Protein 6N9B (pdb70)

Nearest PDB structures (foldseek):
  7o9h-assembly1_A  TM=9.788E-01  e=6.298E-49  Escherichia coli DH5[alpha]
  3zn8-assembly1_D  TM=9.869E-01  e=8.494E-44  Escherichia coli
  6fqd-assembly2_B  TM=9.457E-01  e=1.097E-40  Escherichia coli K-12
  6fqd-assembly1_A  TM=9.467E-01  e=6.314E-40  Escherichia coli K-12
  6cy1-assembly1_A  TM=9.176E-01  e=6.028E-32  Elizabethkingia anophelis NUHP1

Structure (mmCIF, N/CA/C/O backbone):
data_6N9B
#
_entry.id   6N9B
#
_cell.length_a   34.683
_cell.length_b   76.180
_cell.length_c   108.786
_cell.angle_alpha   90.00
_cell.angle_beta   93.87
_cell.angle_gamma   90.00
#
_symmetry.space_group_name_H-M   'P 1 21 1'
#
loop_
_entity.id
_entity.type
_entity.pdbx_description
1 polymer 'Signal recognition particle receptor FtsY'
2 non-polymer 'ACETATE ION'
3 water water
#
loop_
_atom_site.group_PDB
_atom_site.id
_atom_site.type_symbol
_atom_site.label_atom_id
_atom_site.label_alt_id
_atom_site.label_comp_id
_atom_site.label_asym_id
_atom_site.label_entity_id
_atom_site.label_seq_id
_atom_site.pdbx_PDB_ins_code
_atom_site.Cartn_x
_atom_site.Cartn_y
_atom_site.Cartn_z
_atom_site.occupancy
_atom_site.B_iso_or_equiv
_atom_site.auth_seq_id
_atom_site.auth_comp_id
_atom_site.auth_asym_id
_atom_site.auth_atom_id
_atom_site.pdbx_PDB_model_num
ATOM 1 N N . GLY A 1 1 ? 20.703 -22.259 26.043 1.00 16.44 195 GLY A N 1
ATOM 2 C CA . GLY A 1 1 ? 20.204 -20.911 25.924 1.00 13.63 195 GLY A CA 1
ATOM 3 C C . GLY A 1 1 ? 20.339 -20.080 27.196 1.00 13.84 195 GLY A C 1
ATOM 4 O O . GLY A 1 1 ? 20.356 -20.619 28.302 1.00 14.62 195 GLY A O 1
ATOM 7 N N . PHE A 1 2 ? 20.449 -18.767 27.015 1.00 12.77 196 PHE A N 1
ATOM 8 C CA . PHE A 1 2 ? 20.467 -17.805 28.112 1.00 13.28 196 PHE A CA 1
ATOM 9 C C . PHE A 1 2 ? 21.484 -18.139 29.201 1.00 14.15 196 PHE A C 1
ATOM 10 O O . PHE A 1 2 ? 21.268 -17.831 30.371 1.00 14.00 196 PHE A O 1
ATOM 27 N N . ALA A 1 3 ? 22.656 -18.662 28.827 1.00 13.14 197 ALA A N 1
ATOM 28 C CA . ALA A 1 3 ? 23.647 -19.043 29.831 1.00 13.51 197 ALA A CA 1
ATOM 29 C C . ALA A 1 3 ? 24.063 -17.869 30.713 1.00 12.51 197 ALA A C 1
ATOM 30 O O . ALA A 1 3 ? 24.290 -18.057 31.917 1.00 13.28 197 ALA A O 1
ATOM 37 N N . ARG A 1 4 ? 24.180 -16.667 30.153 1.00 13.14 198 ARG A N 1
ATOM 38 C CA . ARG A 1 4 ? 24.612 -15.534 30.970 1.00 13.65 198 ARG A CA 1
ATOM 39 C C . ARG A 1 4 ? 23.591 -15.219 32.060 1.00 12.73 198 ARG A C 1
ATOM 40 O O . ARG A 1 4 ? 23.943 -15.021 33.228 1.00 14.93 198 ARG A O 1
ATOM 61 N N . LEU A 1 5 ? 22.309 -15.184 31.696 1.00 13.61 199 LEU A N 1
ATOM 62 C CA . LEU A 1 5 ? 21.270 -14.899 32.684 1.00 13.19 199 LEU A CA 1
ATOM 63 C C . LEU A 1 5 ? 21.136 -16.052 33.681 1.00 12.72 199 LEU A C 1
ATOM 64 O O . LEU A 1 5 ? 20.876 -15.816 34.867 1.00 14.33 199 LEU A O 1
ATOM 80 N N . LYS A 1 6 ? 21.312 -17.301 33.222 1.00 12.72 200 LYS A N 1
ATOM 81 C CA . LYS A 1 6 ? 21.295 -18.434 34.128 1.00 13.85 200 LYS A CA 1
ATOM 82 C C . LYS A 1 6 ? 22.393 -18.304 35.170 1.00 14.26 200 LYS A C 1
ATOM 83 O O . LYS A 1 6 ? 22.181 -18.637 36.339 1.00 14.39 200 LYS A O 1
ATOM 102 N N . ARG A 1 7 ? 23.586 -17.843 34.754 1.00 14.04 201 ARG A N 1
ATOM 103 C CA . ARG A 1 7 ? 24.671 -17.606 35.704 1.00 14.98 201 ARG A CA 1
ATOM 104 C C . ARG A 1 7 ? 24.315 -16.491 36.674 1.00 15.37 201 ARG A C 1
ATOM 105 O O . ARG A 1 7 ? 24.473 -16.657 37.884 1.00 16.82 201 ARG A O 1
ATOM 126 N N . SER A 1 8 ? 23.756 -15.385 36.177 1.00 14.92 202 SER A N 1
ATOM 127 C CA . SER A 1 8 ? 23.358 -14.309 37.069 1.00 15.83 202 SER A CA 1
ATOM 128 C C . SER A 1 8 ? 22.320 -14.780 38.066 1.00 14.36 202 SER A C 1
ATOM 129 O O . SER A 1 8 ? 22.336 -14.344 39.226 1.00 16.78 202 SER A O 1
ATOM 137 N N . LEU A 1 9 ? 21.446 -15.725 37.666 1.00 14.42 203 LEU A N 1
ATOM 138 C CA . LEU A 1 9 ? 20.343 -16.202 38.492 1.00 13.52 203 LEU A CA 1
ATOM 139 C C . LEU A 1 9 ? 20.668 -17.485 39.255 1.00 15.76 203 LEU A C 1
ATOM 140 O O . LEU A 1 9 ? 19.761 -18.083 39.863 1.00 16.32 203 LEU A O 1
ATOM 156 N N . LEU A 1 10 ? 21.936 -17.911 39.261 1.00 15.90 204 LEU A N 1
ATOM 157 C CA . LEU A 1 10 ? 22.313 -19.211 39.810 1.00 17.48 204 LEU A CA 1
ATOM 158 C C . LEU A 1 10 ? 21.768 -19.428 41.223 1.00 18.01 204 LEU A C 1
ATOM 159 O O . LEU A 1 10 ? 21.158 -20.460 41.510 1.00 18.64 204 LEU A O 1
ATOM 175 N N . LYS A 1 11 ? 21.969 -18.473 42.133 1.00 18.46 205 LYS A N 1
ATOM 176 C CA . LYS A 1 11 ? 21.520 -18.675 43.511 1.00 21.08 205 LYS A CA 1
ATOM 177 C C . LYS A 1 11 ? 20.001 -18.689 43.607 1.00 20.13 205 LYS A C 1
ATOM 178 O O . LYS A 1 11 ? 19.433 -19.447 44.400 1.00 22.72 205 LYS A O 1
ATOM 197 N N . THR A 1 12 ? 19.320 -17.885 42.794 1.00 18.98 206 THR A N 1
ATOM 198 C CA . THR A 1 12 ? 17.858 -17.911 42.779 1.00 17.22 206 THR A CA 1
ATOM 199 C C . THR A 1 12 ? 17.286 -19.207 42.208 1.00 18.42 206 THR A C 1
ATOM 200 O O . THR A 1 12 ? 16.229 -19.665 42.665 1.00 18.62 206 THR A O 1
ATOM 211 N N . LYS A 1 13 ? 17.966 -19.810 41.244 1.00 17.34 207 LYS A N 1
ATOM 212 C CA . LYS A 1 13 ? 17.563 -21.060 40.617 1.00 17.05 207 LYS A CA 1
ATOM 213 C C . LYS A 1 13 ? 17.668 -22.252 41.560 1.00 18.85 207 LYS A C 1
ATOM 214 O O . LYS A 1 13 ? 17.139 -23.326 41.249 1.00 19.54 207 LYS A O 1
ATOM 233 N N . GLU A 1 14 ? 18.312 -22.097 42.714 1.00 20.16 208 GLU A N 1
ATOM 234 C CA . GLU A 1 14 ? 18.286 -23.162 43.693 1.00 24.33 208 GLU A CA 1
ATOM 235 C C . GLU A 1 14 ? 16.883 -23.407 44.213 1.00 24.46 208 GLU A C 1
ATOM 236 O O . GLU A 1 14 ? 16.543 -24.563 44.504 1.00 25.86 208 GLU A O 1
ATOM 248 N N . ASN A 1 15 ? 16.053 -22.352 44.319 1.00 24.93 209 ASN A N 1
ATOM 249 C CA . ASN A 1 15 ? 14.746 -22.457 44.956 1.00 27.66 209 ASN A CA 1
ATOM 250 C C . ASN A 1 15 ? 13.556 -22.236 44.029 1.00 24.23 209 ASN A C 1
ATOM 251 O O . ASN A 1 15 ? 12.444 -22.656 44.369 1.00 24.75 209 ASN A O 1
ATOM 262 N N . LEU A 1 16 ? 13.734 -21.531 42.929 1.00 19.45 210 LEU A N 1
ATOM 263 C CA . LEU A 1 16 ? 12.667 -21.271 41.976 1.00 17.68 210 LEU A CA 1
ATOM 264 C C . LEU A 1 16 ? 13.038 -21.822 40.601 1.00 16.94 210 LEU A C 1
ATOM 265 O O . LEU A 1 16 ? 14.220 -21.928 40.251 1.00 18.65 210 LEU A O 1
ATOM 281 N N . GLY A 1 17 ? 12.014 -22.058 39.773 1.00 17.53 211 GLY A N 1
ATOM 282 C CA . GLY A 1 17 ? 12.239 -22.496 38.407 1.00 16.98 211 GLY A CA 1
ATOM 283 C C . GLY A 1 17 ? 12.807 -23.887 38.329 1.00 16.56 211 GLY A C 1
ATOM 284 O O . GLY A 1 17 ? 12.140 -24.857 38.692 1.00 17.96 211 GLY A O 1
ATOM 288 N N . SER A 1 18 ? 14.029 -24.012 37.807 1.00 16.28 212 SER A N 1
ATOM 289 C CA . SER A 1 18 ? 14.676 -25.318 37.795 1.00 18.05 212 SER A CA 1
ATOM 290 C C . SER A 1 18 ? 14.811 -25.873 39.207 1.00 18.78 212 SER A C 1
ATOM 291 O O . SER A 1 18 ? 14.836 -27.095 39.390 1.00 20.53 212 SER A O 1
ATOM 299 N N . GLY A 1 19 ? 14.815 -25.008 40.221 1.00 18.55 213 GLY A N 1
ATOM 300 C CA . GLY A 1 19 ? 14.853 -25.455 41.599 1.00 20.36 213 GLY A CA 1
ATOM 301 C C . GLY A 1 19 ? 13.613 -26.223 42.024 1.00 20.25 213 GLY A C 1
ATOM 302 O O . GLY A 1 19 ? 13.647 -26.921 43.043 1.00 22.66 213 GLY A O 1
ATOM 306 N N . PHE A 1 20 ? 12.510 -26.113 41.276 1.00 18.28 214 PHE A N 1
ATOM 307 C CA . PHE A 1 20 ? 11.317 -26.881 41.603 1.00 18.22 214 PHE A CA 1
ATOM 308 C C . PHE A 1 20 ? 11.470 -28.354 41.234 1.00 18.67 214 PHE A C 1
ATOM 309 O O . PHE A 1 20 ? 10.753 -29.196 41.776 1.00 20.24 214 PHE A O 1
ATOM 326 N N . ILE A 1 21 ? 12.324 -28.655 40.305 1.00 18.67 215 ILE A N 1
ATOM 327 C CA . ILE A 1 21 ? 12.412 -30.053 39.798 1.00 19.29 215 ILE A CA 1
ATOM 328 C C . ILE A 1 21 ? 12.735 -31.049 40.967 1.00 21.33 215 ILE A C 1
ATOM 329 O O . ILE A 1 21 ? 12.063 -32.053 41.159 1.00 20.85 215 ILE A O 1
ATOM 345 N N . SER A 1 22 ? 13.748 -30.739 41.761 1.00 22.74 216 SER A N 1
ATOM 346 C CA . SER A 1 22 ? 14.111 -31.670 42.894 1.00 26.59 216 SER A CA 1
ATOM 347 C C . SER A 1 22 ? 12.973 -31.717 43.939 1.00 26.33 216 SER A C 1
ATOM 348 O O . SER A 1 22 ? 12.784 -32.701 44.611 1.00 28.19 216 SER A O 1
ATOM 356 N N . LEU A 1 23 ? 12.204 -30.622 44.095 1.00 24.53 217 LEU A N 1
ATOM 357 C CA . LEU A 1 23 ? 11.096 -30.589 45.044 1.00 24.23 217 LEU A CA 1
ATOM 358 C C . LEU A 1 23 ? 9.988 -31.537 44.629 1.00 24.06 217 LEU A C 1
ATOM 359 O O . LEU A 1 23 ? 9.417 -32.249 45.461 1.00 24.82 217 LEU A O 1
ATOM 375 N N . PHE A 1 24 ? 9.662 -31.561 43.344 1.00 22.51 218 PHE A N 1
ATOM 376 C CA . PHE A 1 24 ? 8.543 -32.373 42.895 1.00 22.91 218 PHE A CA 1
ATOM 377 C C . PHE A 1 24 ? 8.898 -33.823 42.614 1.00 25.51 218 PHE A C 1
ATOM 378 O O . PHE A 1 24 ? 7.997 -34.663 42.611 1.00 26.25 218 PHE A O 1
ATOM 395 N N . ARG A 1 25 ? 10.171 -34.138 42.399 1.00 26.62 219 ARG A N 1
ATOM 396 C CA . ARG A 1 25 ? 10.556 -35.453 41.894 1.00 30.57 219 ARG A CA 1
ATOM 397 C C . ARG A 1 25 ? 10.032 -36.569 42.790 1.00 31.74 219 ARG A C 1
ATOM 398 O O . ARG A 1 25 ? 10.303 -36.598 43.993 1.00 32.28 219 ARG A O 1
ATOM 419 N N . GLY A 1 26 ? 9.263 -37.472 42.192 1.00 32.64 220 GLY A N 1
ATOM 420 C CA . GLY A 1 26 ? 8.777 -38.661 42.877 1.00 33.33 220 GLY A CA 1
ATOM 421 C C . GLY A 1 26 ? 7.598 -38.454 43.806 1.00 33.69 220 GLY A C 1
ATOM 422 O O . GLY A 1 26 ? 7.152 -39.423 44.426 1.00 34.82 220 GLY A O 1
ATOM 426 N N . LYS A 1 27 ? 7.044 -37.245 43.892 1.00 32.40 221 LYS A N 1
ATOM 427 C CA . LYS A 1 27 ? 5.985 -36.957 44.847 1.00 31.23 221 LYS A CA 1
ATOM 428 C C . LYS A 1 27 ? 4.617 -36.968 44.171 1.00 30.27 221 LYS A C 1
ATOM 429 O O . LYS A 1 27 ? 4.490 -36.784 42.960 1.00 29.85 221 LYS A O 1
ATOM 448 N N . LYS A 1 28 ? 3.591 -37.217 44.983 1.00 30.87 222 LYS A N 1
ATOM 449 C CA . LYS A 1 28 ? 2.202 -37.110 44.566 1.00 32.86 222 LYS A CA 1
ATOM 450 C C . LYS A 1 28 ? 1.692 -35.700 44.849 1.00 30.11 222 LYS A C 1
ATOM 451 O O . LYS A 1 28 ? 2.258 -34.959 45.659 1.00 30.78 222 LYS A O 1
ATOM 470 N N . ILE A 1 29 ? 0.597 -35.337 44.188 1.00 28.59 223 ILE A N 1
ATOM 471 C CA . ILE A 1 29 ? -0.016 -34.026 44.354 1.00 26.44 223 ILE A CA 1
ATOM 472 C C . ILE A 1 29 ? -1.060 -34.148 45.451 1.00 25.97 223 ILE A C 1
ATOM 473 O O . ILE A 1 29 ? -2.058 -34.859 45.293 1.00 27.89 223 ILE A O 1
ATOM 489 N N . ASP A 1 30 ? -0.809 -33.487 46.577 1.00 25.12 224 ASP A N 1
ATOM 490 C CA . ASP A 1 30 ? -1.719 -33.539 47.714 1.00 26.00 224 ASP A CA 1
ATOM 491 C C . ASP A 1 30 ? -1.476 -32.289 48.548 1.00 25.67 224 ASP A C 1
ATOM 492 O O . ASP A 1 30 ? -0.647 -31.442 48.208 1.00 24.05 224 ASP A O 1
ATOM 501 N N . ASP A 1 31 ? -2.203 -32.186 49.659 1.00 27.35 225 ASP A N 1
ATOM 502 C CA . ASP A 1 31 ? -2.107 -30.991 50.488 1.00 28.95 225 ASP A CA 1
ATOM 503 C C . ASP A 1 31 ? -0.685 -30.776 50.983 1.00 24.91 225 ASP A C 1
ATOM 504 O O . ASP A 1 31 ? -0.203 -29.635 51.044 1.00 23.86 225 ASP A O 1
ATOM 513 N N . ASP A 1 32 ? -0.008 -31.854 51.384 1.00 24.64 226 ASP A N 1
ATOM 514 C CA . ASP A 1 32 ? 1.361 -31.728 51.865 1.00 25.54 226 ASP A CA 1
ATOM 515 C C . ASP A 1 32 ? 2.260 -31.114 50.801 1.00 23.63 226 ASP A C 1
ATOM 516 O O . ASP A 1 32 ? 3.127 -30.288 51.111 1.00 26.07 226 ASP A O 1
ATOM 525 N N . LEU A 1 33 ? 2.089 -31.525 49.543 1.00 23.02 227 LEU A N 1
ATOM 526 C CA . LEU A 1 33 ? 2.910 -30.979 48.475 1.00 20.23 227 LEU A CA 1
ATOM 527 C C . LEU A 1 33 ? 2.684 -29.487 48.334 1.00 19.79 227 LEU A C 1
ATOM 528 O O . LEU A 1 33 ? 3.643 -28.712 48.256 1.00 19.28 227 LEU A O 1
ATOM 544 N N . PHE A 1 34 ? 1.427 -29.067 48.297 1.00 18.63 228 PHE A N 1
ATOM 545 C CA . PHE A 1 34 ? 1.154 -27.647 48.121 1.00 19.17 228 PHE A CA 1
ATOM 546 C C . PHE A 1 34 ? 1.637 -26.829 49.310 1.00 18.95 228 PHE A C 1
ATOM 547 O O . PHE A 1 34 ? 2.048 -25.679 49.125 1.00 19.33 228 PHE A O 1
ATOM 564 N N . GLU A 1 35 ? 1.611 -27.389 50.515 1.00 20.89 229 GLU A N 1
ATOM 565 C CA A GLU A 1 35 ? 2.140 -26.676 51.672 0.49 22.60 229 GLU A CA 1
ATOM 566 C CA B GLU A 1 35 ? 2.141 -26.668 51.664 0.51 22.74 229 GLU A CA 1
ATOM 567 C C . GLU A 1 35 ? 3.650 -26.495 51.546 1.00 21.44 229 GLU A C 1
ATOM 568 O O . GLU A 1 35 ? 4.189 -25.415 51.845 1.00 21.87 229 GLU A O 1
ATOM 589 N N . GLU A 1 36 ? 4.349 -27.533 51.094 1.00 20.58 230 GLU A N 1
ATOM 590 C CA . GLU A 1 36 ? 5.787 -27.421 50.902 1.00 19.63 230 GLU A CA 1
ATOM 591 C C . GLU A 1 36 ? 6.128 -26.412 49.811 1.00 18.81 230 GLU A C 1
ATOM 592 O O . GLU A 1 36 ? 7.087 -25.648 49.950 1.00 18.51 230 GLU A O 1
ATOM 604 N N . LEU A 1 37 ? 5.377 -26.436 48.705 1.00 17.70 231 LEU A N 1
ATOM 605 C CA . LEU A 1 37 ? 5.593 -25.481 47.620 1.00 16.19 231 LEU A CA 1
ATOM 606 C C . LEU A 1 37 ? 5.335 -24.055 48.086 1.00 16.14 231 LEU A C 1
ATOM 607 O O . LEU A 1 37 ? 6.119 -23.140 47.793 1.00 16.08 231 LEU A O 1
ATOM 623 N N . GLU A 1 38 ? 4.255 -23.846 48.838 1.00 16.81 232 GLU A N 1
ATOM 624 C CA . GLU A 1 38 ? 4.000 -22.518 49.386 1.00 18.01 232 GLU A CA 1
ATOM 625 C C . GLU A 1 38 ? 5.179 -22.031 50.230 1.00 17.60 232 GLU A C 1
ATOM 626 O O . GLU A 1 38 ? 5.622 -20.877 50.093 1.00 18.24 232 GLU A O 1
ATOM 638 N N . GLU A 1 39 ? 5.676 -22.888 51.134 1.00 17.74 233 GLU A N 1
ATOM 639 C CA . GLU A 1 39 ? 6.817 -22.502 51.960 1.00 20.40 233 GLU A CA 1
ATOM 640 C C . GLU A 1 39 ? 8.005 -22.111 51.110 1.00 19.96 233 GLU A C 1
ATOM 641 O O . GLU A 1 39 ? 8.669 -21.124 51.396 1.00 19.84 233 GLU A O 1
ATOM 653 N N . GLN A 1 40 ? 8.284 -22.871 50.065 1.00 19.02 234 GLN A N 1
ATOM 654 C CA . GLN A 1 40 ? 9.447 -22.584 49.248 1.00 19.44 234 GLN A CA 1
ATOM 655 C C . GLN A 1 40 ? 9.281 -21.247 48.531 1.00 16.79 234 GLN A C 1
ATOM 656 O O . GLN A 1 40 ? 10.234 -20.477 48.446 1.00 17.22 234 GLN A O 1
ATOM 670 N N . LEU A 1 41 ? 8.080 -20.952 48.008 1.00 17.01 235 LEU A N 1
ATOM 671 C CA . LEU A 1 41 ? 7.842 -19.667 47.370 1.00 14.89 235 LEU A CA 1
ATOM 672 C C . LEU A 1 41 ? 8.041 -18.523 48.353 1.00 15.40 235 LEU A C 1
ATOM 673 O O . LEU A 1 41 ? 8.632 -17.500 48.012 1.00 17.34 235 LEU A O 1
ATOM 689 N N . LEU A 1 42 ? 7.559 -18.670 49.581 1.00 16.28 236 LEU A N 1
ATOM 690 C CA . LEU A 1 42 ? 7.693 -17.602 50.570 1.00 17.39 236 LEU A CA 1
ATOM 691 C C . LEU A 1 42 ? 9.158 -17.405 50.974 1.00 16.87 236 LEU A C 1
ATOM 692 O O . LEU A 1 42 ? 9.620 -16.267 51.121 1.00 17.28 236 LEU A O 1
ATOM 708 N N . ILE A 1 43 ? 9.897 -18.506 51.171 1.00 17.92 237 ILE A N 1
ATOM 709 C CA . ILE A 1 43 ? 11.311 -18.384 51.493 1.00 20.46 237 ILE A CA 1
ATOM 710 C C . ILE A 1 43 ? 12.054 -17.675 50.379 1.00 19.46 237 ILE A C 1
ATOM 711 O O . ILE A 1 43 ? 13.016 -16.941 50.638 1.00 21.20 237 ILE A O 1
ATOM 727 N N . ALA A 1 44 ? 11.605 -17.841 49.146 1.00 18.30 238 ALA A N 1
ATOM 728 C CA . ALA A 1 44 ? 12.196 -17.204 47.974 1.00 19.12 238 ALA A CA 1
ATOM 729 C C . ALA A 1 44 ? 11.763 -15.753 47.779 1.00 18.15 238 ALA A C 1
ATOM 730 O O . ALA A 1 44 ? 12.139 -15.156 46.764 1.00 18.60 238 ALA A O 1
ATOM 737 N N . ASP A 1 45 ? 11.013 -15.188 48.722 1.00 17.66 239 ASP A N 1
ATOM 738 C CA . ASP A 1 45 ? 10.569 -13.788 48.725 1.00 17.81 239 ASP A CA 1
ATOM 739 C C . ASP A 1 45 ? 9.493 -13.492 47.677 1.00 16.00 239 ASP A C 1
ATOM 740 O O . ASP A 1 45 ? 9.309 -12.339 47.283 1.00 16.55 239 ASP A O 1
ATOM 749 N N . VAL A 1 46 ? 8.710 -14.504 47.276 1.00 16.75 240 VAL A N 1
ATOM 750 C CA . VAL A 1 46 ? 7.576 -14.273 46.378 1.00 17.88 240 VAL A CA 1
ATOM 751 C C . VAL A 1 46 ? 6.436 -13.475 47.023 1.00 21.26 240 VAL A C 1
ATOM 752 O O . VAL A 1 46 ? 5.672 -12.787 46.307 1.00 23.28 240 VAL A O 1
ATOM 765 N N . GLY A 1 47 ? 6.315 -13.523 48.315 1.00 22.06 241 GLY A N 1
ATOM 766 C CA . GLY A 1 47 ? 5.351 -12.698 49.040 1.00 21.34 241 GLY A CA 1
ATOM 767 C C . GLY A 1 47 ? 4.045 -13.439 49.263 1.00 19.10 241 GLY A C 1
ATOM 768 O O . GLY A 1 47 ? 3.611 -14.259 48.457 1.00 18.20 241 GLY A O 1
ATOM 772 N N . VAL A 1 48 ? 3.389 -13.123 50.373 1.00 20.57 242 VAL A N 1
ATOM 773 C CA . VAL A 1 48 ? 2.200 -13.867 50.784 1.00 20.39 242 VAL A CA 1
ATOM 774 C C . VAL A 1 48 ? 1.102 -13.821 49.722 1.00 18.67 242 VAL A C 1
ATOM 775 O O . VAL A 1 48 ? 0.538 -14.853 49.366 1.00 17.24 242 VAL A O 1
ATOM 788 N N . GLU A 1 49 ? 0.760 -12.628 49.222 1.00 19.30 243 GLU A N 1
ATOM 789 C CA . GLU A 1 49 ? -0.398 -12.488 48.335 1.00 20.27 243 GLU A CA 1
ATOM 790 C C . GLU A 1 49 ? -0.143 -13.122 46.972 1.00 17.04 243 GLU A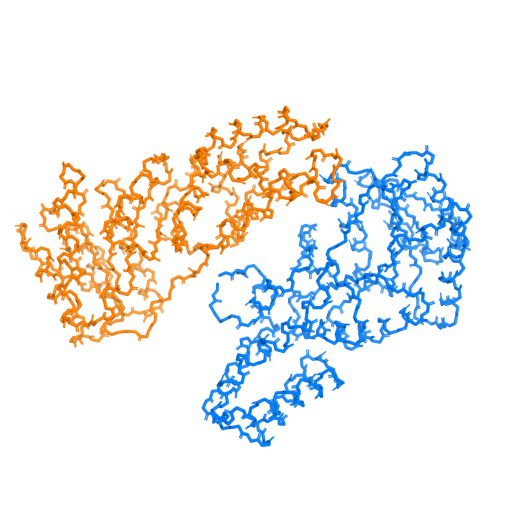 C 1
ATOM 791 O O . GLU A 1 49 ? -1.017 -13.795 46.419 1.00 17.97 243 GLU A O 1
ATOM 803 N N . THR A 1 50 ? 1.046 -12.923 46.412 1.00 15.23 244 THR A N 1
ATOM 804 C CA . THR A 1 50 ? 1.373 -13.515 45.113 1.00 14.59 244 THR A CA 1
ATOM 805 C C . THR A 1 50 ? 1.488 -15.032 45.229 1.00 14.73 244 THR A C 1
ATOM 806 O O . THR A 1 50 ? 1.008 -15.772 44.356 1.00 15.11 244 THR A O 1
ATOM 817 N N . THR A 1 51 ? 2.061 -15.511 46.331 1.00 14.35 245 THR A N 1
ATOM 818 C CA . THR A 1 51 ? 2.139 -16.950 46.552 1.00 14.75 245 THR A CA 1
ATOM 819 C C . THR A 1 51 ? 0.748 -17.541 46.641 1.00 14.87 245 THR A C 1
ATOM 820 O O . THR A 1 51 ? 0.476 -18.595 46.054 1.00 14.63 245 THR A O 1
ATOM 831 N N . ARG A 1 52 ? -0.156 -16.884 47.376 1.00 15.07 246 ARG A N 1
ATOM 832 C CA . ARG A 1 52 ? -1.506 -17.413 47.527 1.00 16.74 246 ARG A CA 1
ATOM 833 C C . ARG A 1 52 ? -2.216 -17.543 46.179 1.00 16.11 246 ARG A C 1
ATOM 834 O O . ARG A 1 52 ? -2.892 -18.555 45.912 1.00 16.67 246 ARG A O 1
ATOM 855 N N . LYS A 1 53 ? -2.048 -16.545 45.304 1.00 15.63 247 LYS A N 1
ATOM 856 C CA . LYS A 1 53 ? -2.649 -16.602 43.976 1.00 16.30 247 LYS A CA 1
ATOM 857 C C . LYS A 1 53 ? -2.075 -17.770 43.184 1.00 15.67 247 LYS A C 1
ATOM 858 O O . LYS A 1 53 ? -2.817 -18.521 42.539 1.00 17.09 247 LYS A O 1
ATOM 877 N N . ILE A 1 54 ? -0.753 -17.921 43.197 1.00 15.46 248 ILE A N 1
ATOM 878 C CA . ILE A 1 54 ? -0.107 -19.022 42.464 1.00 15.56 248 ILE A CA 1
ATOM 879 C C . ILE A 1 54 ? -0.628 -20.366 42.955 1.00 15.40 248 ILE A C 1
ATOM 880 O O . ILE A 1 54 ? -0.963 -21.246 42.163 1.00 17.26 248 ILE A O 1
ATOM 896 N N . ILE A 1 55 ? -0.682 -20.553 44.276 1.00 15.79 249 ILE A N 1
ATOM 897 C CA . ILE A 1 55 ? -1.131 -21.830 44.837 1.00 16.37 249 ILE A CA 1
ATOM 898 C C . ILE A 1 55 ? -2.595 -22.089 44.491 1.00 16.20 249 ILE A C 1
ATOM 899 O O . ILE A 1 55 ? -2.973 -23.220 44.148 1.00 17.33 249 ILE A O 1
ATOM 915 N N . THR A 1 56 ? -3.441 -21.059 44.599 1.00 16.48 250 THR A N 1
ATOM 916 C CA . THR A 1 56 ? -4.855 -21.212 44.279 1.00 17.95 250 THR A CA 1
ATOM 917 C C . THR A 1 56 ? -5.026 -21.701 42.847 1.00 17.89 250 THR A C 1
ATOM 918 O O . THR A 1 56 ? -5.793 -22.638 42.571 1.00 18.58 250 THR A O 1
ATOM 929 N N . ASN A 1 57 ? -4.331 -21.049 41.913 1.00 19.08 251 ASN A N 1
ATOM 930 C CA . ASN A 1 57 ? -4.488 -21.360 40.503 1.00 18.54 251 ASN A CA 1
ATOM 931 C C . ASN A 1 57 ? -3.876 -22.704 40.156 1.00 19.17 251 ASN A C 1
ATOM 932 O O . ASN A 1 57 ? -4.446 -23.455 39.360 1.00 20.51 251 ASN A O 1
ATOM 943 N N . LEU A 1 58 ? -2.737 -23.035 40.756 1.00 18.88 252 LEU A N 1
ATOM 944 C CA . LEU A 1 58 ? -2.106 -24.311 40.484 1.00 19.80 252 LEU A CA 1
ATOM 945 C C . LEU A 1 58 ? -2.941 -25.461 41.043 1.00 21.19 252 LEU A C 1
ATOM 946 O O . LEU A 1 58 ? -3.083 -26.503 40.390 1.00 22.86 252 LEU A O 1
ATOM 962 N N . THR A 1 59 ? -3.498 -25.293 42.247 1.00 21.49 253 THR A N 1
ATOM 963 C CA . THR A 1 59 ? -4.313 -26.347 42.852 1.00 21.91 253 THR A CA 1
ATOM 964 C C . THR A 1 59 ? -5.533 -26.642 41.994 1.00 22.56 253 THR A C 1
ATOM 965 O O . THR A 1 59 ? -5.856 -27.804 41.719 1.00 23.95 253 THR A O 1
ATOM 976 N N . GLU A 1 60 ? -6.217 -25.601 41.552 1.00 23.16 254 GLU A N 1
ATOM 977 C CA . GLU A 1 60 ? -7.412 -25.791 40.745 1.00 23.24 254 GLU A CA 1
ATOM 978 C C . GLU A 1 60 ? -7.058 -26.413 39.398 1.00 24.95 254 GLU A C 1
ATOM 979 O O . GLU A 1 60 ? -7.765 -27.307 38.912 1.00 26.59 254 GLU A O 1
ATOM 991 N N . GLY A 1 61 ? -5.943 -26.000 38.800 1.00 25.41 255 GLY A N 1
ATOM 992 C CA . GLY A 1 61 ? -5.565 -26.551 37.509 1.00 28.40 255 GLY A CA 1
ATOM 993 C C . GLY A 1 61 ? -5.184 -28.017 37.592 1.00 29.64 255 GLY A C 1
ATOM 994 O O . GLY A 1 61 ? -5.547 -28.829 36.727 1.00 31.51 255 GLY A O 1
ATOM 998 N N . ALA A 1 62 ? -4.444 -28.382 38.633 1.00 29.06 256 ALA A N 1
ATOM 999 C CA . ALA A 1 62 ? -4.047 -29.770 38.793 1.00 29.52 256 ALA A CA 1
ATOM 1000 C C . ALA A 1 62 ? -5.256 -30.643 39.064 1.00 31.20 256 ALA A C 1
ATOM 1001 O O . ALA A 1 62 ? -5.328 -31.783 38.587 1.00 32.46 256 ALA A O 1
ATOM 1008 N N . SER A 1 63 ? -6.210 -30.135 39.837 1.00 32.36 257 SER A N 1
ATOM 1009 C CA . SER A 1 63 ? -7.422 -30.882 40.139 1.00 33.99 257 SER A CA 1
ATOM 1010 C C . SER A 1 63 ? -8.283 -31.068 38.890 1.00 33.86 257 SER A C 1
ATOM 1011 O O . SER A 1 63 ? -8.685 -32.195 38.554 1.00 33.05 257 SER A O 1
ATOM 1019 N N . ARG A 1 64 ? -8.554 -29.976 38.166 1.00 33.54 258 ARG A N 1
ATOM 1020 C CA . ARG A 1 64 ? -9.447 -30.060 37.015 1.00 34.16 258 ARG A CA 1
ATOM 1021 C C . ARG A 1 64 ? -8.868 -30.957 35.928 1.00 32.78 258 ARG A C 1
ATOM 1022 O O . ARG A 1 64 ? -9.607 -31.720 35.276 1.00 33.35 258 ARG A O 1
ATOM 1043 N N . LYS A 1 65 ? -7.560 -30.865 35.703 1.00 36.97 259 LYS A N 1
ATOM 1044 C CA . LYS A 1 65 ? -6.868 -31.680 34.715 1.00 39.55 259 LYS A CA 1
ATOM 1045 C C . LYS A 1 65 ? -6.556 -33.080 35.231 1.00 40.12 259 LYS A C 1
ATOM 1046 O O . LYS A 1 65 ? -6.021 -33.897 34.476 1.00 41.13 259 LYS A O 1
ATOM 1065 N N . GLN A 1 66 ? -6.875 -33.368 36.497 1.00 39.48 260 GLN A N 1
ATOM 1066 C CA . GLN A 1 66 ? -6.704 -34.699 37.083 1.00 39.09 260 GLN A CA 1
ATOM 1067 C C . GLN A 1 66 ? -5.241 -35.133 37.047 1.00 37.33 260 GLN A C 1
ATOM 1068 O O . GLN A 1 66 ? -4.917 -36.297 36.776 1.00 37.74 260 GLN A O 1
ATOM 1082 N N . LEU A 1 67 ? -4.353 -34.206 37.384 1.00 37.08 261 LEU A N 1
ATOM 1083 C CA . LEU A 1 67 ? -2.937 -34.521 37.369 1.00 38.58 261 LEU A CA 1
ATOM 1084 C C . LEU A 1 67 ? -2.599 -35.435 38.531 1.00 42.32 261 LEU A C 1
ATOM 1085 O O . LEU A 1 67 ? -3.142 -35.310 39.633 1.00 43.34 261 LEU A O 1
ATOM 1101 N N . ARG A 1 68 ? -1.666 -36.338 38.279 1.00 44.70 262 ARG A N 1
ATOM 1102 C CA . ARG A 1 68 ? -1.316 -37.389 39.209 1.00 48.49 262 ARG A CA 1
ATOM 1103 C C . ARG A 1 68 ? 0.033 -37.131 39.861 1.00 45.06 262 ARG A C 1
ATOM 1104 O O . ARG A 1 68 ? 0.111 -37.015 41.092 1.00 43.18 262 ARG A O 1
ATOM 1125 N N . ASP A 1 69 ? 1.064 -36.873 39.061 1.00 41.93 263 ASP A N 1
ATOM 1126 C CA . ASP A 1 69 ? 2.424 -36.769 39.557 1.00 37.72 263 ASP A CA 1
ATOM 1127 C C . ASP A 1 69 ? 2.801 -35.300 39.725 1.00 29.28 263 ASP A C 1
ATOM 1128 O O . ASP A 1 69 ? 2.447 -34.441 38.902 1.00 27.73 263 ASP A O 1
ATOM 1137 N N . ALA A 1 70 ? 3.507 -35.012 40.810 1.00 26.95 264 ALA A N 1
ATOM 1138 C CA . ALA A 1 70 ? 3.915 -33.639 41.089 1.00 24.50 264 ALA A CA 1
ATOM 1139 C C . ALA A 1 70 ? 4.840 -33.073 40.022 1.00 22.91 264 ALA A C 1
ATOM 1140 O O . ALA A 1 70 ? 4.920 -31.851 39.869 1.00 21.02 264 ALA A O 1
ATOM 1147 N N . GLU A 1 71 ? 5.543 -33.928 39.285 1.00 24.33 265 GLU A N 1
ATOM 1148 C CA . GLU A 1 71 ? 6.427 -33.452 38.231 1.00 25.52 265 GLU A CA 1
ATOM 1149 C C . GLU A 1 71 ? 5.706 -32.539 37.257 1.00 23.52 265 GLU A C 1
ATOM 1150 O O . GLU A 1 71 ? 6.302 -31.578 36.755 1.00 23.83 265 GLU A O 1
ATOM 1162 N N . ALA A 1 72 ? 4.420 -32.812 36.995 1.00 23.74 266 ALA A N 1
ATOM 1163 C CA . ALA A 1 72 ? 3.655 -32.032 36.027 1.00 24.89 266 ALA A CA 1
ATOM 1164 C C . ALA A 1 72 ? 3.378 -30.624 36.518 1.00 23.39 266 ALA A C 1
ATOM 1165 O O . ALA A 1 72 ? 3.093 -29.743 35.705 1.00 23.55 266 ALA A O 1
ATOM 1172 N N . LEU A 1 73 ? 3.503 -30.374 37.817 1.00 20.48 267 LEU A N 1
ATOM 1173 C CA . LEU A 1 73 ? 3.322 -29.005 38.288 1.00 19.65 267 LEU A CA 1
ATOM 1174 C C . LEU A 1 73 ? 4.385 -28.042 37.753 1.00 18.97 267 LEU A C 1
ATOM 1175 O O . LEU A 1 73 ? 4.128 -26.851 37.680 1.00 19.97 267 LEU A O 1
ATOM 1191 N N . TYR A 1 74 ? 5.558 -28.542 37.351 1.00 19.26 268 TYR A N 1
ATOM 1192 C CA . TYR A 1 74 ? 6.607 -27.674 36.836 1.00 18.87 268 TYR A CA 1
ATOM 1193 C C . TYR A 1 74 ? 6.121 -26.854 35.640 1.00 17.58 268 TYR A C 1
ATOM 1194 O O . TYR A 1 74 ? 6.298 -25.630 35.602 1.00 16.37 268 TYR A O 1
ATOM 1212 N N . GLY A 1 75 ? 5.523 -27.508 34.647 1.00 17.62 269 GLY A N 1
ATOM 1213 C CA . GLY A 1 75 ? 5.105 -26.785 33.457 1.00 18.01 269 GLY A CA 1
ATOM 1214 C C . GLY A 1 75 ? 3.987 -25.804 33.733 1.00 16.50 269 GLY A C 1
ATOM 1215 O O . GLY A 1 75 ? 3.963 -24.699 33.167 1.00 16.73 269 GLY A O 1
ATOM 1219 N N . LEU A 1 76 ? 3.055 -26.175 34.624 1.00 17.76 270 LEU A N 1
ATOM 1220 C CA . LEU A 1 76 ? 1.996 -25.250 35.017 1.00 17.11 270 LEU A CA 1
ATOM 1221 C C . LEU A 1 76 ? 2.556 -24.036 35.739 1.00 16.12 270 LEU A C 1
ATOM 1222 O O . LEU A 1 76 ? 2.105 -22.917 35.507 1.00 15.24 270 LEU A O 1
ATOM 1238 N N . LEU A 1 77 ? 3.557 -24.233 36.587 1.00 15.68 271 LEU A N 1
ATOM 1239 C CA . LEU A 1 77 ? 4.174 -23.119 37.291 1.00 15.95 271 LEU A CA 1
ATOM 1240 C C . LEU A 1 77 ? 4.919 -22.220 36.319 1.00 14.94 271 LEU A C 1
ATOM 1241 O O . LEU A 1 77 ? 4.901 -20.990 36.462 1.00 14.51 271 LEU A O 1
ATOM 1257 N N . LYS A 1 78 ? 5.565 -22.801 35.314 1.00 14.22 272 LYS A N 1
ATOM 1258 C CA . LYS A 1 78 ? 6.245 -21.986 34.317 1.00 15.16 272 LYS A CA 1
ATOM 1259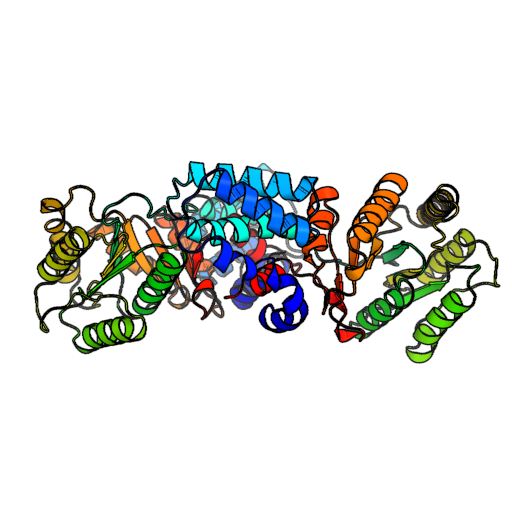 C C . LYS A 1 78 ? 5.253 -21.073 33.609 1.00 14.38 272 LYS A C 1
ATOM 1260 O O . LYS A 1 78 ? 5.536 -19.895 33.370 1.00 14.99 272 LYS A O 1
ATOM 1279 N N . GLU A 1 79 ? 4.069 -21.591 33.275 1.00 14.10 273 GLU A N 1
ATOM 1280 C CA . GLU A 1 79 ? 3.029 -20.765 32.660 1.00 16.07 273 GLU A CA 1
ATOM 1281 C C . GLU A 1 79 ? 2.540 -19.679 33.608 1.00 14.80 273 GLU A C 1
ATOM 1282 O O . GLU A 1 79 ? 2.431 -18.503 33.216 1.00 15.70 273 GLU A O 1
ATOM 1294 N N . GLU A 1 80 ? 2.234 -20.039 34.859 1.00 14.19 274 GLU A N 1
ATOM 1295 C CA . GLU A 1 80 ? 1.635 -19.062 35.760 1.00 14.40 274 GLU A CA 1
ATOM 1296 C C . GLU A 1 80 ? 2.644 -17.967 36.095 1.00 13.73 274 GLU A C 1
ATOM 1297 O O . GLU A 1 80 ? 2.333 -16.769 36.074 1.00 15.42 274 GLU A O 1
ATOM 1309 N N . MET A 1 81 ? 3.863 -18.360 36.425 1.00 12.71 275 MET A N 1
ATOM 1310 C CA . MET A 1 81 ? 4.883 -17.384 36.785 1.00 12.41 275 MET A CA 1
ATOM 1311 C C . MET A 1 81 ? 5.380 -16.615 35.568 1.00 11.75 275 MET A C 1
ATOM 1312 O O . MET A 1 81 ? 5.671 -15.412 35.645 1.00 13.06 275 MET A O 1
ATOM 1326 N N . GLY A 1 82 ? 5.399 -17.258 34.413 1.00 11.82 276 GLY A N 1
ATOM 1327 C CA . GLY A 1 82 ? 5.730 -16.568 33.177 1.00 12.54 276 GLY A CA 1
ATOM 1328 C C . GLY A 1 82 ? 4.738 -15.484 32.806 1.00 12.06 276 GLY A C 1
ATOM 1329 O O . GLY A 1 82 ? 5.134 -14.415 32.329 1.00 12.33 276 GLY A O 1
ATOM 1333 N N . GLU A 1 83 ? 3.447 -15.716 33.035 1.00 12.65 277 GLU A N 1
ATOM 1334 C CA . GLU A 1 83 ? 2.421 -14.711 32.762 1.00 12.26 277 GLU A CA 1
ATOM 1335 C C . GLU A 1 83 ? 2.559 -13.514 33.686 1.00 11.39 277 GLU A C 1
ATOM 1336 O O . GLU A 1 83 ? 2.389 -12.371 33.250 1.00 12.46 277 GLU A O 1
ATOM 1348 N N . ILE A 1 84 ? 2.887 -13.745 34.955 1.00 11.96 278 ILE A N 1
ATOM 1349 C CA . ILE A 1 84 ? 3.111 -12.644 35.899 1.00 12.76 278 ILE A CA 1
ATOM 1350 C C . ILE A 1 84 ? 4.147 -11.685 35.335 1.00 11.79 278 ILE A C 1
ATOM 1351 O O . ILE A 1 84 ? 3.966 -10.462 35.339 1.00 12.80 278 ILE A O 1
ATOM 1367 N N . LEU A 1 85 ? 5.258 -12.223 34.826 1.00 11.25 279 LEU A N 1
ATOM 1368 C CA . LEU A 1 85 ? 6.306 -11.353 34.311 1.00 10.73 279 LEU A CA 1
ATOM 1369 C C . LEU A 1 85 ? 5.964 -10.757 32.956 1.00 10.83 279 LEU A C 1
ATOM 1370 O O . LEU A 1 85 ? 6.327 -9.608 32.685 1.00 11.18 279 LEU A O 1
ATOM 1386 N N . ALA A 1 86 ? 5.329 -11.524 32.072 1.00 11.29 280 ALA A N 1
ATOM 1387 C CA . ALA A 1 86 ? 4.990 -11.004 30.753 1.00 11.30 280 ALA A CA 1
ATOM 1388 C C . ALA A 1 86 ? 4.085 -9.788 30.847 1.00 12.74 280 ALA A C 1
ATOM 1389 O O . ALA A 1 86 ? 4.154 -8.911 30.000 1.00 12.82 280 ALA A O 1
ATOM 1396 N N . LYS A 1 87 ? 3.234 -9.727 31.865 1.00 11.74 281 LYS A N 1
ATOM 1397 C CA A LYS A 1 87 ? 2.347 -8.587 32.051 0.48 12.74 281 LYS A CA 1
ATOM 1398 C CA B LYS A 1 87 ? 2.345 -8.587 32.052 0.52 13.00 281 LYS A CA 1
ATOM 1399 C C . LYS A 1 87 ? 3.086 -7.292 32.346 1.00 12.79 281 LYS A C 1
ATOM 1400 O O . LYS A 1 87 ? 2.482 -6.230 32.204 1.00 15.34 281 LYS A O 1
ATOM 1435 N N . VAL A 1 88 ? 4.354 -7.340 32.751 1.00 12.09 282 VAL A N 1
ATOM 1436 C CA . VAL A 1 88 ? 5.113 -6.135 33.073 1.00 12.54 282 VAL A CA 1
ATOM 1437 C C . VAL A 1 88 ? 6.341 -5.973 32.169 1.00 12.61 282 VAL A C 1
ATOM 1438 O O . VAL A 1 88 ? 7.227 -5.211 32.460 1.00 13.82 282 VAL A O 1
ATOM 1451 N N . ASP A 1 89 ? 6.347 -6.623 31.014 1.00 12.03 283 ASP A N 1
ATOM 1452 C CA . ASP A 1 89 ? 7.399 -6.502 30.016 1.00 13.56 283 ASP A CA 1
ATOM 1453 C C . ASP A 1 89 ? 6.975 -5.382 29.075 1.00 14.09 283 ASP A C 1
ATOM 1454 O O . ASP A 1 89 ? 6.009 -5.527 28.317 1.00 15.41 283 ASP A O 1
ATOM 1463 N N . GLU A 1 90 ? 7.654 -4.254 29.164 1.00 12.67 284 GLU A N 1
ATOM 1464 C CA . GLU A 1 90 ? 7.426 -3.117 28.282 1.00 13.88 284 GLU A CA 1
ATOM 1465 C C . GLU A 1 90 ? 8.646 -2.234 28.380 1.00 13.76 284 GLU A C 1
ATOM 1466 O O . GLU A 1 90 ? 8.790 -1.493 29.362 1.00 13.73 284 GLU A O 1
ATOM 1478 N N . PRO A 1 91 ? 9.524 -2.246 27.396 1.00 14.76 285 PRO A N 1
ATOM 1479 C CA . PRO A 1 91 ? 10.745 -1.442 27.505 1.00 15.81 285 PRO A CA 1
ATOM 1480 C C . PRO A 1 91 ? 10.425 0.042 27.482 1.00 14.30 285 PRO A C 1
ATOM 1481 O O . PRO A 1 91 ? 9.441 0.488 26.902 1.00 15.47 285 PRO A O 1
ATOM 1492 N N . LEU A 1 92 ? 11.293 0.814 28.130 1.00 13.49 286 LEU A N 1
ATOM 1493 C CA . LEU A 1 92 ? 11.215 2.270 28.137 1.00 13.45 286 LEU A CA 1
ATOM 1494 C C . LEU A 1 92 ? 11.631 2.852 26.781 1.00 13.51 286 LEU A C 1
ATOM 1495 O O . LEU A 1 92 ? 12.737 2.592 26.297 1.00 16.44 286 LEU A O 1
ATOM 1511 N N . ASN A 1 93 ? 10.788 3.705 26.224 1.00 13.85 287 ASN A N 1
ATOM 1512 C CA . ASN A 1 93 ? 11.058 4.445 24.998 1.00 14.36 287 ASN A CA 1
ATOM 1513 C C . ASN A 1 93 ? 11.230 5.928 25.336 1.00 13.42 287 ASN A C 1
ATOM 1514 O O . ASN A 1 93 ? 10.293 6.577 25.809 1.00 14.62 287 ASN A O 1
ATOM 1525 N N . VAL A 1 94 ? 12.450 6.443 25.159 1.00 12.36 288 VAL A N 1
ATOM 1526 C CA . VAL A 1 94 ? 12.774 7.833 25.501 1.00 12.65 288 VAL A CA 1
ATOM 1527 C C . VAL A 1 94 ? 12.850 8.724 24.268 1.00 14.18 288 VAL A C 1
ATOM 1528 O O . VAL A 1 94 ? 13.281 9.867 24.384 1.00 15.52 288 VAL A O 1
ATOM 1541 N N . GLU A 1 95 ? 12.407 8.254 23.108 1.00 13.93 289 GLU A N 1
ATOM 1542 C CA . GLU A 1 95 ? 12.599 9.007 21.881 1.00 15.01 289 GLU A CA 1
ATOM 1543 C C . GLU A 1 95 ? 11.650 10.206 21.784 1.00 15.66 289 GLU A C 1
ATOM 1544 O O . GLU A 1 95 ? 10.532 10.200 22.308 1.00 17.23 289 GLU A O 1
ATOM 1556 N N . GLY A 1 96 ? 12.095 11.235 21.066 1.00 16.37 290 GLY A N 1
ATOM 1557 C CA . GLY A 1 96 ? 11.178 12.213 20.510 1.00 16.87 290 GLY A CA 1
ATOM 1558 C C . GLY A 1 96 ? 10.699 13.301 21.434 1.00 17.87 290 GLY A C 1
ATOM 1559 O O . GLY A 1 96 ? 9.728 13.980 21.097 1.00 19.74 290 GLY A O 1
ATOM 1563 N N . LYS A 1 97 ? 11.390 13.554 22.556 1.00 16.78 291 LYS A N 1
ATOM 1564 C CA . LYS A 1 97 ? 10.997 14.634 23.464 1.00 16.20 291 LYS A CA 1
ATOM 1565 C C . LYS A 1 97 ? 12.171 15.572 23.725 1.00 16.47 291 LYS A C 1
ATOM 1566 O O . LYS A 1 97 ? 13.329 15.230 23.479 1.00 17.73 291 LYS A O 1
ATOM 1585 N N . ALA A 1 98 ? 11.881 16.772 24.235 1.00 15.58 292 ALA A N 1
ATOM 1586 C CA . ALA A 1 98 ? 12.847 17.880 24.206 1.00 14.79 292 ALA A CA 1
ATOM 1587 C C . ALA A 1 98 ? 12.817 18.649 25.523 1.00 14.16 292 ALA A C 1
ATOM 1588 O O . ALA A 1 98 ? 12.387 19.801 25.572 1.00 15.44 292 ALA A O 1
ATOM 1595 N N . PRO A 1 99 ? 13.306 18.058 26.605 1.00 13.38 293 PRO A N 1
ATOM 1596 C CA . PRO A 1 99 ? 13.817 16.692 26.761 1.00 13.45 293 PRO A CA 1
ATOM 1597 C C . PRO A 1 99 ? 12.736 15.730 27.199 1.00 12.07 293 PRO A C 1
ATOM 1598 O O . PRO A 1 99 ? 11.676 16.113 27.683 1.00 13.15 293 PRO A O 1
ATOM 1609 N N . PHE A 1 100 ? 13.053 14.446 27.064 1.00 11.99 294 PHE A N 1
ATOM 1610 C CA . PHE A 1 100 ? 12.358 13.389 27.789 1.00 11.67 294 PHE A CA 1
ATOM 1611 C C . PHE A 1 100 ? 12.859 13.444 29.236 1.00 12.07 294 PHE A C 1
ATOM 1612 O O . PHE A 1 100 ? 14.059 13.313 29.476 1.00 12.50 294 PHE A O 1
ATOM 1629 N N . VAL A 1 101 ? 11.945 13.620 30.204 1.00 11.24 295 VAL A N 1
ATOM 1630 C CA . VAL A 1 101 ? 12.272 13.771 31.617 1.00 11.58 295 VAL A CA 1
ATOM 1631 C C . VAL A 1 101 ? 12.004 12.453 32.327 1.00 10.80 295 VAL A C 1
ATOM 1632 O O . VAL A 1 101 ? 10.854 11.989 32.362 1.00 11.95 295 VAL A O 1
ATOM 1645 N N . ILE A 1 102 ? 13.049 11.893 32.954 1.00 10.35 296 ILE A N 1
ATOM 1646 C CA . ILE A 1 102 ? 12.934 10.737 33.848 1.00 10.64 296 ILE A CA 1
ATOM 1647 C C . ILE A 1 102 ? 13.107 11.240 35.275 1.00 10.78 296 ILE A C 1
ATOM 1648 O O . ILE A 1 102 ? 14.173 11.749 35.631 1.00 12.39 296 ILE A O 1
ATOM 1664 N N . LEU A 1 103 ? 12.072 11.084 36.085 1.00 10.97 297 LEU A N 1
ATOM 1665 C CA . LEU A 1 103 ? 12.166 11.378 37.512 1.00 11.13 297 LEU A CA 1
ATOM 1666 C C . LEU A 1 103 ? 12.537 10.069 38.218 1.00 11.24 297 LEU A C 1
ATOM 1667 O O . LEU A 1 103 ? 11.765 9.112 38.203 1.00 11.55 297 LEU A O 1
ATOM 1683 N N . MET A 1 104 ? 13.721 10.021 38.809 1.00 11.23 298 MET A N 1
ATOM 1684 C CA . MET A 1 104 ? 14.218 8.812 39.473 1.00 10.45 298 MET A CA 1
ATOM 1685 C C . MET A 1 104 ? 13.872 8.879 40.952 1.00 12.16 298 MET A C 1
ATOM 1686 O O . MET A 1 104 ? 14.379 9.764 41.665 1.00 13.31 298 MET A O 1
ATOM 1700 N N . VAL A 1 105 ? 13.032 7.955 41.423 1.00 11.28 299 VAL A N 1
ATOM 1701 C CA . VAL A 1 105 ? 12.611 7.895 42.814 1.00 12.80 299 VAL A CA 1
ATOM 1702 C C . VAL A 1 105 ? 13.065 6.575 43.429 1.00 13.86 299 VAL A C 1
ATOM 1703 O O . VAL A 1 105 ? 13.396 5.596 42.736 1.00 14.04 299 VAL A O 1
ATOM 1716 N N . GLY A 1 106 ? 13.075 6.567 44.752 1.00 15.04 300 GLY A N 1
ATOM 1717 C CA . GLY A 1 106 ? 13.431 5.397 45.528 1.00 17.14 300 GLY A CA 1
ATOM 1718 C C . GLY A 1 106 ? 14.264 5.800 46.712 1.00 17.83 300 GLY A C 1
ATOM 1719 O O . GLY A 1 106 ? 14.687 6.958 46.859 1.00 18.74 300 GLY A O 1
ATOM 1723 N N . VAL A 1 107 ? 14.539 4.835 47.564 1.00 19.32 301 VAL A N 1
ATOM 1724 C CA . VAL A 1 107 ? 15.334 5.137 48.734 1.00 21.68 301 VAL A CA 1
ATOM 1725 C C . VAL A 1 107 ? 16.794 5.268 48.324 1.00 22.28 301 VAL A C 1
ATOM 1726 O O . VAL A 1 107 ? 17.232 4.817 47.274 1.00 21.63 301 VAL A O 1
ATOM 1739 N N . ASN A 1 108 ? 17.550 5.912 49.182 1.00 25.43 302 ASN A N 1
ATOM 1740 C CA . ASN A 1 108 ? 18.977 6.056 48.972 1.00 28.44 302 ASN A CA 1
ATOM 1741 C C . ASN A 1 108 ? 19.653 4.694 48.991 1.00 29.47 302 ASN A C 1
ATOM 1742 O O . ASN A 1 108 ? 19.354 3.838 49.826 1.00 28.76 302 ASN A O 1
ATOM 1753 N N A GLY A 1 109 ? 20.562 4.443 48.052 0.48 30.74 303 GLY A N 1
ATOM 1754 N N B GLY A 1 109 ? 20.514 4.518 48.001 0.52 29.36 303 GLY A N 1
ATOM 1755 C CA A GLY A 1 109 ? 21.455 3.287 48.194 0.48 29.80 303 GLY A CA 1
ATOM 1756 C CA B GLY A 1 109 ? 21.187 3.272 47.808 0.52 26.83 303 GLY A CA 1
ATOM 1757 C C A GLY A 1 109 ? 20.892 1.897 47.884 0.48 28.05 303 GLY A C 1
ATOM 1758 C C B GLY A 1 109 ? 22.084 3.331 46.592 0.52 22.56 303 GLY A C 1
ATOM 1759 O O A GLY A 1 109 ? 21.362 0.885 48.437 0.48 28.19 303 GLY A O 1
ATOM 1760 O O B GLY A 1 109 ? 21.943 4.184 45.704 0.52 21.36 303 GLY A O 1
ATOM 1767 N N A VAL A 1 110 ? 19.941 1.809 47.006 0.48 25.28 304 VAL A N 1
ATOM 1768 N N B VAL A 1 110 ? 23.037 2.415 46.590 0.52 21.14 304 VAL A N 1
ATOM 1769 C CA A VAL A 1 110 ? 19.399 0.520 46.533 0.48 23.11 304 VAL A CA 1
ATOM 1770 C CA B VAL A 1 110 ? 23.956 2.290 45.487 0.52 20.62 304 VAL A CA 1
ATOM 1771 C C A VAL A 1 110 ? 19.788 0.399 45.022 0.48 21.83 304 VAL A C 1
ATOM 1772 C C B VAL A 1 110 ? 23.183 1.998 44.223 0.52 18.75 304 VAL A C 1
ATOM 1773 O O A VAL A 1 110 ? 19.149 -0.306 44.283 0.48 21.47 304 VAL A O 1
ATOM 1774 O O B VAL A 1 110 ? 23.605 2.382 43.137 0.52 19.51 304 VAL A O 1
ATOM 1799 N N A GLY A 1 111 ? 20.875 1.051 44.611 0.48 21.67 305 GLY A N 1
ATOM 1800 N N B GLY A 1 111 ? 22.024 1.350 44.345 0.52 20.82 305 GLY A N 1
ATOM 1801 C CA A GLY A 1 111 ? 21.288 1.033 43.221 0.48 21.40 305 GLY A CA 1
ATOM 1802 C CA B GLY A 1 111 ? 21.257 0.999 43.162 0.52 20.32 305 GLY A CA 1
ATOM 1803 C C A GLY A 1 111 ? 20.774 2.206 42.426 0.48 19.11 305 GLY A C 1
ATOM 1804 C C B GLY A 1 111 ? 20.771 2.214 42.393 0.52 18.23 305 GLY A C 1
ATOM 1805 O O A GLY A 1 111 ? 20.952 2.241 41.212 0.48 18.01 305 GLY A O 1
ATOM 1806 O O B GLY A 1 111 ? 20.946 2.299 41.184 0.52 16.74 305 GLY A O 1
ATOM 1813 N N . LYS A 1 112 ? 20.139 3.170 43.081 1.00 19.29 306 LYS A N 1
ATOM 1814 C CA . LYS A 1 112 ? 19.571 4.312 42.378 1.00 18.18 306 LYS A CA 1
ATOM 1815 C C . LYS A 1 112 ? 20.670 5.149 41.742 1.00 16.33 306 LYS A C 1
ATOM 1816 O O . LYS A 1 112 ? 20.565 5.544 40.579 1.00 15.83 306 LYS A O 1
ATOM 1835 N N . THR A 1 113 ? 21.718 5.454 42.519 1.00 18.60 307 THR A N 1
ATOM 1836 C CA . THR A 1 113 ? 22.799 6.299 42.030 1.00 19.53 307 THR A CA 1
ATOM 1837 C C . THR A 1 113 ? 23.489 5.649 40.841 1.00 17.21 307 THR A C 1
ATOM 1838 O O . THR A 1 113 ? 23.739 6.287 39.807 1.00 17.13 307 THR A O 1
ATOM 1849 N N . THR A 1 114 ? 23.752 4.353 40.954 1.00 17.09 308 THR A N 1
ATOM 1850 C CA . THR A 1 114 ? 24.418 3.619 39.893 1.00 15.37 308 THR A CA 1
ATOM 1851 C C . THR A 1 114 ? 23.541 3.550 38.654 1.00 14.26 308 THR A C 1
ATOM 1852 O O . THR A 1 114 ? 24.038 3.661 37.526 1.00 14.94 308 THR A O 1
ATOM 1863 N N . THR A 1 115 ? 22.238 3.342 38.842 1.00 13.93 309 THR A N 1
ATOM 1864 C CA . THR A 1 115 ? 21.314 3.253 37.720 1.00 13.06 309 THR A CA 1
ATOM 1865 C C . THR A 1 115 ? 21.258 4.548 36.923 1.00 13.05 309 THR A C 1
ATOM 1866 O O . THR A 1 115 ? 21.228 4.517 35.696 1.00 12.24 309 THR A O 1
ATOM 1877 N N . ILE A 1 116 ? 21.253 5.707 37.594 1.00 12.59 310 ILE A N 1
ATOM 1878 C CA . ILE A 1 116 ? 21.301 6.989 36.887 1.00 12.65 310 ILE A CA 1
ATOM 1879 C C . ILE A 1 116 ? 22.491 7.021 35.941 1.00 13.31 310 ILE A C 1
ATOM 1880 O O . ILE A 1 116 ? 22.361 7.391 34.769 1.00 12.92 310 ILE A O 1
ATOM 1896 N N . GLY A 1 117 ? 23.680 6.683 36.443 1.00 13.43 311 GLY A N 1
ATOM 1897 C CA . GLY A 1 117 ? 24.871 6.766 35.606 1.00 12.74 311 GLY A CA 1
ATOM 1898 C C . GLY A 1 117 ? 24.838 5.779 34.454 1.00 12.54 311 GLY A C 1
ATOM 1899 O O . GLY A 1 117 ? 25.278 6.105 33.355 1.00 13.68 311 GLY A O 1
ATOM 1903 N N . LYS A 1 118 ? 24.405 4.538 34.718 1.00 12.66 312 LYS A N 1
ATOM 1904 C CA . LYS A 1 118 ? 24.344 3.549 33.647 1.00 12.71 312 LYS A CA 1
ATOM 1905 C C . LYS A 1 118 ? 23.361 3.967 32.564 1.00 12.38 312 LYS A C 1
ATOM 1906 O O . LYS A 1 118 ? 23.646 3.846 31.372 1.00 12.95 312 LYS A O 1
ATOM 1925 N N . LEU A 1 119 ? 22.171 4.423 32.946 1.00 12.54 313 LEU A N 1
ATOM 1926 C CA . LEU A 1 119 ? 21.208 4.876 31.943 1.00 11.83 313 LEU A CA 1
ATOM 1927 C C . LEU A 1 119 ? 21.763 6.057 31.164 1.00 11.68 313 LEU A C 1
ATOM 1928 O O . LEU A 1 119 ? 21.622 6.114 29.941 1.00 12.62 313 LEU A O 1
ATOM 1944 N N . ALA A 1 120 ? 22.402 7.003 31.854 1.00 11.91 314 ALA A N 1
ATOM 1945 C CA . ALA A 1 120 ? 22.987 8.142 31.154 1.00 12.73 314 ALA A CA 1
ATOM 1946 C C . ALA A 1 120 ? 23.973 7.687 30.096 1.00 12.95 314 ALA A C 1
ATOM 1947 O O . ALA A 1 120 ? 23.967 8.187 28.965 1.00 13.42 314 ALA A O 1
ATOM 1954 N N . ARG A 1 121 ? 24.867 6.771 30.459 1.00 13.09 315 ARG A N 1
ATOM 1955 C CA . ARG A 1 121 ? 25.845 6.277 29.496 1.00 13.84 315 ARG A CA 1
ATOM 1956 C C . ARG A 1 121 ? 25.172 5.538 28.350 1.00 13.33 315 ARG A C 1
ATOM 1957 O O . ARG A 1 121 ? 25.604 5.658 27.193 1.00 15.06 315 ARG A O 1
ATOM 1978 N N . GLN A 1 122 ? 24.163 4.714 28.644 1.00 12.18 316 GLN A N 1
ATOM 1979 C CA . GLN A 1 122 ? 23.464 3.996 27.573 1.00 13.05 316 GLN A CA 1
ATOM 1980 C C . GLN A 1 122 ? 22.814 4.979 26.593 1.00 12.21 316 GLN A C 1
ATOM 1981 O O . GLN A 1 122 ? 22.948 4.847 25.366 1.00 13.44 316 GLN A O 1
ATOM 1995 N N . PHE A 1 123 ? 22.126 5.986 27.115 1.00 12.13 317 PHE A N 1
ATOM 1996 C CA . PHE A 1 123 ? 21.490 6.956 26.227 1.00 12.06 317 PHE A CA 1
ATOM 1997 C C . PHE A 1 123 ? 22.516 7.689 25.363 1.00 13.59 317 PHE A C 1
ATOM 1998 O O . PHE A 1 123 ? 22.274 7.939 24.176 1.00 13.98 317 PHE A O 1
ATOM 2015 N N . GLU A 1 124 ? 23.668 8.044 25.934 1.00 14.38 318 GLU A N 1
ATOM 2016 C CA . GLU A 1 124 ? 24.731 8.678 25.152 1.00 15.19 318 GLU A CA 1
ATOM 2017 C C . GLU A 1 124 ? 25.234 7.754 24.055 1.00 14.62 318 GLU A C 1
ATOM 2018 O O . GLU A 1 124 ? 25.466 8.188 22.926 1.00 16.91 318 GLU A O 1
ATOM 2030 N N . GLN A 1 125 ? 25.415 6.459 24.358 1.00 14.77 319 GLN A N 1
ATOM 2031 C CA . GLN A 1 125 ? 25.871 5.517 23.343 1.00 17.01 319 GLN A CA 1
ATOM 2032 C C . GLN A 1 125 ? 24.849 5.390 22.225 1.00 15.99 319 GLN A C 1
ATOM 2033 O O . GLN A 1 125 ? 25.203 5.027 21.094 1.00 18.23 319 GLN A O 1
ATOM 2047 N N . GLN A 1 126 ? 23.576 5.626 22.534 1.00 14.28 320 GLN A N 1
ATOM 2048 C CA . GLN A 1 126 ? 22.503 5.631 21.570 1.00 14.51 320 GLN A CA 1
ATOM 2049 C C . GLN A 1 126 ? 22.446 6.928 20.765 1.00 15.37 320 GLN A C 1
ATOM 2050 O O . GLN A 1 126 ? 21.575 7.038 19.902 1.00 17.13 320 GLN A O 1
ATOM 2064 N N . GLY A 1 127 ? 23.353 7.885 20.999 1.00 14.09 321 GLY A N 1
ATOM 2065 C CA . GLY A 1 127 ? 23.379 9.117 20.238 1.00 14.61 321 GLY A CA 1
ATOM 2066 C C . GLY A 1 127 ? 22.641 10.265 20.871 1.00 14.87 321 GLY A C 1
ATOM 2067 O O . GLY A 1 127 ? 22.540 11.320 20.248 1.00 18.34 321 GLY A O 1
ATOM 2071 N N . LYS A 1 128 ? 22.145 10.114 22.096 1.00 15.06 322 LYS A N 1
ATOM 2072 C CA . LYS A 1 128 ? 21.387 11.179 22.754 1.00 14.09 322 LYS A CA 1
ATOM 2073 C C . LYS A 1 128 ? 22.276 12.046 23.621 1.00 14.37 322 LYS A C 1
ATOM 2074 O O . LYS A 1 128 ? 23.274 11.587 24.168 1.00 17.21 322 LYS A O 1
ATOM 2093 N N . SER A 1 129 ? 21.900 13.306 23.749 1.00 13.66 323 SER A N 1
ATOM 2094 C CA . SER A 1 129 ? 22.521 14.174 24.741 1.00 14.86 323 SER A CA 1
ATOM 2095 C C . SER A 1 129 ? 21.749 14.071 26.056 1.00 14.23 323 SER A C 1
ATOM 2096 O O . SER A 1 129 ? 20.517 14.067 26.063 1.00 15.81 323 SER A O 1
ATOM 2104 N N . VAL A 1 130 ? 22.471 13.939 27.150 1.00 13.45 324 VAL A N 1
ATOM 2105 C CA . VAL A 1 130 ? 21.897 13.730 28.470 1.00 13.09 324 VAL A CA 1
ATOM 2106 C C . VAL A 1 130 ? 22.313 14.857 29.400 1.00 13.00 324 VAL A C 1
ATOM 2107 O O . VAL A 1 130 ? 23.399 15.411 29.292 1.00 14.19 324 VAL A O 1
ATOM 2120 N N . MET A 1 131 ? 21.434 15.149 30.354 1.00 12.97 325 MET A N 1
ATOM 2121 C CA . MET A 1 131 ? 21.708 16.051 31.454 1.00 12.30 325 MET A CA 1
ATOM 2122 C C . MET A 1 131 ? 21.150 15.442 32.727 1.00 11.80 325 MET A C 1
ATOM 2123 O O . MET A 1 131 ? 20.138 14.749 32.685 1.00 12.76 325 MET A O 1
ATOM 2137 N N . LEU A 1 132 ? 21.823 15.695 33.856 1.00 11.78 326 LEU A N 1
ATOM 2138 C CA . LEU A 1 132 ? 21.366 15.196 35.150 1.00 12.41 326 LEU A CA 1
ATOM 2139 C C . LEU A 1 132 ? 20.982 16.361 36.040 1.00 12.36 326 LEU A C 1
ATOM 2140 O O . LEU A 1 132 ? 21.569 17.443 35.938 1.00 14.07 326 LEU A O 1
ATOM 2156 N N . ALA A 1 133 ? 19.989 16.152 36.897 1.00 12.37 327 ALA A N 1
ATOM 2157 C CA . ALA A 1 133 ? 19.601 17.130 37.905 1.00 12.75 327 ALA A CA 1
ATOM 2158 C C . ALA A 1 133 ? 19.815 16.541 39.296 1.00 11.85 327 ALA A C 1
ATOM 2159 O O . ALA A 1 133 ? 19.287 15.455 39.629 1.00 12.94 327 ALA A O 1
ATOM 2166 N N . ALA A 1 134 ? 20.576 17.264 40.126 1.00 13.66 328 ALA A N 1
ATOM 2167 C CA . ALA A 1 134 ? 20.929 16.812 41.469 1.00 13.97 328 ALA A CA 1
ATOM 2168 C C . ALA A 1 134 ? 19.840 17.219 42.462 1.00 14.32 328 ALA A C 1
ATOM 2169 O O . ALA A 1 134 ? 20.000 18.082 43.317 1.00 15.61 328 ALA A O 1
ATOM 2176 N N . GLY A 1 135 ? 18.718 16.536 42.374 1.00 13.72 329 GLY A N 1
ATOM 2177 C CA . GLY A 1 135 ? 17.567 16.861 43.184 1.00 13.46 329 GLY A CA 1
ATOM 2178 C C . GLY A 1 135 ? 17.548 16.349 44.622 1.00 13.59 329 GLY A C 1
ATOM 2179 O O . GLY A 1 135 ? 16.611 16.684 45.362 1.00 15.10 329 GLY A O 1
ATOM 2183 N N . ASP A 1 136 ? 18.541 15.558 45.046 1.00 14.37 330 ASP A N 1
ATOM 2184 C CA . ASP A 1 136 ? 18.660 15.078 46.433 1.00 15.56 330 ASP A CA 1
ATOM 2185 C C . ASP A 1 136 ? 19.421 16.146 47.247 1.00 15.62 330 ASP A C 1
ATOM 2186 O O . ASP A 1 136 ? 20.573 16.012 47.645 1.00 18.00 330 ASP A O 1
ATOM 2195 N N . THR A 1 137 ? 18.741 17.277 47.470 1.00 16.02 331 THR A N 1
ATOM 2196 C CA . THR A 1 137 ? 19.432 18.544 47.731 1.00 16.62 331 THR A CA 1
ATOM 2197 C C . THR A 1 137 ? 20.001 18.711 49.129 1.00 18.39 331 THR A C 1
ATOM 2198 O O . THR A 1 137 ? 20.845 19.602 49.300 1.00 19.51 331 THR A O 1
ATOM 2209 N N . PHE A 1 138 ? 19.544 17.937 50.127 1.00 18.58 332 PHE A N 1
ATOM 2210 C CA . PHE A 1 138 ? 20.029 18.047 51.502 1.00 19.50 332 PHE A CA 1
ATOM 2211 C C . PHE A 1 138 ? 21.111 17.038 51.819 1.00 20.72 332 PHE A C 1
ATOM 2212 O O . PHE A 1 138 ? 21.602 17.026 52.941 1.00 21.92 332 PHE A O 1
ATOM 2229 N N . ARG A 1 139 ? 21.485 16.184 50.874 1.00 20.96 333 ARG A N 1
ATOM 2230 C CA . ARG A 1 139 ? 22.574 15.227 51.063 1.00 23.38 333 ARG A CA 1
ATOM 2231 C C . ARG A 1 139 ? 23.775 15.738 50.286 1.00 23.52 333 ARG A C 1
ATOM 2232 O O . ARG A 1 139 ? 23.978 15.400 49.123 1.00 23.22 333 ARG A O 1
ATOM 2253 N N . ALA A 1 140 ? 24.616 16.524 50.960 1.00 23.86 334 ALA A N 1
ATOM 2254 C CA . ALA A 1 140 ? 25.693 17.230 50.267 1.00 24.54 334 ALA A CA 1
ATOM 2255 C C . ALA A 1 140 ? 26.672 16.261 49.648 1.00 27.33 334 ALA A C 1
ATOM 2256 O O . ALA A 1 140 ? 27.188 16.501 48.544 1.00 27.79 334 ALA A O 1
ATOM 2263 N N . ALA A 1 141 ? 26.952 15.162 50.346 1.00 27.27 335 ALA A N 1
ATOM 2264 C CA . ALA A 1 141 ? 27.870 14.176 49.802 1.00 27.90 335 ALA A CA 1
ATOM 2265 C C . ALA A 1 141 ? 27.304 13.558 48.535 1.00 28.06 335 ALA A C 1
ATOM 2266 O O . ALA A 1 141 ? 28.034 13.349 47.561 1.00 27.84 335 ALA A O 1
ATOM 2273 N N . ALA A 1 142 ? 25.994 13.301 48.510 1.00 29.54 336 ALA A N 1
ATOM 2274 C CA . ALA A 1 142 ? 25.373 12.715 47.324 1.00 29.06 336 ALA A CA 1
ATOM 2275 C C . ALA A 1 142 ? 25.368 13.695 46.150 1.00 28.73 336 ALA A C 1
ATOM 2276 O O . ALA A 1 142 ? 25.617 13.303 45.004 1.00 30.15 336 ALA A O 1
ATOM 2283 N N . VAL A 1 143 ? 25.084 14.972 46.406 1.00 26.05 337 VAL A N 1
ATOM 2284 C CA . VAL A 1 143 ? 25.157 15.963 45.334 1.00 22.56 337 VAL A CA 1
ATOM 2285 C C . VAL A 1 143 ? 26.572 16.033 44.773 1.00 23.98 337 VAL A C 1
ATOM 2286 O O . VAL A 1 143 ? 26.763 16.019 43.554 1.00 23.60 337 VAL A O 1
ATOM 2299 N N . GLU A 1 144 ? 27.583 16.146 45.647 1.00 27.36 338 GLU A N 1
ATOM 2300 C CA . GLU A 1 144 ? 28.958 16.225 45.158 1.00 33.13 338 GLU A CA 1
ATOM 2301 C C . GLU A 1 144 ? 29.344 14.986 44.362 1.00 32.68 338 GLU A C 1
ATOM 2302 O O . GLU A 1 144 ? 30.038 15.093 43.345 1.00 30.71 338 GLU A O 1
ATOM 2314 N N . GLN A 1 145 ? 28.927 13.803 44.815 1.00 32.05 339 GLN A N 1
ATOM 2315 C CA . GLN A 1 145 ? 29.210 12.581 44.058 1.00 35.22 339 GLN A CA 1
ATOM 2316 C C . GLN A 1 145 ? 28.644 12.653 42.641 1.00 31.62 339 GLN A C 1
ATOM 2317 O O . GLN A 1 145 ? 29.318 12.270 41.675 1.00 30.77 339 GLN A O 1
ATOM 2331 N N . LEU A 1 146 ? 27.407 13.127 42.496 1.00 27.34 340 LEU A N 1
ATOM 2332 C CA . LEU A 1 146 ? 26.819 13.257 41.164 1.00 22.86 340 LEU A CA 1
ATOM 2333 C C . LEU A 1 146 ? 27.588 14.268 40.312 1.00 22.79 340 LEU A C 1
ATOM 2334 O O . LEU A 1 146 ? 27.820 14.055 39.113 1.00 21.20 340 LEU A O 1
ATOM 2350 N N . GLN A 1 147 ? 27.978 15.383 40.903 1.00 23.31 341 GLN A N 1
ATOM 2351 C CA . GLN A 1 147 ? 28.766 16.357 40.152 1.00 23.46 341 GLN A CA 1
ATOM 2352 C C . GLN A 1 147 ? 30.102 15.782 39.708 1.00 24.96 341 GLN A C 1
ATOM 2353 O O . GLN A 1 147 ? 30.548 16.013 38.571 1.00 23.07 341 GLN A O 1
ATOM 2367 N N . VAL A 1 148 ? 30.754 15.023 40.584 1.00 25.76 342 VAL A N 1
ATOM 2368 C CA . VAL A 1 148 ? 32.016 14.390 40.221 1.00 26.36 342 VAL A CA 1
ATOM 2369 C C . VAL A 1 148 ? 31.790 13.414 39.069 1.00 23.82 342 VAL A C 1
ATOM 2370 O O . VAL A 1 148 ? 32.565 13.365 38.102 1.00 23.86 342 VAL A O 1
ATOM 2383 N N . TRP A 1 149 ? 30.727 12.616 39.155 1.00 23.23 343 TRP A N 1
ATOM 2384 C CA . TRP A 1 149 ? 30.453 11.651 38.085 1.00 22.90 343 TRP A CA 1
ATOM 2385 C C . TRP A 1 149 ? 30.218 12.351 36.742 1.00 22.61 343 TRP A C 1
ATOM 2386 O O . TRP A 1 149 ? 30.789 11.960 35.710 1.00 21.82 343 TRP A O 1
ATOM 2407 N N . GLY A 1 150 ? 29.436 13.427 36.740 1.00 22.93 344 GLY A N 1
ATOM 2408 C CA . GLY A 1 150 ? 29.182 14.132 35.496 1.00 23.44 344 GLY A CA 1
ATOM 2409 C C . GLY A 1 150 ? 30.453 14.720 34.929 1.00 23.19 344 GLY A C 1
ATOM 2410 O O . GLY A 1 150 ? 30.676 14.699 33.715 1.00 22.79 344 GLY A O 1
ATOM 2414 N N . GLN A 1 151 ? 31.313 15.257 35.803 1.00 24.83 345 GLN A N 1
ATOM 2415 C CA . GLN A 1 151 ? 32.575 15.816 35.338 1.00 26.60 345 GLN A CA 1
ATOM 2416 C C . GLN A 1 151 ? 33.470 14.724 34.765 1.00 25.41 345 GLN A C 1
ATOM 2417 O O . GLN A 1 151 ? 34.212 14.958 33.800 1.00 26.89 345 GLN A O 1
ATOM 2431 N N . ARG A 1 152 ? 33.469 13.546 35.389 1.00 25.16 346 ARG A N 1
ATOM 2432 C CA . ARG A 1 152 ? 34.277 12.434 34.880 1.00 27.59 346 ARG A CA 1
ATOM 2433 C C . ARG A 1 152 ? 33.762 11.936 33.535 1.00 25.00 346 ARG A C 1
ATOM 2434 O O . ARG A 1 152 ? 34.535 11.420 32.726 1.00 27.13 346 ARG A O 1
ATOM 2455 N N . ASN A 1 153 ? 32.471 12.073 33.275 1.00 22.58 347 ASN A N 1
ATOM 2456 C CA . ASN A 1 153 ? 31.861 11.509 32.078 1.00 22.65 347 ASN A CA 1
ATOM 2457 C C . ASN A 1 153 ? 31.436 12.575 31.085 1.00 23.73 347 ASN A C 1
ATOM 2458 O O . ASN A 1 153 ? 30.798 12.254 30.075 1.00 22.68 347 ASN A O 1
ATOM 2469 N N . ASN A 1 154 ? 31.791 13.829 31.348 1.00 22.48 348 ASN A N 1
ATOM 2470 C CA . ASN A 1 154 ? 31.460 14.956 30.509 1.00 24.85 348 ASN A CA 1
ATOM 2471 C C . ASN A 1 154 ? 29.960 14.999 30.191 1.00 23.80 348 ASN A C 1
ATOM 2472 O O . ASN A 1 154 ? 29.539 15.116 29.039 1.00 24.18 348 ASN A O 1
ATOM 2483 N N . ILE A 1 155 ? 29.161 14.857 31.242 1.00 20.12 349 ILE A N 1
ATOM 2484 C CA . ILE A 1 155 ? 27.713 14.986 31.187 1.00 19.53 349 ILE A CA 1
ATOM 2485 C C . ILE A 1 155 ? 27.328 16.104 32.148 1.00 17.14 349 ILE A C 1
ATOM 2486 O O . ILE A 1 155 ? 27.727 16.061 33.317 1.00 19.30 349 ILE A O 1
ATOM 2502 N N . PRO A 1 156 ? 26.552 17.105 31.713 1.00 18.09 350 PRO A N 1
ATOM 2503 C CA . PRO A 1 156 ? 26.235 18.231 32.602 1.00 17.86 350 PRO A CA 1
ATOM 2504 C C . PRO A 1 156 ? 25.324 17.826 33.741 1.00 16.56 350 PRO A C 1
ATOM 2505 O O . PRO A 1 156 ? 24.409 16.999 33.591 1.00 16.34 350 PRO A O 1
ATOM 2516 N N . VAL A 1 157 ? 25.604 18.426 34.891 1.00 16.81 351 VAL A N 1
ATOM 2517 C CA . VAL A 1 157 ? 24.861 18.192 36.114 1.00 17.46 351 VAL A CA 1
ATOM 2518 C C . VAL A 1 157 ? 24.412 19.539 36.647 1.00 17.47 351 VAL A C 1
ATOM 2519 O O . VAL A 1 157 ? 25.237 20.439 36.849 1.00 19.27 351 VAL A O 1
ATOM 2532 N N . ILE A 1 158 ? 23.118 19.686 36.834 1.00 15.70 352 ILE A N 1
ATOM 2533 C CA . ILE A 1 158 ? 22.532 20.905 37.397 1.00 15.74 352 ILE A CA 1
ATOM 2534 C C . ILE A 1 158 ? 22.373 20.683 38.892 1.00 16.57 352 ILE A C 1
ATOM 2535 O O . ILE A 1 158 ? 21.742 19.707 39.322 1.00 16.25 352 ILE A O 1
ATOM 2551 N N . ALA A 1 159 ? 22.929 21.593 39.687 1.00 18.36 353 ALA A N 1
ATOM 2552 C CA . ALA A 1 159 ? 22.907 21.468 41.137 1.00 21.12 353 ALA A CA 1
ATOM 2553 C C . ALA A 1 159 ? 22.829 22.856 41.767 1.00 23.32 353 ALA A C 1
ATOM 2554 O O . ALA A 1 159 ? 23.237 23.850 41.167 1.00 25.82 353 ALA A O 1
ATOM 2561 N N . GLN A 1 160 ? 22.310 22.921 42.993 1.00 22.62 354 GLN A N 1
ATOM 2562 C CA . GLN A 1 160 ? 22.309 24.158 43.770 1.00 23.24 354 GLN A CA 1
ATOM 2563 C C . GLN A 1 160 ? 22.868 23.874 45.166 1.00 22.71 354 GLN A C 1
ATOM 2564 O O . GLN A 1 160 ? 23.251 22.748 45.487 1.00 23.08 354 GLN A O 1
ATOM 2578 N N . HIS A 1 161 ? 22.899 24.901 46.012 1.00 22.15 355 HIS A N 1
ATOM 2579 C CA . HIS A 1 161 ? 23.503 24.777 47.334 1.00 23.03 355 HIS A CA 1
ATOM 2580 C C . HIS A 1 161 ? 22.788 23.729 48.185 1.00 24.40 355 HIS A C 1
ATOM 2581 O O . HIS A 1 161 ? 21.618 23.416 47.990 1.00 22.68 355 HIS A O 1
ATOM 2595 N N . THR A 1 162 ? 23.511 23.215 49.167 1.00 24.71 356 THR A N 1
ATOM 2596 C CA . THR A 1 162 ? 22.926 22.268 50.111 1.00 25.09 356 THR A CA 1
ATOM 2597 C C . THR A 1 162 ? 21.691 22.867 50.765 1.00 26.38 356 THR A C 1
ATOM 2598 O O . THR A 1 162 ? 21.729 23.980 51.308 1.00 27.15 356 THR A O 1
ATOM 2609 N N . GLY A 1 163 ? 20.599 22.113 50.744 1.00 24.61 357 GLY A N 1
ATOM 2610 C CA . GLY A 1 163 ? 19.352 22.581 51.305 1.00 26.59 357 GLY A CA 1
ATOM 2611 C C . GLY A 1 163 ? 18.494 23.364 50.353 1.00 25.21 357 GLY A C 1
ATOM 2612 O O . GLY A 1 163 ? 17.448 23.885 50.784 1.00 27.30 357 GLY A O 1
ATOM 2616 N N . ALA A 1 164 ? 18.901 23.471 49.086 1.00 24.09 358 ALA A N 1
ATOM 2617 C CA . ALA A 1 164 ? 18.069 24.132 48.095 1.00 22.48 358 ALA A CA 1
ATOM 2618 C C . ALA A 1 164 ? 16.770 23.358 47.952 1.00 22.06 358 ALA A C 1
ATOM 2619 O O . ALA A 1 164 ? 16.667 22.184 48.313 1.00 22.94 358 ALA A O 1
ATOM 2626 N N . ASP A 1 165 ? 15.783 24.017 47.374 1.00 20.24 359 ASP A N 1
ATOM 2627 C CA . ASP A 1 165 ? 14.500 23.381 47.122 1.00 20.31 359 ASP A CA 1
ATOM 2628 C C . ASP A 1 165 ? 14.617 22.449 45.918 1.00 17.62 359 ASP A C 1
ATOM 2629 O O . ASP A 1 165 ? 14.935 22.878 44.806 1.00 18.73 359 ASP A O 1
ATOM 2638 N N . SER A 1 166 ? 14.300 21.166 46.131 1.00 16.96 360 SER A N 1
ATOM 2639 C CA . SER A 1 166 ? 14.463 20.161 45.084 1.00 15.58 360 SER A CA 1
ATOM 2640 C C . SER A 1 166 ? 13.596 20.456 43.853 1.00 15.51 360 SER A C 1
ATOM 2641 O O . SER A 1 166 ? 14.044 20.273 42.715 1.00 15.01 360 SER A O 1
ATOM 2649 N N . ALA A 1 167 ? 12.362 20.922 44.059 1.00 15.67 361 ALA A N 1
ATOM 2650 C CA . ALA A 1 167 ? 11.496 21.239 42.926 1.00 15.39 361 ALA A CA 1
ATOM 2651 C C . ALA A 1 167 ? 12.090 22.358 42.073 1.00 16.03 361 ALA A C 1
ATOM 2652 O O . ALA A 1 167 ? 11.972 22.340 40.833 1.00 16.13 361 ALA A O 1
ATOM 2659 N N . SER A 1 168 ? 12.743 23.340 42.715 1.00 16.77 362 SER A N 1
ATOM 2660 C CA . SER A 1 168 ? 13.385 24.435 42.003 1.00 18.75 362 SER A CA 1
ATOM 2661 C C . SER A 1 168 ? 14.620 23.975 41.241 1.00 15.76 362 SER A C 1
ATOM 2662 O O . SER A 1 168 ? 14.860 24.434 40.121 1.00 16.47 362 SER A O 1
ATOM 2670 N N . VAL A 1 169 ? 15.444 23.118 41.848 1.00 15.38 363 VAL A N 1
ATOM 2671 C CA . VAL A 1 169 ? 16.603 22.578 41.141 1.00 14.92 363 VAL A CA 1
ATOM 2672 C C . VAL A 1 169 ? 16.163 21.846 39.875 1.00 13.73 363 VAL A C 1
ATOM 2673 O O . VAL A 1 169 ? 16.728 22.026 38.792 1.00 14.13 363 VAL A O 1
ATOM 2686 N N . ILE A 1 170 ? 15.128 21.018 39.995 1.00 13.69 364 ILE A N 1
ATOM 2687 C CA . ILE A 1 170 ? 14.671 20.221 38.863 1.00 12.98 364 ILE A CA 1
ATOM 2688 C C . ILE A 1 170 ? 13.998 21.099 37.800 1.00 14.06 364 ILE A C 1
ATOM 2689 O O . ILE A 1 170 ? 14.214 20.905 36.603 1.00 13.81 364 ILE A O 1
ATOM 2705 N N . PHE A 1 171 ? 13.236 22.107 38.224 1.00 14.12 365 PHE A N 1
ATOM 2706 C CA . PHE A 1 171 ? 12.676 23.095 37.301 1.00 13.84 365 PHE A CA 1
ATOM 2707 C C . PHE A 1 171 ? 13.791 23.784 36.512 1.00 14.21 365 PHE A C 1
ATOM 2708 O O . PHE A 1 171 ? 13.754 23.878 35.272 1.00 15.38 365 PHE A O 1
ATOM 2725 N N . ASP A 1 172 ? 14.809 24.278 37.220 1.00 14.88 366 ASP A N 1
ATOM 2726 C CA . ASP A 1 172 ? 15.921 24.944 36.554 1.00 15.35 366 ASP A CA 1
ATOM 2727 C C . ASP A 1 172 ? 16.625 23.988 35.599 1.00 14.45 366 ASP A C 1
ATOM 2728 O O . ASP A 1 172 ? 17.043 24.388 34.509 1.00 14.92 366 ASP A O 1
ATOM 2737 N N . ALA A 1 173 ? 16.724 22.709 35.979 1.00 13.56 367 ALA A N 1
ATOM 2738 C CA . ALA A 1 173 ? 17.379 21.740 35.110 1.00 13.26 367 ALA A CA 1
ATOM 2739 C C . ALA A 1 173 ? 16.577 21.505 33.823 1.00 12.66 367 ALA A C 1
ATOM 2740 O O . ALA A 1 173 ? 17.158 21.384 32.732 1.00 13.86 367 ALA A O 1
ATOM 2747 N N . ILE A 1 174 ? 15.241 21.420 33.923 1.00 12.94 368 ILE A N 1
ATOM 2748 C CA . ILE A 1 174 ? 14.426 21.267 32.726 1.00 12.71 368 ILE A CA 1
ATOM 2749 C C . ILE A 1 174 ? 14.569 22.489 31.828 1.00 13.67 368 ILE A C 1
ATOM 2750 O O . ILE A 1 174 ? 14.665 22.364 30.601 1.00 13.85 368 ILE A O 1
ATOM 2766 N N . GLN A 1 175 ? 14.578 23.683 32.412 1.00 14.17 369 GLN A N 1
ATOM 2767 C CA . GLN A 1 175 ? 14.794 24.886 31.616 1.00 16.73 369 GLN A CA 1
ATOM 2768 C C . GLN A 1 175 ? 16.134 24.853 30.895 1.00 16.29 369 GLN A C 1
ATOM 2769 O O . GLN A 1 175 ? 16.219 25.202 29.707 1.00 17.98 369 GLN A O 1
ATOM 2783 N N . ALA A 1 176 ? 17.196 24.466 31.601 1.00 15.43 370 ALA A N 1
ATOM 2784 C CA . ALA A 1 176 ? 18.516 24.377 30.997 1.00 15.85 370 ALA A CA 1
ATOM 2785 C C . ALA A 1 176 ? 18.554 23.307 29.905 1.00 14.37 370 ALA A C 1
ATOM 2786 O O . ALA A 1 176 ? 19.128 23.510 28.828 1.00 16.23 370 ALA A O 1
ATOM 2793 N N . ALA A 1 177 ? 17.910 22.165 30.149 1.00 13.51 371 ALA A N 1
ATOM 2794 C CA . ALA A 1 177 ? 17.845 21.105 29.147 1.00 12.91 371 ALA A CA 1
ATOM 2795 C C . ALA A 1 177 ? 17.136 21.575 27.883 1.00 13.05 371 ALA A C 1
ATOM 2796 O O . ALA A 1 177 ? 17.583 21.301 26.758 1.00 13.41 371 ALA A O 1
ATOM 2803 N N . LYS A 1 178 ? 16.024 22.294 28.042 1.00 13.10 372 LYS A N 1
ATOM 2804 C CA . LYS A 1 178 ? 15.326 22.805 26.871 1.00 14.74 372 LYS A CA 1
ATOM 2805 C C . LYS A 1 178 ? 16.200 23.804 26.130 1.00 15.49 372 LYS A C 1
ATOM 2806 O O . LYS A 1 178 ? 16.303 23.770 24.892 1.00 18.08 372 LYS A O 1
ATOM 2825 N N . ALA A 1 179 ? 16.837 24.655 26.865 1.00 15.30 373 ALA A N 1
ATOM 2826 C CA . ALA A 1 179 ? 17.662 25.727 26.234 1.00 16.93 373 ALA A CA 1
ATOM 2827 C C . ALA A 1 179 ? 18.874 25.145 25.470 1.00 15.98 373 ALA A C 1
ATOM 2828 O O . ALA A 1 179 ? 19.329 25.718 24.496 1.00 17.23 373 ALA A O 1
ATOM 2835 N N . ARG A 1 180 ? 19.413 24.049 25.989 1.00 30.00 374 ARG A N 1
ATOM 2836 C CA . ARG A 1 180 ? 20.577 23.437 25.436 1.00 30.00 374 ARG A CA 1
ATOM 2837 C C . ARG A 1 180 ? 20.350 22.178 24.534 1.00 30.00 374 ARG A C 1
ATOM 2838 O O . ARG A 1 180 ? 21.276 21.467 24.331 1.00 30.00 374 ARG A O 1
ATOM 2846 N N . ASN A 1 181 ? 19.149 21.988 24.020 1.00 14.18 375 ASN A N 1
ATOM 2847 C CA . ASN A 1 181 ? 18.809 20.900 23.135 1.00 14.78 375 ASN A CA 1
ATOM 2848 C C . ASN A 1 181 ? 19.129 19.489 23.705 1.00 13.28 375 ASN A C 1
ATOM 2849 O O . ASN A 1 181 ? 19.534 18.643 23.002 1.00 14.99 375 ASN A O 1
ATOM 2860 N N . ILE A 1 182 ? 18.910 19.316 24.977 1.00 12.70 376 ILE A N 1
ATOM 2861 C CA . ILE A 1 182 ? 19.133 18.021 25.615 1.00 13.76 376 ILE A CA 1
ATOM 2862 C C . ILE A 1 182 ? 17.993 17.074 25.255 1.00 12.80 376 ILE A C 1
ATOM 2863 O O . ILE A 1 182 ? 16.812 17.437 25.317 1.00 13.42 376 ILE A O 1
ATOM 2879 N N . ASP A 1 183 ? 18.340 15.818 24.941 1.00 12.92 377 ASP A N 1
ATOM 2880 C CA . ASP A 1 183 ? 17.346 14.800 24.610 1.00 13.31 377 ASP A CA 1
ATOM 2881 C C . ASP A 1 183 ? 16.722 14.140 25.834 1.00 12.06 377 ASP A C 1
ATOM 2882 O O . ASP A 1 183 ? 15.541 13.749 25.783 1.00 12.87 377 ASP A O 1
ATOM 2891 N N . VAL A 1 184 ? 17.512 13.880 26.878 1.00 11.82 378 VAL A N 1
ATOM 2892 C CA . VAL A 1 184 ? 17.046 13.159 28.076 1.00 10.85 378 VAL A CA 1
ATOM 2893 C C . VAL A 1 184 ? 17.581 13.868 29.312 1.00 10.63 378 VAL A C 1
ATOM 2894 O O . VAL A 1 184 ? 18.791 14.069 29.432 1.00 11.69 378 VAL A O 1
ATOM 2907 N N . LEU A 1 185 ? 16.686 14.226 30.222 1.00 11.03 379 LEU A N 1
ATOM 2908 C CA . LEU A 1 185 ? 17.036 14.796 31.521 1.00 11.30 379 LEU A CA 1
ATOM 2909 C C . LEU A 1 185 ? 16.674 13.755 32.569 1.00 11.19 379 LEU A C 1
ATOM 2910 O O . LEU A 1 185 ? 15.512 13.338 32.673 1.00 12.26 379 LEU A O 1
ATOM 2926 N N . ILE A 1 186 ? 17.669 13.346 33.355 1.00 11.27 380 ILE A N 1
ATOM 2927 C CA . ILE A 1 186 ? 17.467 12.379 34.436 1.00 11.35 380 ILE A CA 1
ATOM 2928 C C . ILE A 1 186 ? 17.573 13.143 35.749 1.00 11.69 380 ILE A C 1
ATOM 2929 O O . ILE A 1 186 ? 18.638 13.692 36.060 1.00 12.40 380 ILE A O 1
ATOM 2945 N N . ALA A 1 187 ? 16.484 13.167 36.488 1.00 11.28 381 ALA A N 1
ATOM 2946 C CA . ALA A 1 187 ? 16.407 13.950 37.731 1.00 11.21 381 ALA A CA 1
ATOM 2947 C C . ALA A 1 187 ? 16.453 13.011 38.941 1.00 10.86 381 ALA A C 1
ATOM 2948 O O . ALA A 1 187 ? 15.552 12.211 39.159 1.00 12.34 381 ALA A O 1
ATOM 2955 N N . ASP A 1 188 ? 17.513 13.140 39.736 1.00 12.55 382 ASP A N 1
ATOM 2956 C CA . ASP A 1 188 ? 17.612 12.464 41.023 1.00 12.42 382 ASP A CA 1
ATOM 2957 C C . ASP A 1 188 ? 16.706 13.163 42.031 1.00 12.29 382 ASP A C 1
ATOM 2958 O O . ASP A 1 188 ? 16.388 14.352 41.902 1.00 13.13 382 ASP A O 1
ATOM 2967 N N . THR A 1 189 ? 16.339 12.425 43.078 1.00 12.27 383 THR A N 1
ATOM 2968 C CA . THR A 1 189 ? 15.463 12.932 44.138 1.00 12.60 383 THR A CA 1
ATOM 2969 C C . THR A 1 189 ? 15.934 12.388 45.476 1.00 14.40 383 THR A C 1
ATOM 2970 O O . THR A 1 189 ? 16.681 11.414 45.543 1.00 15.49 383 THR A O 1
ATOM 2981 N N . ALA A 1 190 ? 15.480 13.011 46.554 1.00 14.24 384 ALA A N 1
ATOM 2982 C CA . ALA A 1 190 ? 15.743 12.529 47.898 1.00 15.33 384 ALA A CA 1
ATOM 2983 C C . ALA A 1 190 ? 15.040 11.206 48.114 1.00 18.42 384 ALA A C 1
ATOM 2984 O O . ALA A 1 190 ? 13.967 10.948 47.560 1.00 22.81 384 ALA A O 1
ATOM 2991 N N . GLY A 1 191 ? 15.606 10.402 48.996 1.00 21.98 385 GLY A N 1
ATOM 2992 C CA . GLY A 1 191 ? 15.102 9.066 49.253 1.00 24.07 385 GLY A CA 1
ATOM 2993 C C . GLY A 1 191 ? 15.245 8.668 50.700 1.00 26.83 385 GLY A C 1
ATOM 2994 O O . GLY A 1 191 ? 15.445 7.497 51.029 1.00 28.01 385 GLY A O 1
ATOM 2998 N N . ARG A 1 192 ? 15.072 9.637 51.587 1.00 29.50 386 ARG A N 1
ATOM 2999 C CA . ARG A 1 192 ? 15.355 9.417 52.992 1.00 35.78 386 ARG A CA 1
ATOM 3000 C C . ARG A 1 192 ? 14.262 8.609 53.676 1.00 39.79 386 ARG A C 1
ATOM 3001 O O . ARG A 1 192 ? 13.076 8.743 53.366 1.00 37.40 386 ARG A O 1
ATOM 3022 N N . LEU A 1 193 ? 14.701 7.779 54.633 1.00 45.41 387 LEU A N 1
ATOM 3023 C CA . LEU A 1 193 ? 13.841 6.904 55.431 1.00 50.58 387 LEU A CA 1
ATOM 3024 C C . LEU A 1 193 ? 12.855 7.694 56.287 1.00 49.98 387 LEU A C 1
ATOM 3025 O O . LEU A 1 193 ? 11.635 7.500 56.224 1.00 49.31 387 LEU A O 1
ATOM 3040 N N . GLN A 1 194 ? 13.376 8.575 57.114 1.00 49.83 388 GLN A N 1
ATOM 3041 C CA . GLN A 1 194 ? 12.566 9.187 58.148 1.00 48.96 388 GLN A CA 1
ATOM 3042 C C . GLN A 1 194 ? 11.506 10.121 57.557 1.00 47.31 388 GLN A C 1
ATOM 3043 O O . GLN A 1 194 ? 11.734 10.811 56.561 1.00 46.53 388 GLN A O 1
ATOM 3057 N N . ASN A 1 195 ? 10.329 10.122 58.175 1.00 47.10 389 ASN A N 1
ATOM 3058 C CA . ASN A 1 195 ? 9.279 11.088 57.859 1.00 47.26 389 ASN A CA 1
ATOM 3059 C C . ASN A 1 195 ? 8.707 10.936 56.451 1.00 44.61 389 ASN A C 1
ATOM 3060 O O . ASN A 1 195 ? 9.062 11.685 55.533 1.00 40.42 389 ASN A O 1
ATOM 3071 N N . LYS A 1 196 ? 7.747 10.024 56.307 1.00 46.38 390 LYS A N 1
ATOM 3072 C CA . LYS A 1 196 ? 7.169 9.726 54.999 1.00 49.30 390 LYS A CA 1
ATOM 3073 C C . LYS A 1 196 ? 6.411 10.908 54.412 1.00 47.51 390 LYS A C 1
ATOM 3074 O O . LYS A 1 196 ? 6.492 11.154 53.202 1.00 46.30 390 LYS A O 1
ATOM 3093 N N . SER A 1 197 ? 5.627 11.615 55.229 1.00 47.10 391 SER A N 1
ATOM 3094 C CA . SER A 1 197 ? 4.810 12.706 54.704 1.00 46.36 391 SER A CA 1
ATOM 3095 C C . SER A 1 197 ? 5.672 13.748 54.010 1.00 42.55 391 SER A C 1
ATOM 3096 O O . SER A 1 197 ? 5.290 14.273 52.957 1.00 41.68 391 SER A O 1
ATOM 3104 N N . HIS A 1 198 ? 6.839 14.056 54.582 1.00 40.32 392 HIS A N 1
ATOM 3105 C CA . HIS A 1 198 ? 7.728 15.037 53.977 1.00 38.99 392 HIS A CA 1
ATOM 3106 C C . HIS A 1 198 ? 8.174 14.572 52.602 1.00 32.84 392 HIS A C 1
ATOM 3107 O O . HIS A 1 198 ? 8.066 15.311 51.617 1.00 31.55 392 HIS A O 1
ATOM 3121 N N . LEU A 1 199 ? 8.634 13.325 52.501 1.00 29.76 393 LEU A N 1
ATOM 3122 C CA . LEU A 1 199 ? 9.129 12.836 51.216 1.00 30.15 393 LEU A CA 1
ATOM 3123 C C . LEU A 1 199 ? 8.026 12.868 50.173 1.00 26.53 393 LEU A C 1
ATOM 3124 O O . LEU A 1 199 ? 8.218 13.330 49.042 1.00 23.84 393 LEU A O 1
ATOM 3140 N N . MET A 1 200 ? 6.853 12.394 50.528 1.00 26.38 394 MET A N 1
ATOM 3141 C CA . MET A 1 200 ? 5.814 12.320 49.517 1.00 29.59 394 MET A CA 1
ATOM 3142 C C . MET A 1 200 ? 5.312 13.712 49.137 1.00 27.02 394 MET A C 1
ATOM 3143 O O . MET A 1 200 ? 5.067 13.974 47.954 1.00 26.84 394 MET A O 1
ATOM 3157 N N . GLU A 1 201 ? 5.249 14.649 50.091 1.00 24.00 395 GLU A N 1
ATOM 3158 C CA . GLU A 1 201 ? 4.898 16.025 49.733 1.00 25.38 395 GLU A CA 1
ATOM 3159 C C . GLU A 1 201 ? 5.964 16.664 48.838 1.00 21.57 395 GLU A C 1
ATOM 3160 O O . GLU A 1 201 ? 5.633 17.406 47.907 1.00 20.78 395 GLU A O 1
ATOM 3172 N N . GLU A 1 202 ? 7.238 16.350 49.066 1.00 18.23 396 GLU A N 1
ATOM 3173 C CA . GLU A 1 202 ? 8.307 16.850 48.211 1.00 17.97 396 GLU A CA 1
ATOM 3174 C C . GLU A 1 202 ? 8.177 16.329 46.786 1.00 16.56 396 GLU A C 1
ATOM 3175 O O . GLU A 1 202 ? 8.315 17.075 45.820 1.00 17.48 396 GLU A O 1
ATOM 3187 N N . LEU A 1 203 ? 7.912 15.034 46.627 1.00 16.82 397 LEU A N 1
ATOM 3188 C CA . LEU A 1 203 ? 7.770 14.468 45.287 1.00 17.61 397 LEU A CA 1
ATOM 3189 C C . LEU A 1 203 ? 6.584 15.074 44.565 1.00 16.66 397 LEU A C 1
ATOM 3190 O O . LEU A 1 203 ? 6.675 15.381 43.379 1.00 16.09 397 LEU A O 1
ATOM 3206 N N . LYS A 1 204 ? 5.475 15.277 45.264 1.00 17.20 398 LYS A N 1
ATOM 3207 C CA . LYS A 1 204 ? 4.311 15.874 44.611 1.00 17.45 398 LYS A CA 1
ATOM 3208 C C . LYS A 1 204 ? 4.606 17.306 44.157 1.00 17.12 398 LYS A C 1
ATOM 3209 O O . LYS A 1 204 ? 4.176 17.728 43.076 1.00 17.78 398 LYS A O 1
ATOM 3228 N N . LYS A 1 205 ? 5.370 18.059 44.950 1.00 15.88 399 LYS A N 1
ATOM 3229 C CA . LYS A 1 205 ? 5.745 19.412 44.569 1.00 17.12 399 LYS A CA 1
ATOM 3230 C C . LYS A 1 205 ? 6.635 19.408 43.336 1.00 16.10 399 LYS A C 1
ATOM 3231 O O . LYS A 1 205 ? 6.416 20.192 42.408 1.00 17.87 399 LYS A O 1
ATOM 3250 N N . ILE A 1 206 ? 7.635 18.519 43.295 1.00 15.14 400 ILE A N 1
ATOM 3251 C CA . ILE A 1 206 ? 8.501 18.403 42.120 1.00 14.79 400 ILE A CA 1
ATOM 3252 C C . ILE A 1 206 ? 7.666 18.229 40.854 1.00 15.28 400 ILE A C 1
ATOM 3253 O O . ILE A 1 206 ? 7.910 18.878 39.827 1.00 16.30 400 ILE A O 1
ATOM 3269 N N . VAL A 1 207 ? 6.726 17.294 40.885 1.00 15.16 401 VAL A N 1
ATOM 3270 C CA . VAL A 1 207 ? 5.927 16.985 39.703 1.00 14.64 401 VAL A CA 1
ATOM 3271 C C . VAL A 1 207 ? 5.052 18.165 39.305 1.00 17.35 401 VAL A C 1
ATOM 3272 O O . VAL A 1 207 ? 4.943 18.503 38.114 1.00 18.82 401 VAL A O 1
ATOM 3285 N N . ARG A 1 208 ? 4.396 18.806 40.281 1.00 17.81 402 ARG A N 1
ATOM 3286 C CA A ARG A 1 208 ? 3.528 19.946 39.971 0.60 19.30 402 ARG A CA 1
ATOM 3287 C CA B ARG A 1 208 ? 3.530 19.941 39.966 0.40 19.40 402 ARG A CA 1
ATOM 3288 C C . ARG A 1 208 ? 4.318 21.070 39.308 1.00 20.09 402 ARG A C 1
ATOM 3289 O O . ARG A 1 208 ? 3.860 21.671 38.328 1.00 21.56 402 ARG A O 1
ATOM 3328 N N . VAL A 1 209 ? 5.502 21.375 39.835 1.00 19.50 403 VAL A N 1
ATOM 3329 C CA . VAL A 1 209 ? 6.293 22.511 39.371 1.00 20.27 403 VAL A CA 1
ATOM 3330 C C . VAL A 1 209 ? 6.728 22.333 37.914 1.00 19.76 403 VAL A C 1
ATOM 3331 O O . VAL A 1 209 ? 6.758 23.295 37.141 1.00 22.23 403 VAL A O 1
ATOM 3344 N N . MET A 1 210 ? 7.063 21.101 37.512 1.00 19.81 404 MET A N 1
ATOM 3345 C CA . MET A 1 210 ? 7.487 20.800 36.137 1.00 21.64 404 MET A CA 1
ATOM 3346 C C . MET A 1 210 ? 6.459 21.212 35.105 1.00 18.74 404 MET A C 1
ATOM 3347 O O . MET A 1 210 ? 6.818 21.438 33.941 1.00 18.47 404 MET A O 1
ATOM 3361 N N . LYS A 1 211 ? 5.174 21.139 35.469 1.00 20.57 405 LYS A N 1
ATOM 3362 C CA . LYS A 1 211 ? 4.093 21.244 34.500 1.00 21.18 405 LYS A CA 1
ATOM 3363 C C . LYS A 1 211 ? 4.060 22.602 33.815 1.00 21.71 405 LYS A C 1
ATOM 3364 O O . LYS A 1 211 ? 3.578 22.697 32.688 1.00 23.66 405 LYS A O 1
ATOM 3383 N N . LYS A 1 212 ? 4.585 23.647 34.466 1.00 22.24 406 LYS A N 1
ATOM 3384 C CA . LYS A 1 212 ? 4.663 24.970 33.842 1.00 23.56 406 LYS A CA 1
ATOM 3385 C C . LYS A 1 212 ? 5.554 24.942 32.608 1.00 21.07 406 LYS A C 1
ATOM 3386 O O . LYS A 1 212 ? 5.393 25.774 31.694 1.00 22.04 406 LYS A O 1
ATOM 3405 N N . LEU A 1 213 ? 6.533 24.036 32.588 1.00 17.88 407 LEU A N 1
ATOM 3406 C CA . LEU A 1 213 ? 7.439 23.927 31.449 1.00 17.32 407 LEU A CA 1
ATOM 3407 C C . LEU A 1 213 ? 6.971 22.920 30.441 1.00 17.05 407 LEU A C 1
ATOM 3408 O O . LEU A 1 213 ? 7.206 23.110 29.243 1.00 18.42 407 LEU A O 1
ATOM 3424 N N . ASP A 1 214 ? 6.342 21.843 30.895 1.00 15.79 408 ASP A N 1
ATOM 3425 C CA . ASP A 1 214 ? 5.906 20.811 29.969 1.00 17.13 408 ASP A CA 1
ATOM 3426 C C . ASP A 1 214 ? 4.853 19.979 30.680 1.00 16.82 408 ASP A C 1
ATOM 3427 O O . ASP A 1 214 ? 5.162 19.291 31.656 1.00 17.97 408 ASP A O 1
ATOM 3436 N N . VAL A 1 215 ? 3.614 20.050 30.197 1.00 19.44 409 VAL A N 1
ATOM 3437 C CA . VAL A 1 215 ? 2.544 19.306 30.833 1.00 20.40 409 VAL A CA 1
ATOM 3438 C C . VAL A 1 215 ? 2.756 17.797 30.740 1.00 19.13 409 VAL A C 1
ATOM 3439 O O . VAL A 1 215 ? 2.094 17.053 31.460 1.00 22.94 409 VAL A O 1
ATOM 3452 N N . GLU A 1 216 ? 3.619 17.331 29.820 1.00 19.03 410 GLU A N 1
ATOM 3453 C CA . GLU A 1 216 ? 3.934 15.909 29.686 1.00 20.90 410 GLU A CA 1
ATOM 3454 C C . GLU A 1 216 ? 5.021 15.459 30.658 1.00 18.64 410 GLU A C 1
ATOM 3455 O O . GLU A 1 216 ? 5.223 14.256 30.824 1.00 18.58 410 GLU A O 1
ATOM 3467 N N . ALA A 1 217 ? 5.720 16.397 31.289 1.00 16.32 411 ALA A N 1
ATOM 3468 C CA . ALA A 1 217 ? 6.784 15.986 32.190 1.00 15.50 411 ALA A CA 1
ATOM 3469 C C . ALA A 1 217 ? 6.236 15.722 33.590 1.00 13.85 411 ALA A C 1
ATOM 3470 O O . ALA A 1 217 ? 5.368 16.457 34.056 1.00 16.27 411 ALA A O 1
ATOM 3477 N N . PRO A 1 218 ? 6.766 14.743 34.348 1.00 13.27 412 PRO A N 1
ATOM 3478 C CA . PRO A 1 218 ? 7.831 13.823 33.941 1.00 12.32 412 PRO A CA 1
ATOM 3479 C C . PRO A 1 218 ? 7.276 12.766 32.991 1.00 12.17 412 PRO A C 1
ATOM 3480 O O . PRO A 1 218 ? 6.190 12.245 33.210 1.00 14.49 412 PRO A O 1
ATOM 3491 N N . HIS A 1 219 ? 8.030 12.454 31.950 1.00 11.90 413 HIS A N 1
ATOM 3492 C CA . HIS A 1 219 ? 7.576 11.468 30.969 1.00 11.96 413 HIS A CA 1
ATOM 3493 C C . HIS A 1 219 ? 7.680 10.051 31.513 1.00 12.35 413 HIS A C 1
ATOM 3494 O O . HIS A 1 219 ? 6.987 9.156 31.022 1.00 14.89 413 HIS A O 1
ATOM 3508 N N . GLU A 1 220 ? 8.591 9.813 32.456 1.00 11.94 414 GLU A N 1
ATOM 3509 C CA . GLU A 1 220 ? 8.719 8.545 33.160 1.00 11.33 414 GLU A CA 1
ATOM 3510 C C . GLU A 1 220 ? 9.007 8.872 34.623 1.00 12.37 414 GLU A C 1
ATOM 3511 O O . GLU A 1 220 ? 9.871 9.704 34.902 1.00 11.91 414 GLU A O 1
ATOM 3523 N N . VAL A 1 221 ? 8.296 8.204 35.535 1.00 11.91 415 VAL A N 1
ATOM 3524 C CA . VAL A 1 221 ? 8.636 8.165 36.950 1.00 12.47 415 VAL A CA 1
ATOM 3525 C C . VAL A 1 221 ? 9.136 6.763 37.243 1.00 11.49 415 VAL A C 1
ATOM 3526 O O . VAL A 1 221 ? 8.352 5.802 37.263 1.00 12.44 415 VAL A O 1
ATOM 3539 N N . MET A 1 222 ? 10.429 6.633 37.435 1.00 10.73 416 MET A N 1
ATOM 3540 C CA . MET A 1 222 ? 11.106 5.347 37.549 1.00 10.74 416 MET A CA 1
ATOM 3541 C C . MET A 1 222 ? 11.540 5.104 38.990 1.00 11.62 416 MET A C 1
ATOM 3542 O O . MET A 1 222 ? 12.322 5.881 39.544 1.00 11.67 416 MET A O 1
ATOM 3556 N N . LEU A 1 223 ? 11.063 4.022 39.572 1.00 11.46 417 LEU A N 1
ATOM 3557 C CA . LEU A 1 223 ? 11.511 3.556 40.871 1.00 11.62 417 LEU A CA 1
ATOM 3558 C C . LEU A 1 223 ? 12.719 2.649 40.693 1.00 13.36 417 LEU A C 1
ATOM 3559 O O . LEU A 1 223 ? 12.720 1.811 39.781 1.00 14.03 417 LEU A O 1
ATOM 3575 N N . THR A 1 224 ? 13.729 2.801 41.544 1.00 12.23 418 THR A N 1
ATOM 3576 C CA . THR A 1 224 ? 14.796 1.806 41.647 1.00 12.34 418 THR A CA 1
ATOM 3577 C C . THR A 1 224 ? 14.696 1.092 42.983 1.00 12.98 418 THR A C 1
ATOM 3578 O O . THR A 1 224 ? 14.565 1.749 44.026 1.00 13.78 418 THR A O 1
ATOM 3589 N N . ILE A 1 225 ? 14.696 -0.242 42.930 1.00 13.47 419 ILE A N 1
ATOM 3590 C CA . ILE A 1 225 ? 14.680 -1.106 44.105 1.00 13.76 419 ILE A CA 1
ATOM 3591 C C . ILE A 1 225 ? 15.726 -2.191 43.898 1.00 14.33 419 ILE A C 1
ATOM 3592 O O . ILE A 1 225 ? 16.152 -2.456 42.785 1.00 15.46 419 ILE A O 1
ATOM 3608 N N . ASP A 1 226 ? 16.142 -2.813 44.998 1.00 16.67 420 ASP A N 1
ATOM 3609 C CA . ASP A 1 226 ? 17.286 -3.723 45.049 1.00 17.73 420 ASP A CA 1
ATOM 3610 C C . ASP A 1 226 ? 16.743 -5.108 45.400 1.00 17.96 420 ASP A C 1
ATOM 3611 O O . ASP A 1 226 ? 16.180 -5.294 46.482 1.00 20.47 420 ASP A O 1
ATOM 3620 N N . ALA A 1 227 ? 16.899 -6.078 44.493 1.00 17.41 421 ALA A N 1
ATOM 3621 C CA . ALA A 1 227 ? 16.323 -7.409 44.685 1.00 18.87 421 ALA A CA 1
ATOM 3622 C C . ALA A 1 227 ? 16.841 -8.099 45.932 1.00 21.78 421 ALA A C 1
ATOM 3623 O O . ALA A 1 227 ? 16.172 -8.991 46.447 1.00 24.60 421 ALA A O 1
ATOM 3630 N N . SER A 1 228 ? 18.051 -7.759 46.384 1.00 24.49 422 SER A N 1
ATOM 3631 C CA . SER A 1 228 ? 18.656 -8.391 47.545 1.00 27.40 422 SER A CA 1
ATOM 3632 C C . SER A 1 228 ? 18.055 -7.897 48.854 1.00 27.47 422 SER A C 1
ATOM 3633 O O . SER A 1 228 ? 18.443 -8.403 49.917 1.00 28.77 422 SER A O 1
ATOM 3641 N N . THR A 1 229 ? 17.157 -6.909 48.815 1.00 26.58 423 THR A N 1
ATOM 3642 C CA . THR A 1 229 ? 16.487 -6.423 50.021 1.00 26.24 423 THR A CA 1
ATOM 3643 C C . THR A 1 229 ? 15.134 -7.085 50.262 1.00 28.06 423 THR A C 1
ATOM 3644 O O . THR A 1 229 ? 14.420 -6.687 51.198 1.00 29.45 423 THR A O 1
ATOM 3655 N N . GLY A 1 230 ? 14.771 -8.090 49.455 1.00 27.54 424 GLY A N 1
ATOM 3656 C CA . GLY A 1 230 ? 13.591 -8.864 49.773 1.00 27.46 424 GLY A CA 1
ATOM 3657 C C . GLY A 1 230 ? 12.333 -8.034 49.852 1.00 29.08 424 GLY A C 1
ATOM 3658 O O . GLY A 1 230 ? 12.075 -7.180 49.001 1.00 29.70 424 GLY A O 1
ATOM 3662 N N . GLN A 1 231 ? 11.528 -8.256 50.894 1.00 32.08 425 GLN A N 1
ATOM 3663 C CA . GLN A 1 231 ? 10.229 -7.590 50.954 1.00 35.49 425 GLN A CA 1
ATOM 3664 C C . GLN A 1 231 ? 10.344 -6.084 51.161 1.00 33.81 425 GLN A C 1
ATOM 3665 O O . GLN A 1 231 ? 9.348 -5.375 50.987 1.00 33.38 425 GLN A O 1
ATOM 3679 N N . ASN A 1 232 ? 11.523 -5.581 51.519 1.00 32.85 426 ASN A N 1
ATOM 3680 C CA . ASN A 1 232 ? 11.704 -4.133 51.579 1.00 31.62 426 ASN A CA 1
ATOM 3681 C C . ASN A 1 232 ? 11.526 -3.503 50.215 1.00 29.21 426 ASN A C 1
ATOM 3682 O O . ASN A 1 232 ? 11.030 -2.377 50.127 1.00 28.68 426 ASN A O 1
ATOM 3693 N N . ALA A 1 233 ? 11.934 -4.207 49.149 1.00 27.34 427 ALA A N 1
ATOM 3694 C CA . ALA A 1 233 ? 11.688 -3.716 47.799 1.00 24.59 427 ALA A CA 1
ATOM 3695 C C . ALA A 1 233 ? 10.202 -3.545 47.554 1.00 23.16 427 ALA A C 1
ATOM 3696 O O . ALA A 1 233 ? 9.765 -2.598 46.894 1.00 22.67 427 ALA A O 1
ATOM 3703 N N . VAL A 1 234 ? 9.399 -4.485 48.055 1.00 24.91 428 VAL A N 1
ATOM 3704 C CA . VAL A 1 234 ? 7.966 -4.422 47.815 1.00 26.86 428 VAL A CA 1
ATOM 3705 C C . VAL A 1 234 ? 7.336 -3.293 48.624 1.00 27.32 428 VAL A C 1
ATOM 3706 O O . VAL A 1 234 ? 6.493 -2.546 48.121 1.00 26.59 428 VAL A O 1
ATOM 3719 N N . SER A 1 235 ? 7.724 -3.150 49.886 1.00 28.85 429 SER A N 1
ATOM 3720 C CA . SER A 1 235 ? 7.152 -2.060 50.677 1.00 29.84 429 SER A CA 1
ATOM 3721 C C . SER A 1 235 ? 7.595 -0.698 50.150 1.00 28.01 429 SER A C 1
ATOM 3722 O O . SER A 1 235 ? 6.814 0.261 50.183 1.00 29.75 429 SER A O 1
ATOM 3730 N N . GLN A 1 236 ? 8.818 -0.599 49.632 1.00 25.94 430 GLN A N 1
ATOM 3731 C CA . GLN A 1 236 ? 9.256 0.648 49.007 1.00 24.98 430 GLN A CA 1
ATOM 3732 C C . GLN A 1 236 ? 8.420 0.952 47.770 1.00 24.28 430 GLN A C 1
ATOM 3733 O O . GLN A 1 236 ? 7.962 2.085 47.572 1.00 24.96 430 GLN A O 1
ATOM 3747 N N . ALA A 1 237 ? 8.209 -0.057 46.924 1.00 23.44 431 ALA A N 1
ATOM 3748 C CA . ALA A 1 237 ? 7.388 0.136 45.732 1.00 22.39 431 ALA A CA 1
ATOM 3749 C C . ALA A 1 237 ? 5.995 0.623 46.105 1.00 23.88 431 ALA A C 1
ATOM 3750 O O . ALA A 1 237 ? 5.458 1.530 45.470 1.00 24.20 431 ALA A O 1
ATOM 3757 N N . LYS A 1 238 ? 5.389 0.024 47.134 1.00 26.81 432 LYS A N 1
ATOM 3758 C CA . LYS A 1 238 ? 4.049 0.431 47.539 1.00 28.38 432 LYS A CA 1
ATOM 3759 C C . LYS A 1 238 ? 4.037 1.881 48.011 1.00 28.15 432 LYS A C 1
ATOM 3760 O O . LYS A 1 238 ? 3.162 2.668 47.627 1.00 28.00 432 LYS A O 1
ATOM 3779 N N . LEU A 1 239 ? 5.028 2.265 48.807 1.00 27.60 433 LEU A N 1
ATOM 3780 C CA . LEU A 1 239 ? 5.085 3.636 49.302 1.00 28.60 433 LEU A CA 1
ATOM 3781 C C . LEU A 1 239 ? 5.197 4.637 48.161 1.00 27.28 433 LEU A C 1
ATOM 3782 O O . LEU A 1 239 ? 4.417 5.590 48.076 1.00 28.37 433 LEU A O 1
ATOM 3798 N N . PHE A 1 240 ? 6.161 4.426 47.265 1.00 25.84 434 PHE A N 1
ATOM 3799 C CA . PHE A 1 240 ? 6.389 5.390 46.187 1.00 24.60 434 PHE A CA 1
ATOM 3800 C C . PHE A 1 240 ? 5.237 5.407 45.194 1.00 25.65 434 PHE A C 1
ATOM 3801 O O . PHE A 1 240 ? 4.884 6.473 44.673 1.00 26.45 434 PHE A O 1
ATOM 3818 N N . HIS A 1 241 ? 4.639 4.248 44.905 1.00 27.40 435 HIS A N 1
ATOM 3819 C CA . HIS A 1 241 ? 3.539 4.240 43.949 1.00 30.12 435 HIS A CA 1
ATOM 3820 C C . HIS A 1 241 ? 2.311 4.955 44.496 1.00 33.81 435 HIS A C 1
ATOM 3821 O O . HIS A 1 241 ? 1.638 5.692 43.765 1.00 33.44 435 HIS A O 1
ATOM 3835 N N . GLU A 1 242 ? 2.030 4.779 45.784 1.00 36.31 436 GLU A N 1
ATOM 3836 C CA . GLU A 1 242 ? 0.867 5.420 46.387 1.00 41.62 436 GLU A CA 1
ATOM 3837 C C . GLU A 1 242 ? 1.032 6.927 46.409 1.00 42.75 436 GLU A C 1
ATOM 3838 O O . GLU A 1 242 ? 0.038 7.661 46.392 1.00 45.51 436 GLU A O 1
ATOM 3850 N N . ALA A 1 243 ? 2.271 7.407 46.418 1.00 42.57 437 ALA A N 1
ATOM 3851 C CA . ALA A 1 243 ? 2.545 8.826 46.592 1.00 42.53 437 ALA A CA 1
ATOM 3852 C C . ALA A 1 243 ? 2.708 9.602 45.295 1.00 39.93 437 ALA A C 1
ATOM 3853 O O . ALA A 1 243 ? 2.263 10.749 45.222 1.00 42.10 437 ALA A O 1
ATOM 3860 N N . VAL A 1 244 ? 3.371 9.044 44.286 1.00 35.33 438 VAL A N 1
ATOM 3861 C CA . VAL A 1 244 ? 3.699 9.829 43.098 1.00 33.20 438 VAL A CA 1
ATOM 3862 C C . VAL A 1 244 ? 3.093 9.204 41.853 1.00 31.76 438 VAL A C 1
ATOM 3863 O O . VAL A 1 244 ? 2.726 9.904 40.904 1.00 35.77 438 VAL A O 1
ATOM 3876 N N . GLY A 1 245 ? 3.017 7.888 41.823 1.00 25.39 439 GLY A N 1
ATOM 3877 C CA . GLY A 1 245 ? 2.549 7.248 40.607 1.00 24.74 439 GLY A CA 1
ATOM 3878 C C . GLY A 1 245 ? 3.704 6.865 39.706 1.00 22.47 439 GLY A C 1
ATOM 3879 O O . GLY A 1 245 ? 4.208 7.623 38.867 1.00 24.86 439 GLY A O 1
ATOM 3883 N N . LEU A 1 246 ? 4.104 5.634 39.834 1.00 18.13 440 LEU A N 1
ATOM 3884 C CA . LEU A 1 246 ? 5.218 5.130 39.065 1.00 16.50 440 LEU A CA 1
ATOM 3885 C C . LEU A 1 246 ? 4.755 4.763 37.668 1.00 14.73 440 LEU A C 1
ATOM 3886 O O . LEU A 1 246 ? 3.623 4.332 37.465 1.00 16.38 440 LEU A O 1
ATOM 3902 N N . THR A 1 247 ? 5.663 4.907 36.704 1.00 13.59 441 THR A N 1
ATOM 3903 C CA . THR A 1 247 ? 5.443 4.376 35.370 1.00 14.02 441 THR A CA 1
ATOM 3904 C C . THR A 1 247 ? 6.473 3.332 34.953 1.00 12.91 441 THR A C 1
ATOM 3905 O O . THR A 1 247 ? 6.237 2.640 33.961 1.00 14.30 441 THR A O 1
ATOM 3916 N N . GLY A 1 248 ? 7.549 3.133 35.704 1.00 12.69 442 GLY A N 1
ATOM 3917 C CA . GLY A 1 248 ? 8.531 2.107 35.394 1.00 12.42 442 GLY A CA 1
ATOM 3918 C C . GLY A 1 248 ? 9.319 1.767 36.640 1.00 12.49 442 GLY A C 1
ATOM 3919 O O . GLY A 1 248 ? 9.414 2.578 37.578 1.00 12.32 442 GLY A O 1
ATOM 3923 N N . ILE A 1 249 ? 9.857 0.555 36.645 1.00 12.81 443 ILE A N 1
ATOM 3924 C CA . ILE A 1 249 ? 10.682 0.063 37.736 1.00 13.29 443 ILE A CA 1
ATOM 3925 C C . ILE A 1 249 ? 11.993 -0.467 37.168 1.00 12.84 443 ILE A C 1
ATOM 3926 O O . ILE A 1 249 ? 12.004 -1.189 36.158 1.00 13.43 443 ILE A O 1
ATOM 3942 N N . THR A 1 250 ? 13.080 -0.184 37.867 1.00 12.15 444 THR A N 1
ATOM 3943 C CA . THR A 1 250 ? 14.367 -0.841 37.696 1.00 12.83 444 THR A CA 1
ATOM 3944 C C . THR A 1 250 ? 14.655 -1.663 38.949 1.00 12.53 444 THR A C 1
ATOM 3945 O O . THR A 1 250 ? 14.584 -1.144 40.069 1.00 12.86 444 THR A O 1
ATOM 3956 N N . LEU A 1 251 ? 14.948 -2.944 38.752 1.00 12.03 445 LEU A N 1
ATOM 3957 C CA . LEU A 1 251 ? 15.268 -3.854 39.846 1.00 12.20 445 LEU A CA 1
ATOM 3958 C C . LEU A 1 251 ? 16.743 -4.208 39.731 1.00 13.18 445 LEU A C 1
ATOM 3959 O O . LEU A 1 251 ? 17.145 -4.869 38.770 1.00 14.19 445 LEU A O 1
ATOM 3975 N N . THR A 1 252 ? 17.543 -3.833 40.730 1.00 13.66 446 THR A N 1
ATOM 3976 C CA . THR A 1 252 ? 18.986 -4.039 40.697 1.00 13.97 446 THR A CA 1
ATOM 3977 C C . THR A 1 252 ? 19.375 -5.272 41.501 1.00 14.08 446 THR A C 1
ATOM 3978 O O . THR A 1 252 ? 18.603 -5.818 42.276 1.00 14.86 446 THR A O 1
ATOM 3989 N N . LYS A 1 253 ? 20.612 -5.677 41.302 1.00 15.60 447 LYS A N 1
ATOM 3990 C CA . LYS A 1 253 ? 21.250 -6.708 42.102 1.00 18.07 447 LYS A CA 1
ATOM 3991 C C . LYS A 1 253 ? 20.531 -8.047 42.053 1.00 16.79 447 LYS A C 1
ATOM 3992 O O . LYS A 1 253 ? 20.472 -8.779 43.045 1.00 20.42 447 LYS A O 1
ATOM 4011 N N . LEU A 1 254 ? 20.025 -8.413 40.876 1.00 17.77 448 LEU A N 1
ATOM 4012 C CA . LEU A 1 254 ? 19.443 -9.745 40.745 1.00 20.05 448 LEU A CA 1
ATOM 4013 C C . LEU A 1 254 ? 20.509 -10.823 40.775 1.00 22.13 448 LEU A C 1
ATOM 4014 O O . LEU A 1 254 ? 20.190 -11.991 41.070 1.00 22.99 448 LEU A O 1
ATOM 4030 N N . ASP A 1 255 ? 21.757 -10.481 40.444 1.00 24.00 449 ASP A N 1
ATOM 4031 C CA . ASP A 1 255 ? 22.837 -11.453 40.426 1.00 27.41 449 ASP A CA 1
ATOM 4032 C C . ASP A 1 255 ? 23.387 -11.695 41.819 1.00 31.70 449 ASP A C 1
ATOM 4033 O O . ASP A 1 255 ? 23.416 -10.802 42.662 1.00 34.52 449 ASP A O 1
ATOM 4042 N N . GLY A 1 256 ? 23.776 -12.939 42.058 1.00 34.74 450 GLY A N 1
ATOM 4043 C CA . GLY A 1 256 ? 24.376 -13.337 43.308 1.00 36.47 450 GLY A CA 1
ATOM 4044 C C . GLY A 1 256 ? 23.464 -13.328 44.515 1.00 37.25 450 GLY A C 1
ATOM 4045 O O . GLY A 1 256 ? 23.947 -13.558 45.625 1.00 40.20 450 GLY A O 1
ATOM 4049 N N . THR A 1 257 ? 22.166 -13.079 44.352 1.00 33.59 451 THR A N 1
ATOM 4050 C CA . THR A 1 257 ? 21.228 -13.140 45.471 1.00 29.98 451 THR A CA 1
ATOM 4051 C C . THR A 1 257 ? 20.272 -14.333 45.352 1.00 24.74 451 THR A C 1
ATOM 4052 O O . THR A 1 257 ? 19.815 -14.663 44.260 1.00 23.03 451 THR A O 1
ATOM 4063 N N . ALA A 1 258 ? 19.978 -14.987 46.482 1.00 25.99 452 ALA A N 1
ATOM 4064 C CA . ALA A 1 258 ? 18.956 -16.019 46.545 1.00 28.77 452 ALA A CA 1
ATOM 4065 C C . ALA A 1 258 ? 17.542 -15.426 46.638 1.00 30.03 452 ALA A C 1
ATOM 4066 O O . ALA A 1 258 ? 16.577 -16.179 46.644 1.00 34.18 452 ALA A O 1
ATOM 4073 N N . LYS A 1 259 ? 17.396 -14.094 46.601 1.00 33.46 453 LYS A N 1
ATOM 4074 C CA . LYS A 1 259 ? 16.113 -13.418 46.779 1.00 34.91 453 LYS A CA 1
ATOM 4075 C C . LYS A 1 259 ? 15.492 -12.933 45.474 1.00 32.67 453 LYS A C 1
ATOM 4076 O O . LYS A 1 259 ? 14.566 -12.107 45.509 1.00 33.03 453 LYS A O 1
ATOM 4095 N N . GLY A 1 260 ? 15.961 -13.434 44.322 1.00 31.18 454 GLY A N 1
ATOM 4096 C CA . GLY A 1 260 ? 15.450 -12.986 43.035 1.00 28.53 454 GLY A CA 1
ATOM 4097 C C . GLY A 1 260 ? 13.949 -13.143 42.861 1.00 25.51 454 GLY A C 1
ATOM 4098 O O . GLY A 1 260 ? 13.360 -12.451 42.012 1.00 23.35 454 GLY A O 1
ATOM 4102 N N . GLY A 1 261 ? 13.319 -14.015 43.665 1.00 22.33 455 GLY A N 1
ATOM 4103 C CA . GLY A 1 261 ? 11.873 -14.200 43.624 1.00 25.79 455 GLY A CA 1
ATOM 4104 C C . GLY A 1 261 ? 11.052 -12.944 43.878 1.00 23.44 455 GLY A C 1
ATOM 4105 O O . GLY A 1 261 ? 9.878 -12.897 43.498 1.00 24.21 455 GLY A O 1
ATOM 4109 N N . VAL A 1 262 ? 11.647 -11.907 44.476 1.00 22.24 456 VAL A N 1
ATOM 4110 C CA . VAL A 1 262 ? 10.896 -10.687 44.672 1.00 20.71 456 VAL A CA 1
ATOM 4111 C C . VAL A 1 262 ? 10.397 -10.019 43.358 1.00 19.11 456 VAL A C 1
ATOM 4112 O O . VAL A 1 262 ? 9.422 -9.262 43.369 1.00 19.74 456 VAL A O 1
ATOM 4125 N N . ILE A 1 263 ? 11.021 -10.291 42.215 1.00 16.59 457 ILE A N 1
ATOM 4126 C CA . ILE A 1 263 ? 10.526 -9.742 40.952 1.00 13.31 457 ILE A CA 1
ATOM 4127 C C . ILE A 1 263 ? 9.063 -10.140 40.722 1.00 13.31 457 ILE A C 1
ATOM 4128 O O . ILE A 1 263 ? 8.282 -9.388 40.147 1.00 14.21 457 ILE A O 1
ATOM 4144 N N . PHE A 1 264 ? 8.683 -11.342 41.133 1.00 13.68 458 PHE A N 1
ATOM 4145 C CA . PHE A 1 264 ? 7.318 -11.788 40.939 1.00 13.00 458 PHE A CA 1
ATOM 4146 C C . PHE A 1 264 ? 6.342 -11.012 41.800 1.00 12.66 458 PHE A C 1
ATOM 4147 O O . PHE A 1 264 ? 5.231 -10.703 41.355 1.00 13.97 458 PHE A O 1
ATOM 4164 N N . SER A 1 265 ? 6.740 -10.708 43.036 1.00 13.82 459 SER A N 1
ATOM 4165 C CA . SER A 1 265 ? 5.906 -9.926 43.938 1.00 14.89 459 SER A CA 1
ATOM 4166 C C . SER A 1 265 ? 5.711 -8.517 43.403 1.00 14.73 459 SER A C 1
ATOM 4167 O O . SER A 1 265 ? 4.587 -7.994 43.389 1.00 16.11 459 SER A O 1
ATOM 4175 N N . VAL A 1 266 ? 6.796 -7.888 42.955 1.00 15.27 460 VAL A N 1
ATOM 4176 C CA . VAL A 1 266 ? 6.724 -6.531 42.403 1.00 17.05 460 VAL A CA 1
ATOM 4177 C C . VAL A 1 266 ? 5.831 -6.503 41.167 1.00 16.69 460 VAL A C 1
ATOM 4178 O O . VAL A 1 266 ? 4.968 -5.624 41.008 1.00 18.27 460 VAL A O 1
ATOM 4191 N N . ALA A 1 267 ? 6.025 -7.466 40.270 1.00 14.92 461 ALA A N 1
ATOM 4192 C CA . ALA A 1 267 ? 5.218 -7.521 39.061 1.00 14.92 461 ALA A CA 1
ATOM 4193 C C . ALA A 1 267 ? 3.745 -7.689 39.399 1.00 15.25 461 ALA A C 1
ATOM 4194 O O . ALA A 1 267 ? 2.886 -6.940 38.918 1.00 16.30 461 ALA A O 1
ATOM 4201 N N . ASP A 1 268 ? 3.428 -8.684 40.243 1.00 14.06 462 ASP A N 1
ATOM 4202 C CA . ASP A 1 268 ? 2.039 -9.052 40.475 1.00 14.11 462 ASP A CA 1
ATOM 4203 C C . ASP A 1 268 ? 1.328 -7.994 41.303 1.00 16.34 462 ASP A C 1
ATOM 4204 O O . ASP A 1 268 ? 0.167 -7.670 41.063 1.00 18.49 462 ASP A O 1
ATOM 4213 N N . GLN A 1 269 ? 2.001 -7.447 42.317 1.00 15.83 463 GLN A N 1
ATOM 4214 C CA . GLN A 1 269 ? 1.302 -6.542 43.220 1.00 17.82 463 GLN A CA 1
ATOM 4215 C C . GLN A 1 269 ? 0.978 -5.201 42.571 1.00 19.56 463 GLN A C 1
ATOM 4216 O O . GLN A 1 269 ? -0.050 -4.592 42.895 1.00 20.91 463 GLN A O 1
ATOM 4230 N N . PHE A 1 270 ? 1.824 -4.716 41.663 1.00 19.37 464 PHE A N 1
ATOM 4231 C CA . PHE A 1 270 ? 1.669 -3.356 41.178 1.00 19.75 464 PHE A CA 1
ATOM 4232 C C . PHE A 1 270 ? 1.361 -3.224 39.702 1.00 18.76 464 PHE A C 1
ATOM 4233 O O . PHE A 1 270 ? 0.803 -2.195 39.333 1.00 20.91 464 PHE A O 1
ATOM 4250 N N . GLY A 1 271 ? 1.735 -4.179 38.855 1.00 18.57 465 GLY A N 1
ATOM 4251 C CA . GLY A 1 271 ? 1.386 -4.101 37.457 1.00 18.89 465 GLY A CA 1
ATOM 4252 C C . GLY A 1 271 ? 2.100 -2.999 36.707 1.00 17.13 465 GLY A C 1
ATOM 4253 O O . GLY A 1 271 ? 1.670 -2.645 35.608 1.00 19.54 465 GLY A O 1
ATOM 4257 N N . ILE A 1 272 ? 3.189 -2.466 37.255 1.00 16.14 466 ILE A N 1
ATOM 4258 C CA . ILE A 1 272 ? 3.975 -1.400 36.635 1.00 14.93 466 ILE A CA 1
ATOM 4259 C C . ILE A 1 272 ? 5.072 -2.043 35.789 1.00 12.92 466 ILE A C 1
ATOM 4260 O O . ILE A 1 272 ? 5.739 -2.976 36.269 1.00 14.01 466 ILE A O 1
ATOM 4276 N N . PRO A 1 273 ? 5.322 -1.561 34.572 1.00 13.76 467 PRO A N 1
ATOM 4277 C CA . PRO A 1 273 ? 6.404 -2.132 33.752 1.00 13.19 467 PRO A CA 1
ATOM 4278 C C . PRO A 1 273 ? 7.726 -2.185 34.496 1.00 12.57 467 PRO A C 1
ATOM 4279 O O . PRO A 1 273 ? 8.142 -1.201 35.125 1.00 12.62 467 PRO A O 1
ATOM 4290 N N . ILE A 1 274 ? 8.387 -3.332 34.419 1.00 11.88 468 ILE A N 1
ATOM 4291 C CA . ILE A 1 274 ? 9.778 -3.460 34.818 1.00 11.99 468 ILE A CA 1
ATOM 4292 C C . ILE A 1 274 ? 10.623 -3.131 33.581 1.00 11.79 468 ILE A C 1
ATOM 4293 O O . ILE A 1 274 ? 10.638 -3.891 32.611 1.00 11.88 468 ILE A O 1
ATOM 4309 N N . ARG A 1 275 ? 11.271 -1.977 33.612 1.00 11.28 469 ARG A N 1
ATOM 4310 C CA . ARG A 1 275 ? 11.985 -1.487 32.447 1.00 10.98 469 ARG A CA 1
ATOM 4311 C C . ARG A 1 275 ? 13.341 -2.132 32.304 1.00 10.97 469 ARG A C 1
ATOM 4312 O O . ARG A 1 275 ? 13.751 -2.476 31.195 1.00 12.05 469 ARG A O 1
ATOM 4333 N N . TYR A 1 276 ? 14.052 -2.296 33.422 1.00 10.87 470 TYR A N 1
ATOM 4334 C CA . TYR A 1 276 ? 15.429 -2.768 33.420 1.00 11.49 470 TYR A CA 1
ATOM 4335 C C . TYR A 1 276 ? 15.656 -3.669 34.613 1.00 11.21 470 TYR A C 1
ATOM 4336 O O . TYR A 1 276 ? 15.082 -3.436 35.687 1.00 11.91 470 TYR A O 1
ATOM 4354 N N . ILE A 1 277 ? 16.540 -4.649 34.425 1.00 11.86 471 ILE A N 1
ATOM 4355 C CA . ILE A 1 277 ? 17.079 -5.459 35.521 1.00 12.66 471 ILE A CA 1
ATOM 4356 C C . ILE A 1 277 ? 18.596 -5.360 35.562 1.00 12.22 471 ILE A C 1
ATOM 4357 O O . ILE A 1 277 ? 19.268 -5.426 34.526 1.00 13.55 471 ILE A O 1
ATOM 4373 N N . GLY A 1 278 ? 19.147 -5.234 36.773 1.00 11.98 472 GLY A N 1
ATOM 4374 C CA . GLY A 1 278 ? 20.565 -5.193 36.951 1.00 13.16 472 GLY A CA 1
ATOM 4375 C C . GLY A 1 278 ? 21.110 -6.561 37.275 1.00 14.36 472 GLY A C 1
ATOM 4376 O O . GLY A 1 278 ? 20.739 -7.175 38.282 1.00 15.98 472 GLY A O 1
ATOM 4380 N N . VAL A 1 279 ? 21.960 -7.062 36.380 1.00 16.00 473 VAL A N 1
ATOM 4381 C CA . VAL A 1 279 ? 22.474 -8.427 36.500 1.00 18.89 473 VAL A CA 1
ATOM 4382 C C . VAL A 1 279 ? 23.990 -8.494 36.480 1.00 20.81 473 VAL A C 1
ATOM 4383 O O . VAL A 1 279 ? 24.546 -9.580 36.293 1.00 24.36 473 VAL A O 1
ATOM 4396 N N . GLY A 1 280 ? 24.662 -7.377 36.712 1.00 19.94 474 GLY A N 1
ATOM 4397 C CA . GLY A 1 280 ? 26.110 -7.350 36.747 1.00 20.12 474 GLY A CA 1
ATOM 4398 C C . GLY A 1 280 ? 26.623 -5.923 36.846 1.00 19.96 474 GLY A C 1
ATOM 4399 O O . GLY A 1 280 ? 25.861 -4.941 36.865 1.00 20.51 474 GLY A O 1
ATOM 4403 N N . GLU A 1 281 ? 27.944 -5.818 36.836 1.00 23.10 475 GLU A N 1
ATOM 4404 C CA . GLU A 1 281 ? 28.606 -4.557 37.127 1.00 22.95 475 GLU A CA 1
ATOM 4405 C C . GLU A 1 281 ? 28.773 -3.637 35.923 1.00 20.92 475 GLU A C 1
ATOM 4406 O O . GLU A 1 281 ? 28.883 -2.420 36.109 1.00 20.93 475 GLU A O 1
ATOM 4418 N N . ARG A 1 282 ? 28.757 -4.166 34.704 1.00 19.67 476 ARG A N 1
ATOM 4419 C CA . ARG A 1 282 ? 29.031 -3.312 33.567 1.00 18.50 476 ARG A CA 1
ATOM 4420 C C . ARG A 1 282 ? 27.820 -2.440 33.266 1.00 16.59 476 ARG A C 1
ATOM 4421 O O . ARG A 1 282 ? 26.677 -2.739 33.639 1.00 16.44 476 ARG A O 1
ATOM 4442 N N . ILE A 1 283 ? 28.075 -1.371 32.524 1.00 18.14 477 ILE A N 1
ATOM 4443 C CA . ILE A 1 283 ? 26.987 -0.538 32.025 1.00 19.02 477 ILE A CA 1
ATOM 4444 C C . ILE A 1 283 ? 25.937 -1.386 31.317 1.00 16.88 477 ILE A C 1
ATOM 4445 O O . ILE A 1 283 ? 24.733 -1.223 31.533 1.00 17.08 477 ILE A O 1
ATOM 4461 N N . GLU A 1 284 ? 26.382 -2.293 30.452 1.00 18.14 478 GLU A N 1
ATOM 4462 C CA . GLU A 1 284 ? 25.482 -3.109 29.645 1.00 22.71 478 GLU A CA 1
ATOM 4463 C C . GLU A 1 284 ? 24.743 -4.172 30.458 1.00 18.15 478 GLU A C 1
ATOM 4464 O O . GLU A 1 284 ? 23.831 -4.847 29.942 1.00 18.55 478 GLU A O 1
ATOM 4476 N N . ASP A 1 285 ? 25.167 -4.415 31.683 1.00 16.49 479 ASP A N 1
ATOM 4477 C CA . ASP A 1 285 ? 24.494 -5.378 32.555 1.00 16.20 479 ASP A CA 1
ATOM 4478 C C . ASP A 1 285 ? 23.267 -4.815 33.231 1.00 14.63 479 ASP A C 1
ATOM 4479 O O . ASP A 1 285 ? 22.596 -5.539 33.969 1.00 15.73 479 ASP A O 1
ATOM 4488 N N . LEU A 1 286 ? 22.967 -3.524 33.026 1.00 14.07 480 LEU A N 1
ATOM 4489 C CA . LEU A 1 286 ? 21.643 -2.999 33.300 1.00 13.81 480 LEU A CA 1
ATOM 4490 C C . LEU A 1 286 ? 20.896 -3.286 31.999 1.00 13.52 480 LEU A C 1
ATOM 4491 O O . LEU A 1 286 ? 21.008 -2.537 31.017 1.00 15.66 480 LEU A O 1
ATOM 4507 N N . ARG A 1 287 ? 20.133 -4.395 31.988 1.00 13.11 481 ARG A N 1
ATOM 4508 C CA . ARG A 1 287 ? 19.546 -4.904 30.759 1.00 14.39 481 ARG A CA 1
ATOM 4509 C C . ARG A 1 287 ? 18.097 -4.470 30.643 1.00 13.45 481 ARG A C 1
ATOM 4510 O O . ARG A 1 287 ? 17.367 -4.506 31.641 1.00 13.38 481 ARG A O 1
ATOM 4531 N N . PRO A 1 288 ? 17.579 -4.158 29.440 1.00 13.63 482 PRO A N 1
ATOM 4532 C CA . PRO A 1 288 ? 16.128 -4.069 29.294 1.00 13.48 482 PRO A CA 1
ATOM 4533 C C . PRO A 1 288 ? 15.504 -5.389 29.725 1.00 14.31 482 PRO A C 1
ATOM 4534 O O . PRO A 1 288 ? 16.011 -6.474 29.413 1.00 15.56 482 PRO A O 1
ATOM 4545 N N . PHE A 1 289 ? 14.420 -5.307 30.483 1.00 13.51 483 PHE A N 1
ATOM 4546 C CA . PHE A 1 289 ? 13.806 -6.515 31.000 1.00 12.07 483 PHE A CA 1
ATOM 4547 C C . PHE A 1 289 ? 13.010 -7.222 29.916 1.00 13.02 483 PHE A C 1
ATOM 4548 O O . PHE A 1 289 ? 12.121 -6.625 29.316 1.00 13.47 483 PHE A O 1
ATOM 4565 N N . LYS A 1 290 ? 13.310 -8.509 29.707 1.00 12.18 484 LYS A N 1
ATOM 4566 C CA . LYS A 1 290 ? 12.622 -9.384 28.752 1.00 12.25 484 LYS A CA 1
ATOM 4567 C C . LYS A 1 290 ? 12.070 -10.570 29.530 1.00 12.48 484 LYS A C 1
ATOM 4568 O O . LYS A 1 290 ? 12.830 -11.419 30.017 1.00 11.89 484 LYS A O 1
ATOM 4587 N N . ALA A 1 291 ? 10.750 -10.603 29.690 1.00 11.92 485 ALA A N 1
ATOM 4588 C CA . ALA A 1 291 ? 10.141 -11.618 30.549 1.00 12.28 485 ALA A CA 1
ATOM 4589 C C . ALA A 1 291 ? 10.357 -13.024 30.035 1.00 12.68 485 ALA A C 1
ATOM 4590 O O . ALA A 1 291 ? 10.462 -13.961 30.829 1.00 13.92 485 ALA A O 1
ATOM 4597 N N . ASP A 1 292 ? 10.341 -13.210 28.722 1.00 14.52 486 ASP A N 1
ATOM 4598 C CA . ASP A 1 292 ? 10.511 -14.556 28.202 1.00 17.75 486 ASP A CA 1
ATOM 4599 C C . ASP A 1 292 ? 11.912 -15.084 28.464 1.00 16.34 486 ASP A C 1
ATOM 4600 O O . ASP A 1 292 ? 12.074 -16.218 28.938 1.00 16.17 486 ASP A O 1
ATOM 4609 N N . ASP A 1 293 ? 12.934 -14.278 28.201 1.00 16.54 487 ASP A N 1
ATOM 4610 C CA . ASP A 1 293 ? 14.297 -14.697 28.519 1.00 17.00 487 ASP A CA 1
ATOM 4611 C C . ASP A 1 293 ? 14.403 -15.030 29.997 1.00 14.64 487 ASP A C 1
ATOM 4612 O O . ASP A 1 293 ? 15.099 -15.978 30.393 1.00 15.03 487 ASP A O 1
ATOM 4621 N N . PHE A 1 294 ? 13.816 -14.178 30.846 1.00 14.13 488 PHE A N 1
ATOM 4622 C CA . PHE A 1 294 ? 13.960 -14.373 32.279 1.00 12.91 488 PHE A CA 1
ATOM 4623 C C . PHE A 1 294 ? 13.335 -15.697 32.722 1.00 12.04 488 PHE A C 1
ATOM 4624 O O . PHE A 1 294 ? 13.952 -16.460 33.476 1.00 12.18 488 PHE A O 1
ATOM 4641 N N . ILE A 1 295 ? 12.104 -15.981 32.273 1.00 11.48 489 ILE A N 1
ATOM 4642 C CA . ILE A 1 295 ? 11.440 -17.219 32.685 1.00 12.03 489 ILE A CA 1
ATOM 4643 C C . ILE A 1 295 ? 12.183 -18.431 32.141 1.00 12.08 489 ILE A C 1
ATOM 4644 O O . ILE A 1 295 ? 12.277 -19.453 32.823 1.00 12.57 489 ILE A O 1
ATOM 4660 N N . GLU A 1 296 ? 12.684 -18.357 30.903 1.00 11.91 490 GLU A N 1
ATOM 4661 C CA . GLU A 1 296 ? 13.445 -19.474 30.338 1.00 12.32 490 GLU A CA 1
ATOM 4662 C C . GLU A 1 296 ? 14.730 -19.699 31.112 1.00 12.29 490 GLU A C 1
ATOM 4663 O O . GLU A 1 296 ? 15.081 -20.842 31.423 1.00 13.93 490 GLU A O 1
ATOM 4675 N N . ALA A 1 297 ? 15.446 -18.626 31.447 1.00 12.72 491 ALA A N 1
ATOM 4676 C CA . ALA A 1 297 ? 16.666 -18.769 32.234 1.00 13.11 491 ALA A CA 1
ATOM 4677 C C . ALA A 1 297 ? 16.361 -19.368 33.600 1.00 13.74 491 ALA A C 1
ATOM 4678 O O . ALA A 1 297 ? 17.080 -20.237 34.090 1.00 15.35 491 ALA A O 1
ATOM 4685 N N . LEU A 1 298 ? 15.301 -18.881 34.239 1.00 13.17 492 LEU A N 1
ATOM 4686 C CA . LEU A 1 298 ? 14.964 -19.350 35.567 1.00 13.40 492 LEU A CA 1
ATOM 4687 C C . LEU A 1 298 ? 14.544 -20.814 35.578 1.00 13.64 492 LEU A C 1
ATOM 4688 O O . LEU A 1 298 ? 14.974 -21.578 36.457 1.00 14.53 492 LEU A O 1
ATOM 4704 N N . PHE A 1 299 ? 13.716 -21.227 34.618 1.00 12.75 493 PHE A N 1
ATOM 4705 C CA . PHE A 1 299 ? 13.115 -22.558 34.642 1.00 12.77 493 PHE A CA 1
ATOM 4706 C C . PHE A 1 299 ? 13.913 -23.626 33.908 1.00 14.08 493 PHE A C 1
ATOM 4707 O O . PHE A 1 299 ? 13.845 -24.788 34.318 1.00 17.39 493 PHE A O 1
ATOM 4724 N N . ALA A 1 300 ? 14.743 -23.301 32.925 1.00 15.22 494 ALA A N 1
ATOM 4725 C CA . ALA A 1 300 ? 15.425 -24.339 32.150 1.00 16.27 494 ALA A CA 1
ATOM 4726 C C . ALA A 1 300 ? 16.531 -24.965 32.972 1.00 18.31 494 ALA A C 1
ATOM 4727 O O . ALA A 1 300 ? 17.289 -24.254 33.644 1.00 23.06 494 ALA A O 1
ATOM 4734 N N . ARG A 1 301 ? 16.667 -26.297 32.885 1.00 17.03 495 ARG A N 1
ATOM 4735 C CA . ARG A 1 301 ? 17.748 -26.971 33.605 1.00 21.48 495 ARG A CA 1
ATOM 4736 C C . ARG A 1 301 ? 19.030 -27.102 32.781 1.00 19.82 495 ARG A C 1
ATOM 4737 O O . ARG A 1 301 ? 20.115 -27.209 33.369 1.00 20.22 495 ARG A O 1
ATOM 4758 N N . GLU A 1 302 ? 18.941 -27.072 31.451 1.00 18.16 496 GLU A N 1
ATOM 4759 C CA . GLU A 1 302 ? 20.124 -27.046 30.604 1.00 17.74 496 GLU A CA 1
ATOM 4760 C C . GLU A 1 302 ? 20.810 -25.688 30.750 1.00 16.56 496 GLU A C 1
ATOM 4761 O O . GLU A 1 302 ? 20.232 -24.731 31.288 1.00 16.87 496 GLU A O 1
ATOM 4773 N N . ASP A 1 303 ? 22.040 -25.607 30.233 1.00 15.35 497 ASP A N 1
ATOM 4774 C CA . ASP A 1 303 ? 22.795 -24.345 30.227 1.00 16.45 497 ASP A CA 1
ATOM 4775 C C . ASP A 1 303 ? 22.690 -23.624 28.881 1.00 21.72 497 ASP A C 1
ATOM 4776 O O . ASP A 1 303 ? 21.579 -23.493 28.353 1.00 18.50 497 ASP A O 1
ATOM 4781 N N . GLY B 1 1 ? 32.921 -17.535 29.568 1.00 40.40 195 GLY B N 1
ATOM 4782 C CA . GLY B 1 1 ? 32.494 -16.158 29.603 1.00 34.12 195 GLY B CA 1
ATOM 4783 C C . GLY B 1 1 ? 32.730 -15.342 28.338 1.00 27.58 195 GLY B C 1
ATOM 4784 O O . GLY B 1 1 ? 33.597 -15.615 27.485 1.00 27.32 195 GLY B O 1
ATOM 4787 N N . PHE B 1 2 ? 31.966 -14.260 28.230 1.00 20.56 196 PHE B N 1
ATOM 4788 C CA . PHE B 1 2 ? 32.068 -13.420 27.041 1.00 18.06 196 PHE B CA 1
ATOM 4789 C C . PHE B 1 2 ? 33.444 -12.766 26.924 1.00 17.25 196 PHE B C 1
ATOM 4790 O O . PHE B 1 2 ? 33.936 -12.541 25.813 1.00 16.96 196 PHE B O 1
ATOM 4807 N N . ALA B 1 3 ? 34.040 -12.368 28.042 1.00 15.51 197 ALA B N 1
ATOM 4808 C CA . ALA B 1 3 ? 35.281 -11.600 27.951 1.00 15.29 197 ALA B CA 1
ATOM 4809 C C . ALA B 1 3 ? 36.423 -12.420 27.371 1.00 15.48 197 ALA B C 1
ATOM 4810 O O . ALA B 1 3 ? 37.273 -11.902 26.627 1.00 15.90 197 ALA B O 1
ATOM 4817 N N . ARG B 1 4 ? 36.500 -13.694 27.727 1.00 16.64 198 ARG B N 1
ATOM 4818 C CA . ARG B 1 4 ? 37.519 -14.540 27.111 1.00 19.36 198 ARG B CA 1
ATOM 4819 C C . ARG B 1 4 ? 37.307 -14.599 25.596 1.00 19.48 198 ARG B C 1
ATOM 4820 O O . ARG B 1 4 ? 38.271 -14.601 24.811 1.00 24.00 198 ARG B O 1
ATOM 4841 N N . LEU B 1 5 ? 36.051 -14.634 25.152 1.00 16.11 199 LEU B N 1
ATOM 4842 C CA . LEU B 1 5 ? 35.766 -14.760 23.719 1.00 16.99 199 LEU B CA 1
ATOM 4843 C C . LEU B 1 5 ? 36.177 -13.535 22.917 1.00 18.62 199 LEU B C 1
ATOM 4844 O O . LEU B 1 5 ? 36.382 -13.643 21.701 1.00 19.84 199 LEU B O 1
ATOM 4860 N N . LYS B 1 6 ? 36.277 -12.366 23.548 1.00 20.00 200 LYS B N 1
ATOM 4861 C CA . LYS B 1 6 ? 36.631 -11.149 22.816 1.00 21.72 200 LYS B CA 1
ATOM 4862 C C . LYS B 1 6 ? 37.905 -11.317 22.006 1.00 21.65 200 LYS B C 1
ATOM 4863 O O . LYS B 1 6 ? 37.972 -10.896 20.842 1.00 20.91 200 LYS B O 1
ATOM 4882 N N . ARG B 1 7 ? 38.929 -11.938 22.588 1.00 22.44 201 ARG B N 1
ATOM 4883 C CA . ARG B 1 7 ? 40.190 -12.057 21.871 1.00 23.99 201 ARG B CA 1
ATOM 4884 C C . ARG B 1 7 ? 40.039 -12.910 20.624 1.00 22.71 201 ARG B C 1
ATOM 4885 O O . ARG B 1 7 ? 40.611 -12.605 19.578 1.00 25.91 201 ARG B O 1
ATOM 4906 N N . SER B 1 8 ? 39.283 -13.997 20.718 1.00 22.28 202 SER B N 1
ATOM 4907 C CA . SER B 1 8 ? 39.114 -14.888 19.578 1.00 24.67 202 SER B CA 1
ATOM 4908 C C . SER B 1 8 ? 38.377 -14.217 18.440 1.00 22.03 202 SER B C 1
ATOM 4909 O O . SER B 1 8 ? 38.520 -14.626 17.274 1.00 25.71 202 SER B O 1
ATOM 4917 N N . LEU B 1 9 ? 37.543 -13.219 18.753 1.00 19.01 203 LEU B N 1
ATOM 4918 C CA . LEU B 1 9 ? 36.677 -12.620 17.757 1.00 19.61 203 LEU B CA 1
ATOM 4919 C C . LEU B 1 9 ? 37.195 -11.293 17.244 1.00 19.10 203 LEU B C 1
ATOM 4920 O O . LEU B 1 9 ? 36.482 -10.609 16.516 1.00 20.17 203 LEU B O 1
ATOM 4936 N N . LEU B 1 10 ? 38.414 -10.910 17.620 1.00 20.43 204 LEU B N 1
ATOM 4937 C CA . LEU B 1 10 ? 38.960 -9.603 17.269 1.00 22.78 204 LEU B CA 1
ATOM 4938 C C . LEU B 1 10 ? 38.851 -9.337 15.771 1.00 23.35 204 LEU B C 1
ATOM 4939 O O . LEU B 1 10 ? 38.360 -8.280 15.350 1.00 24.29 204 LEU B O 1
ATOM 4955 N N . LYS B 1 11 ? 39.277 -10.298 14.940 1.00 23.87 205 LYS B N 1
ATOM 4956 C CA . LYS B 1 11 ? 39.246 -10.070 13.502 1.00 25.60 205 LYS B CA 1
ATOM 4957 C C . LYS B 1 11 ? 37.824 -9.915 12.974 1.00 25.25 205 LYS B C 1
ATOM 4958 O O . LYS B 1 11 ? 37.574 -9.092 12.088 1.00 27.29 205 LYS B O 1
ATOM 4977 N N . THR B 1 12 ? 36.871 -10.670 13.519 1.00 22.52 206 THR B N 1
ATOM 4978 C CA . THR B 1 12 ? 35.481 -10.527 13.102 1.00 22.40 206 THR B CA 1
ATOM 4979 C C . THR B 1 12 ? 34.906 -9.181 13.558 1.00 21.09 206 THR B C 1
ATOM 4980 O O . THR B 1 12 ? 34.007 -8.617 12.915 1.00 22.28 206 THR B O 1
ATOM 4991 N N . LYS B 1 13 ? 35.367 -8.681 14.696 1.00 20.74 207 LYS B N 1
ATOM 4992 C CA . LYS B 1 13 ? 34.901 -7.395 15.215 1.00 21.05 207 LYS B CA 1
ATOM 4993 C C . LYS B 1 13 ? 35.351 -6.209 14.368 1.00 20.59 207 LYS B C 1
ATOM 4994 O O . LYS B 1 13 ? 34.836 -5.097 14.555 1.00 23.72 207 LYS B O 1
ATOM 5013 N N . GLU B 1 14 ? 36.234 -6.413 13.389 1.00 21.16 208 GLU B N 1
ATOM 5014 C CA . GLU B 1 14 ? 36.556 -5.312 12.484 1.00 25.33 208 GLU B CA 1
ATOM 5015 C C . GLU B 1 14 ? 35.319 -4.844 11.717 1.00 25.20 208 GLU B C 1
ATOM 5016 O O . GLU B 1 14 ? 35.143 -3.641 11.484 1.00 26.14 208 GLU B O 1
ATOM 5028 N N . ASN B 1 15 ? 34.441 -5.771 11.334 1.00 24.82 209 ASN B N 1
ATOM 5029 C CA . ASN B 1 15 ? 33.262 -5.447 10.535 1.00 23.65 209 ASN B CA 1
ATOM 5030 C C . ASN B 1 15 ? 31.947 -5.632 11.274 1.00 22.06 209 ASN B C 1
ATOM 5031 O O . ASN B 1 15 ? 30.975 -4.933 10.955 1.00 23.36 209 ASN B O 1
ATOM 5042 N N . LEU B 1 16 ? 31.885 -6.517 12.264 1.00 20.39 210 LEU B N 1
ATOM 5043 C CA . LEU B 1 16 ? 30.626 -6.809 12.928 1.00 18.42 210 LEU B CA 1
ATOM 5044 C C . LEU B 1 16 ? 30.730 -6.399 14.384 1.00 17.95 210 LEU B C 1
ATOM 5045 O O . LEU B 1 16 ? 31.827 -6.227 14.929 1.00 19.16 210 LEU B O 1
ATOM 5061 N N . GLY B 1 17 ? 29.578 -6.231 15.018 1.00 17.41 211 GLY B N 1
ATOM 5062 C CA . GLY B 1 17 ? 29.542 -5.877 16.423 1.00 17.70 211 GLY B CA 1
ATOM 5063 C C . GLY B 1 17 ? 30.101 -4.482 16.642 1.00 15.98 211 GLY B C 1
ATOM 5064 O O . GLY B 1 17 ? 29.624 -3.513 16.054 1.00 16.43 211 GLY B O 1
ATOM 5068 N N . SER B 1 18 ? 31.146 -4.372 17.455 1.00 16.23 212 SER B N 1
ATOM 5069 C CA . SER B 1 18 ? 31.779 -3.091 17.689 1.00 18.16 212 SER B CA 1
ATOM 5070 C C . SER B 1 18 ? 32.268 -2.466 16.398 1.00 16.35 212 SER B C 1
ATOM 5071 O O . SER B 1 18 ? 32.387 -1.243 16.338 1.00 17.10 212 SER B O 1
ATOM 5079 N N . GLY B 1 19 ? 32.481 -3.248 15.344 1.00 16.27 213 GLY B N 1
ATOM 5080 C CA . GLY B 1 19 ? 32.848 -2.678 14.058 1.00 16.57 213 GLY B CA 1
ATOM 5081 C C . GLY B 1 19 ? 31.799 -1.789 13.412 1.00 16.93 213 GLY B C 1
ATOM 5082 O O . GLY B 1 19 ? 32.123 -1.021 12.487 1.00 18.63 213 GLY B O 1
ATOM 5086 N N . PHE B 1 20 ? 30.540 -1.871 13.867 1.00 16.51 214 PHE B N 1
ATOM 5087 C CA . PHE B 1 20 ? 29.467 -1.020 13.356 1.00 17.37 214 PHE B CA 1
ATOM 5088 C C . PHE B 1 20 ? 29.523 0.395 13.915 1.00 17.09 214 PHE B C 1
ATOM 5089 O O . PHE B 1 20 ? 28.896 1.295 13.344 1.00 16.44 214 PHE B O 1
ATOM 5106 N N . ILE B 1 21 ? 30.214 0.619 15.039 1.00 16.82 215 ILE B N 1
ATOM 5107 C CA . ILE B 1 21 ? 30.096 1.912 15.714 1.00 17.16 215 ILE B CA 1
ATOM 5108 C C . ILE B 1 21 ? 30.507 3.046 14.784 1.00 17.65 215 ILE B C 1
ATOM 5109 O O . ILE B 1 21 ? 29.826 4.076 14.680 1.00 17.53 215 ILE B O 1
ATOM 5125 N N . SER B 1 22 ? 31.631 2.889 14.097 1.00 17.02 216 SER B N 1
ATOM 5126 C CA . SER B 1 22 ? 32.099 3.974 13.231 1.00 16.69 216 SER B CA 1
ATOM 5127 C C . SER B 1 22 ? 31.188 4.192 12.046 1.00 17.33 216 SER B C 1
ATOM 5128 O O . SER B 1 22 ? 31.116 5.314 11.531 1.00 19.16 216 SER B O 1
ATOM 5136 N N . LEU B 1 23 ? 30.487 3.157 11.609 1.00 17.53 217 LEU B N 1
ATOM 5137 C CA . LEU B 1 23 ? 29.567 3.295 10.495 1.00 18.46 217 LEU B CA 1
ATOM 5138 C C . LEU B 1 23 ? 28.397 4.201 10.863 1.00 18.40 217 LEU B C 1
ATOM 5139 O O . LEU B 1 23 ? 27.895 4.954 10.022 1.00 19.55 217 LEU B O 1
ATOM 5155 N N . PHE B 1 24 ? 27.910 4.109 12.099 1.00 16.56 218 PHE B N 1
ATOM 5156 C CA . PHE B 1 24 ? 26.722 4.839 12.511 1.00 16.92 218 PHE B CA 1
ATOM 5157 C C . PHE B 1 24 ? 27.006 6.242 13.037 1.00 18.09 218 PHE B C 1
ATOM 5158 O O . PHE B 1 24 ? 26.090 7.073 13.075 1.00 19.54 218 PHE B O 1
ATOM 5175 N N . ARG B 1 25 ? 28.232 6.528 13.450 1.00 17.31 219 ARG B N 1
ATOM 5176 C CA . ARG B 1 25 ? 28.529 7.757 14.175 1.00 18.26 219 ARG B CA 1
ATOM 5177 C C . ARG B 1 25 ? 28.133 8.978 13.359 1.00 20.30 219 ARG B C 1
ATOM 5178 O O . ARG B 1 25 ? 28.602 9.160 12.233 1.00 21.38 219 ARG B O 1
ATOM 5199 N N . GLY B 1 26 ? 27.267 9.821 13.934 1.00 20.68 220 GLY B N 1
ATOM 5200 C CA . GLY B 1 26 ? 26.920 11.096 13.346 1.00 20.96 220 GLY B CA 1
ATOM 5201 C C . GLY B 1 26 ? 25.971 11.028 12.180 1.00 22.69 220 GLY B C 1
ATOM 5202 O O . GLY B 1 26 ? 25.726 12.054 11.552 1.00 24.22 220 GLY B O 1
ATOM 5206 N N . LYS B 1 27 ? 25.432 9.855 11.857 1.00 21.41 221 LYS B N 1
ATOM 5207 C CA . LYS B 1 27 ? 24.604 9.703 10.675 1.00 22.04 221 LYS B CA 1
ATOM 5208 C C . LYS B 1 27 ? 23.122 9.674 11.011 1.00 22.42 221 LYS B C 1
ATOM 5209 O O . LYS B 1 27 ? 22.704 9.339 12.131 1.00 21.51 221 LYS B O 1
ATOM 5228 N N . LYS B 1 28 ? 22.323 10.020 10.001 1.00 22.73 222 LYS B N 1
ATOM 5229 C CA . LYS B 1 28 ? 20.882 9.854 10.052 1.00 24.49 222 LYS B CA 1
ATOM 5230 C C . LYS B 1 28 ? 20.515 8.465 9.538 1.00 20.79 222 LYS B C 1
ATOM 5231 O O . LYS B 1 28 ? 21.327 7.754 8.943 1.00 22.52 222 LYS B O 1
ATOM 5250 N N . ILE B 1 29 ? 19.289 8.059 9.839 1.00 20.84 223 ILE B N 1
ATOM 5251 C CA . ILE B 1 29 ? 18.785 6.757 9.421 1.00 19.53 223 ILE B CA 1
ATOM 5252 C C . ILE B 1 29 ? 18.059 6.977 8.101 1.00 19.72 223 ILE B C 1
ATOM 5253 O O . ILE B 1 29 ? 16.980 7.577 8.079 1.00 22.35 223 ILE B O 1
ATOM 5269 N N . ASP B 1 30 ? 18.626 6.463 7.009 1.00 18.09 224 ASP B N 1
ATOM 5270 C CA . ASP B 1 30 ? 18.073 6.640 5.662 1.00 19.18 224 ASP B CA 1
ATOM 5271 C C . ASP B 1 30 ? 18.562 5.498 4.764 1.00 18.71 224 ASP B C 1
ATOM 5272 O O . ASP B 1 30 ? 19.302 4.608 5.190 1.00 17.35 224 ASP B O 1
ATOM 5281 N N . ASP B 1 31 ? 18.136 5.525 3.502 1.00 19.17 225 ASP B N 1
ATOM 5282 C CA . ASP B 1 31 ? 18.506 4.445 2.578 1.00 18.12 225 ASP B CA 1
ATOM 5283 C C . ASP B 1 31 ? 20.018 4.337 2.403 1.00 18.26 225 ASP B C 1
ATOM 5284 O O . ASP B 1 31 ? 20.549 3.229 2.293 1.00 18.72 225 ASP B O 1
ATOM 5293 N N . ASP B 1 32 ? 20.727 5.471 2.346 1.00 18.75 226 ASP B N 1
ATOM 5294 C CA . ASP B 1 32 ? 22.183 5.426 2.199 1.00 19.82 226 ASP B CA 1
ATOM 5295 C C . ASP B 1 32 ? 22.821 4.656 3.340 1.00 17.82 226 ASP B C 1
ATOM 5296 O O . ASP B 1 32 ? 23.748 3.859 3.125 1.00 19.28 226 ASP B O 1
ATOM 5305 N N . LEU B 1 33 ? 22.336 4.885 4.559 1.00 17.55 227 LEU B N 1
ATOM 5306 C CA . LEU B 1 33 ? 22.869 4.190 5.731 1.00 16.31 227 LEU B CA 1
ATOM 5307 C C . LEU B 1 33 ? 22.658 2.693 5.607 1.00 14.41 227 LEU B C 1
ATOM 5308 O O . LEU B 1 33 ? 23.596 1.904 5.806 1.00 14.96 227 LEU B O 1
ATOM 5324 N N . PHE B 1 34 ? 21.434 2.276 5.280 1.00 15.78 228 PHE B N 1
ATOM 5325 C CA . PHE B 1 34 ? 21.176 0.843 5.170 1.00 15.23 228 PHE B CA 1
ATOM 5326 C C . PHE B 1 34 ? 21.973 0.221 4.031 1.00 15.32 228 PHE B C 1
ATOM 5327 O O . PHE B 1 34 ? 22.373 -0.946 4.133 1.00 16.29 228 PHE B O 1
ATOM 5344 N N . GLU B 1 35 ? 22.264 0.970 2.967 1.00 16.41 229 GLU B N 1
ATOM 5345 C CA . GLU B 1 35 ? 23.130 0.451 1.912 1.00 19.19 229 GLU B CA 1
ATOM 5346 C C . GLU B 1 35 ? 24.561 0.284 2.406 1.00 17.21 229 GLU B C 1
ATOM 5347 O O . GLU B 1 35 ? 25.207 -0.721 2.112 1.00 17.60 229 GLU B O 1
ATOM 5359 N N . GLU B 1 36 ? 25.072 1.228 3.184 1.00 17.49 230 GLU B N 1
ATOM 5360 C CA . GLU B 1 36 ? 26.406 1.053 3.750 1.00 17.59 230 GLU B CA 1
ATOM 5361 C C . GLU B 1 36 ? 26.460 -0.153 4.692 1.00 15.87 230 GLU B C 1
ATOM 5362 O O . GLU B 1 36 ? 27.439 -0.924 4.693 1.00 15.79 230 GLU B O 1
ATOM 5374 N N . LEU B 1 37 ? 25.419 -0.336 5.512 1.00 14.62 231 LEU B N 1
ATOM 5375 C CA . LEU B 1 37 ? 25.377 -1.474 6.429 1.00 14.35 231 LEU B CA 1
ATOM 5376 C C . LEU B 1 37 ? 25.363 -2.791 5.658 1.00 14.75 231 LEU B C 1
ATOM 5377 O O . LEU B 1 37 ? 26.053 -3.744 6.025 1.00 14.96 231 LEU B O 1
ATOM 5393 N N . GLU B 1 38 ? 24.578 -2.857 4.592 1.00 14.66 232 GLU B N 1
ATOM 5394 C CA . GLU B 1 38 ? 24.537 -4.060 3.762 1.00 14.88 232 GLU B CA 1
ATOM 5395 C C . GLU B 1 38 ? 25.923 -4.412 3.252 1.00 14.64 232 GLU B C 1
ATOM 5396 O O . GLU B 1 38 ? 26.359 -5.572 3.308 1.00 15.01 232 GLU B O 1
ATOM 5408 N N . GLU B 1 39 ? 26.642 -3.414 2.753 1.00 15.28 233 GLU B N 1
ATOM 5409 C CA . GLU B 1 39 ? 27.979 -3.671 2.259 1.00 16.40 233 GLU B CA 1
ATOM 5410 C C . GLU B 1 39 ? 28.868 -4.255 3.354 1.00 13.85 233 GLU B C 1
ATOM 5411 O O . GLU B 1 39 ? 29.675 -5.149 3.088 1.00 14.88 233 GLU B O 1
ATOM 5423 N N . GLN B 1 40 ? 28.778 -3.734 4.576 1.00 14.59 234 GLN B N 1
ATOM 5424 C CA . GLN B 1 40 ? 29.651 -4.202 5.642 1.00 15.06 234 GLN B CA 1
ATOM 5425 C C . GLN B 1 40 ? 29.292 -5.612 6.089 1.00 14.66 234 GLN B C 1
ATOM 5426 O O . GLN B 1 40 ? 30.178 -6.418 6.395 1.00 14.98 234 GLN B O 1
ATOM 5440 N N . LEU B 1 41 ? 28.004 -5.900 6.188 1.00 12.92 235 LEU B N 1
ATOM 5441 C CA . LEU B 1 41 ? 27.580 -7.246 6.518 1.00 12.81 235 LEU B CA 1
ATOM 5442 C C . LEU B 1 41 ? 28.051 -8.237 5.472 1.00 12.70 235 LEU B C 1
ATOM 5443 O O . LEU B 1 41 ? 28.497 -9.340 5.804 1.00 13.19 235 LEU B O 1
ATOM 5459 N N . LEU B 1 42 ? 27.935 -7.883 4.195 1.00 14.16 236 LEU B N 1
ATOM 5460 C CA . LEU B 1 42 ? 28.348 -8.834 3.158 1.00 14.89 236 LEU B CA 1
ATOM 5461 C C . LEU B 1 42 ? 29.862 -9.084 3.165 1.00 14.63 236 LEU B C 1
ATOM 5462 O O . LEU B 1 42 ? 30.296 -10.232 3.002 1.00 15.16 236 LEU B O 1
ATOM 5478 N N . ILE B 1 43 ? 30.683 -8.051 3.372 1.00 14.03 237 ILE B N 1
ATOM 5479 C CA . ILE B 1 43 ? 32.124 -8.276 3.407 1.00 15.58 237 ILE B CA 1
ATOM 5480 C C . ILE B 1 43 ? 32.512 -9.140 4.598 1.00 15.39 237 ILE B C 1
ATOM 5481 O O . ILE B 1 43 ? 33.581 -9.758 4.593 1.00 17.98 237 ILE B O 1
ATOM 5497 N N . ALA B 1 44 ? 31.687 -9.161 5.653 1.00 15.60 238 ALA B N 1
ATOM 5498 C CA . ALA B 1 44 ? 31.934 -10.039 6.789 1.00 16.48 238 ALA B CA 1
ATOM 5499 C C . ALA B 1 44 ? 31.465 -11.481 6.549 1.00 16.58 238 ALA B C 1
ATOM 5500 O O . ALA B 1 44 ? 31.503 -12.302 7.475 1.00 17.05 238 ALA B O 1
ATOM 5507 N N . ASP B 1 45 ? 30.987 -11.798 5.353 1.00 16.38 239 ASP B N 1
ATOM 5508 C CA . ASP B 1 45 ? 30.523 -13.152 4.986 1.00 16.57 239 ASP B CA 1
ATOM 5509 C C . ASP B 1 45 ? 29.222 -13.558 5.689 1.00 15.00 239 ASP B C 1
ATOM 5510 O O . ASP B 1 45 ? 28.928 -14.741 5.863 1.00 16.08 239 ASP B O 1
ATOM 5519 N N . VAL B 1 46 ? 28.390 -12.567 6.014 1.00 14.80 240 VAL B N 1
ATOM 5520 C CA . VAL B 1 46 ? 27.052 -12.864 6.510 1.00 15.49 240 VAL B CA 1
ATOM 5521 C C . VAL B 1 46 ? 26.125 -13.485 5.476 1.00 19.94 240 VAL B C 1
ATOM 5522 O O . VAL B 1 46 ? 25.143 -14.154 5.844 1.00 22.06 240 VAL B O 1
ATOM 5535 N N . GLY B 1 47 ? 26.398 -13.322 4.233 1.00 20.78 241 GLY B N 1
ATOM 5536 C CA . GLY B 1 47 ? 25.576 -13.997 3.214 1.00 18.78 241 GLY B CA 1
ATOM 5537 C C . GLY B 1 47 ? 24.445 -13.108 2.742 1.00 17.05 241 GLY B C 1
ATOM 5538 O O . GLY B 1 47 ? 23.889 -12.306 3.495 1.00 16.33 241 GLY B O 1
ATOM 5542 N N . VAL B 1 48 ? 24.100 -13.256 1.464 1.00 16.09 242 VAL B N 1
ATOM 5543 C CA . VAL B 1 48 ? 23.131 -12.361 0.839 1.00 16.01 242 VAL B CA 1
ATOM 5544 C C . VAL B 1 48 ? 21.780 -12.441 1.535 1.00 14.53 242 VAL B C 1
ATOM 5545 O O . VAL B 1 48 ? 21.164 -11.418 1.854 1.00 15.19 242 VAL B O 1
ATOM 5558 N N . GLU B 1 49 ? 21.261 -13.654 1.730 1.00 15.02 243 GLU B N 1
ATOM 5559 C CA . GLU B 1 49 ? 19.908 -13.792 2.243 1.00 15.59 243 GLU B CA 1
ATOM 5560 C C . GLU B 1 49 ? 19.811 -13.343 3.686 1.00 14.06 243 GLU B C 1
ATOM 5561 O O . GLU B 1 49 ? 18.856 -12.656 4.063 1.00 14.26 243 GLU B O 1
ATOM 5573 N N . THR B 1 50 ? 20.780 -13.728 4.524 1.00 13.02 244 THR B N 1
ATOM 5574 C CA . THR B 1 50 ? 20.723 -13.336 5.925 1.00 12.35 244 THR B CA 1
ATOM 5575 C C . THR B 1 50 ? 20.951 -11.846 6.071 1.00 13.18 244 THR B C 1
ATOM 5576 O O . THR B 1 50 ? 20.326 -11.209 6.915 1.00 14.05 244 THR B O 1
ATOM 5587 N N . THR B 1 51 ? 21.840 -11.273 5.260 1.00 13.23 245 THR B N 1
ATOM 5588 C CA . THR B 1 51 ? 22.031 -9.827 5.297 1.00 13.39 245 THR B CA 1
ATOM 5589 C C . THR B 1 51 ? 20.727 -9.093 4.995 1.00 13.34 245 THR B C 1
ATOM 5590 O O . THR B 1 51 ? 20.371 -8.135 5.683 1.00 14.17 245 THR B O 1
ATOM 5601 N N . ARG B 1 52 ? 20.010 -9.526 3.963 1.00 14.32 246 ARG B N 1
ATOM 5602 C CA . ARG B 1 52 ? 18.766 -8.863 3.624 1.00 15.68 246 ARG B CA 1
ATOM 5603 C C . ARG B 1 52 ? 17.770 -8.932 4.771 1.00 15.20 246 ARG B C 1
ATOM 5604 O O . ARG B 1 52 ? 17.105 -7.937 5.082 1.00 15.67 246 ARG B O 1
ATOM 5625 N N . LYS B 1 53 ? 17.665 -10.095 5.423 1.00 14.28 247 LYS B N 1
ATOM 5626 C CA . LYS B 1 53 ? 16.765 -10.235 6.560 1.00 15.13 247 LYS B CA 1
ATOM 5627 C C . LYS B 1 53 ? 17.145 -9.295 7.693 1.00 13.51 247 LYS B C 1
ATOM 5628 O O . LYS B 1 53 ? 16.272 -8.660 8.301 1.00 15.09 247 LYS B O 1
ATOM 5647 N N . ILE B 1 54 ? 18.431 -9.227 8.012 1.00 13.44 248 ILE B N 1
ATOM 5648 C CA . ILE B 1 54 ? 18.901 -8.319 9.063 1.00 14.20 248 ILE B CA 1
ATOM 5649 C C . ILE B 1 54 ? 18.515 -6.881 8.736 1.00 14.10 248 ILE B C 1
ATOM 5650 O O . ILE B 1 54 ? 18.001 -6.160 9.594 1.00 15.48 248 ILE B O 1
ATOM 5666 N N . ILE B 1 55 ? 18.764 -6.436 7.499 1.00 15.53 249 ILE B N 1
ATOM 5667 C CA . ILE B 1 55 ? 18.459 -5.052 7.131 1.00 16.14 249 ILE B CA 1
ATOM 5668 C C . ILE B 1 55 ? 16.950 -4.802 7.204 1.00 14.98 249 ILE B C 1
ATOM 5669 O O . ILE B 1 55 ? 16.497 -3.752 7.681 1.00 17.10 249 ILE B O 1
ATOM 5685 N N . THR B 1 56 ? 16.143 -5.751 6.701 1.00 15.50 250 THR B N 1
ATOM 5686 C CA . THR B 1 56 ? 14.695 -5.588 6.745 1.00 16.68 250 THR B CA 1
ATOM 5687 C C . THR B 1 56 ? 14.206 -5.451 8.177 1.00 16.81 250 THR B C 1
ATOM 5688 O O . THR B 1 56 ? 13.449 -4.523 8.498 1.00 17.62 250 THR B O 1
ATOM 5699 N N . ASN B 1 57 ? 14.651 -6.343 9.051 1.00 15.52 251 ASN B N 1
ATOM 5700 C CA . ASN B 1 57 ? 14.196 -6.299 10.442 1.00 17.76 251 ASN B CA 1
ATOM 5701 C C . ASN B 1 57 ? 14.688 -5.046 11.155 1.00 16.90 251 ASN B C 1
ATOM 5702 O O . ASN B 1 57 ? 13.949 -4.454 11.949 1.00 17.12 251 ASN B O 1
ATOM 5713 N N . LEU B 1 58 ? 15.914 -4.613 10.880 1.00 15.53 252 LEU B N 1
ATOM 5714 C CA . LEU B 1 58 ? 16.421 -3.402 11.513 1.00 15.50 252 LEU B CA 1
ATOM 5715 C C . LEU B 1 58 ? 15.640 -2.186 11.048 1.00 16.25 252 LEU B C 1
ATOM 5716 O O . LEU B 1 58 ? 15.343 -1.279 11.848 1.00 17.61 252 LEU B O 1
ATOM 5732 N N . THR B 1 59 ? 15.345 -2.112 9.743 1.00 16.62 253 THR B N 1
ATOM 5733 C CA . THR B 1 59 ? 14.586 -0.984 9.206 1.00 18.34 253 THR B CA 1
ATOM 5734 C C . THR B 1 59 ? 13.204 -0.909 9.854 1.00 18.56 253 THR B C 1
ATOM 5735 O O . THR B 1 59 ? 12.752 0.173 10.264 1.00 19.05 253 THR B O 1
ATOM 5746 N N . GLU B 1 60 ? 12.512 -2.041 9.950 1.00 20.08 254 GLU B N 1
ATOM 5747 C CA . GLU B 1 60 ? 11.191 -2.064 10.560 1.00 21.72 254 GLU B CA 1
ATOM 5748 C C . GLU B 1 60 ? 11.275 -1.724 12.034 1.00 22.17 254 GLU B C 1
ATOM 5749 O O . GLU B 1 60 ? 10.407 -1.016 12.556 1.00 22.54 254 GLU B O 1
ATOM 5761 N N . GLY B 1 61 ? 12.290 -2.243 12.730 1.00 21.36 255 GLY B N 1
ATOM 5762 C CA . GLY B 1 61 ? 12.403 -1.964 14.154 1.00 22.25 255 GLY B CA 1
ATOM 5763 C C . GLY B 1 61 ? 12.682 -0.510 14.433 1.00 21.86 255 GLY B C 1
ATOM 5764 O O . GLY B 1 61 ? 12.111 0.066 15.357 1.00 23.55 255 GLY B O 1
ATOM 5768 N N . ALA B 1 62 ? 13.560 0.088 13.644 1.00 20.37 256 ALA B N 1
ATOM 5769 C CA . ALA B 1 62 ? 13.881 1.482 13.842 1.00 21.54 256 ALA B CA 1
ATOM 5770 C C . ALA B 1 62 ? 12.677 2.370 13.579 1.00 23.63 256 ALA B C 1
ATOM 5771 O O . ALA B 1 62 ? 12.456 3.352 14.300 1.00 25.25 256 ALA B O 1
ATOM 5778 N N . SER B 1 63 ? 11.884 2.046 12.561 1.00 23.45 257 SER B N 1
ATOM 5779 C CA . SER B 1 63 ? 10.684 2.826 12.262 1.00 25.69 257 SER B CA 1
ATOM 5780 C C . SER B 1 63 ? 9.661 2.698 13.386 1.00 27.13 257 SER B C 1
ATOM 5781 O O . SER B 1 63 ? 9.068 3.693 13.824 1.00 29.45 257 SER B O 1
ATOM 5789 N N . ARG B 1 64 ? 9.423 1.472 13.852 1.00 29.17 258 ARG B N 1
ATOM 5790 C CA . ARG B 1 64 ? 8.449 1.254 14.913 1.00 32.54 258 ARG B CA 1
ATOM 5791 C C . ARG B 1 64 ? 8.858 1.980 16.195 1.00 31.46 258 ARG B C 1
ATOM 5792 O O . ARG B 1 64 ? 8.004 2.530 16.903 1.00 33.40 258 ARG B O 1
ATOM 5813 N N . LYS B 1 65 ? 10.160 2.011 16.506 1.00 30.70 259 LYS B N 1
ATOM 5814 C CA . LYS B 1 65 ? 10.632 2.697 17.708 1.00 31.46 259 LYS B CA 1
ATOM 5815 C C . LYS B 1 65 ? 10.827 4.203 17.505 1.00 30.04 259 LYS B C 1
ATOM 5816 O O . LYS B 1 65 ? 11.114 4.921 18.480 1.00 31.44 259 LYS B O 1
ATOM 5835 N N . GLN B 1 66 ? 10.652 4.701 16.283 1.00 28.93 260 GLN B N 1
ATOM 5836 C CA . GLN B 1 66 ? 10.799 6.124 15.966 1.00 30.46 260 GLN B CA 1
ATOM 5837 C C . GLN B 1 66 ? 12.200 6.634 16.295 1.00 26.55 260 GLN B C 1
ATOM 5838 O O . GLN B 1 66 ? 12.389 7.691 16.895 1.00 27.97 260 GLN B O 1
ATOM 5852 N N . LEU B 1 67 ? 13.194 5.863 15.898 1.00 23.00 261 LEU B N 1
ATOM 5853 C CA . LEU B 1 67 ? 14.564 6.278 16.103 1.00 20.92 261 LEU B CA 1
ATOM 5854 C C . LEU B 1 67 ? 14.955 7.387 15.130 1.00 21.37 261 LEU B C 1
ATOM 5855 O O . LEU B 1 67 ? 14.497 7.438 13.987 1.00 24.94 261 LEU B O 1
ATOM 5871 N N . ARG B 1 68 ? 15.803 8.281 15.618 1.00 20.71 262 ARG B N 1
ATOM 5872 C CA . ARG B 1 68 ? 16.318 9.457 14.932 1.00 20.45 262 ARG B CA 1
ATOM 5873 C C . ARG B 1 68 ? 17.781 9.306 14.551 1.00 19.94 262 ARG B C 1
ATOM 5874 O O . ARG B 1 68 ? 18.192 9.744 13.480 1.00 22.27 262 ARG B O 1
ATOM 5895 N N . ASP B 1 69 ? 18.592 8.790 15.460 1.00 18.02 263 ASP B N 1
ATOM 5896 C CA . ASP B 1 69 ? 20.039 8.778 15.315 1.00 18.29 263 ASP B CA 1
ATOM 5897 C C . ASP B 1 69 ? 20.511 7.387 14.910 1.00 16.57 263 ASP B C 1
ATOM 5898 O O . ASP B 1 69 ? 20.099 6.398 15.512 1.00 17.72 263 ASP B O 1
ATOM 5907 N N . ALA B 1 70 ? 21.427 7.304 13.939 1.00 16.66 264 ALA B N 1
ATOM 5908 C CA . ALA B 1 70 ? 21.922 5.990 13.534 1.00 16.53 264 ALA B CA 1
ATOM 5909 C C . ALA B 1 70 ? 22.646 5.282 14.661 1.00 14.30 264 ALA B C 1
ATOM 5910 O O . ALA B 1 70 ? 22.657 4.055 14.694 1.00 14.15 264 ALA B O 1
ATOM 5917 N N . GLU B 1 71 ? 23.224 6.022 15.622 1.00 14.62 265 GLU B N 1
ATOM 5918 C CA . GLU B 1 71 ? 23.877 5.379 16.754 1.00 13.95 265 GLU B CA 1
ATOM 5919 C C . GLU B 1 71 ? 22.937 4.426 17.474 1.00 13.91 265 GLU B C 1
ATOM 5920 O O . GLU B 1 71 ? 23.376 3.431 18.042 1.00 14.31 265 GLU B O 1
ATOM 5932 N N . ALA B 1 72 ? 21.637 4.719 17.487 1.00 14.50 266 ALA B N 1
ATOM 5933 C CA . ALA B 1 72 ? 20.655 3.920 18.191 1.00 16.79 266 ALA B CA 1
ATOM 5934 C C . ALA B 1 72 ? 20.403 2.598 17.493 1.00 16.86 266 ALA B C 1
ATOM 5935 O O . ALA B 1 72 ? 19.802 1.704 18.090 1.00 19.63 266 ALA B O 1
ATOM 5942 N N . LEU B 1 73 ? 20.800 2.467 16.228 1.00 14.88 267 LEU B N 1
ATOM 5943 C CA . LEU B 1 73 ? 20.657 1.186 15.557 1.00 14.41 267 LEU B CA 1
ATOM 5944 C C . LEU B 1 73 ? 21.561 0.118 16.157 1.00 15.67 267 LEU B C 1
ATOM 5945 O O . LEU B 1 73 ? 21.312 -1.057 15.938 1.00 17.99 267 LEU B O 1
ATOM 5961 N N . TYR B 1 74 ? 22.627 0.506 16.865 1.00 16.36 268 TYR B N 1
ATOM 5962 C CA . TYR B 1 74 ? 23.582 -0.465 17.380 1.00 15.86 268 TYR B CA 1
ATOM 5963 C C . TYR B 1 74 ? 22.902 -1.455 18.313 1.00 16.24 268 TYR B C 1
ATOM 5964 O O . TYR B 1 74 ? 23.059 -2.663 18.164 1.00 16.42 268 TYR B O 1
ATOM 5982 N N . GLY B 1 75 ? 22.116 -0.963 19.267 1.00 18.25 269 GLY B N 1
ATOM 5983 C CA . GLY B 1 75 ? 21.439 -1.854 20.195 1.00 18.26 269 GLY B CA 1
ATOM 5984 C C . GLY B 1 75 ? 20.392 -2.714 19.515 1.00 18.87 269 GLY B C 1
ATOM 5985 O O . GLY B 1 75 ? 20.176 -3.864 19.906 1.00 19.61 269 GLY B O 1
ATOM 5989 N N . LEU B 1 76 ? 19.690 -2.150 18.510 1.00 18.35 270 LEU B N 1
ATOM 5990 C CA . LEU B 1 76 ? 18.720 -2.959 17.764 1.00 18.36 270 LEU B CA 1
ATOM 5991 C C . LEU B 1 76 ? 19.410 -4.072 17.002 1.00 16.16 270 LEU B C 1
ATOM 5992 O O . LEU B 1 76 ? 18.893 -5.191 16.923 1.00 16.75 270 LEU B O 1
ATOM 6008 N N . LEU B 1 77 ? 20.564 -3.786 16.424 1.00 14.92 271 LEU B N 1
ATOM 6009 C CA . LEU B 1 77 ? 21.298 -4.841 15.741 1.00 15.39 271 LEU B CA 1
ATOM 6010 C C . LEU B 1 77 ? 21.799 -5.895 16.709 1.00 15.43 271 LEU B C 1
ATOM 6011 O O . LEU B 1 77 ? 21.798 -7.088 16.396 1.00 15.79 271 LEU B O 1
ATOM 6027 N N . LYS B 1 78 ? 22.309 -5.479 17.851 1.00 15.73 272 LYS B N 1
ATOM 6028 C CA . LYS B 1 78 ? 22.731 -6.453 18.844 1.00 16.73 272 LYS B CA 1
ATOM 6029 C C . LYS B 1 78 ? 21.579 -7.378 19.200 1.00 16.59 272 LYS B C 1
ATOM 6030 O O . LYS B 1 78 ? 21.736 -8.603 19.234 1.00 17.28 272 LYS B O 1
ATOM 6049 N N . GLU B 1 79 ? 20.392 -6.824 19.402 1.00 17.75 273 GLU B N 1
ATOM 6050 C CA . GLU B 1 79 ? 19.235 -7.644 19.736 1.00 18.72 273 GLU B CA 1
ATOM 6051 C C . GLU B 1 79 ? 18.876 -8.578 18.595 1.00 17.99 273 GLU B C 1
ATOM 6052 O O . GLU B 1 79 ? 18.656 -9.771 18.804 1.00 18.46 273 GLU B O 1
ATOM 6064 N N . GLU B 1 80 ? 18.805 -8.059 17.385 1.00 17.88 274 GLU B N 1
ATOM 6065 C CA . GLU B 1 80 ? 18.332 -8.854 16.271 1.00 17.75 274 GLU B CA 1
ATOM 6066 C C . GLU B 1 80 ? 19.353 -9.903 15.830 1.00 15.50 274 GLU B C 1
ATOM 6067 O O . GLU B 1 80 ? 18.980 -11.055 15.572 1.00 15.92 274 GLU B O 1
ATOM 6079 N N . MET B 1 81 ? 20.639 -9.542 15.741 1.00 13.33 275 MET B N 1
ATOM 6080 C CA . MET B 1 81 ? 21.641 -10.544 15.429 1.00 12.96 275 MET B CA 1
ATOM 6081 C C . MET B 1 81 ? 21.765 -11.540 16.587 1.00 12.30 275 MET B C 1
ATOM 6082 O O . MET B 1 81 ? 22.005 -12.735 16.384 1.00 12.97 275 MET B O 1
ATOM 6096 N N . GLY B 1 82 ? 21.555 -11.074 17.815 1.00 12.64 276 GLY B N 1
ATOM 6097 C CA . GLY B 1 82 ? 21.532 -11.971 18.950 1.00 13.45 276 GLY B CA 1
ATOM 6098 C C . GLY B 1 82 ? 20.408 -12.984 18.868 1.00 12.58 2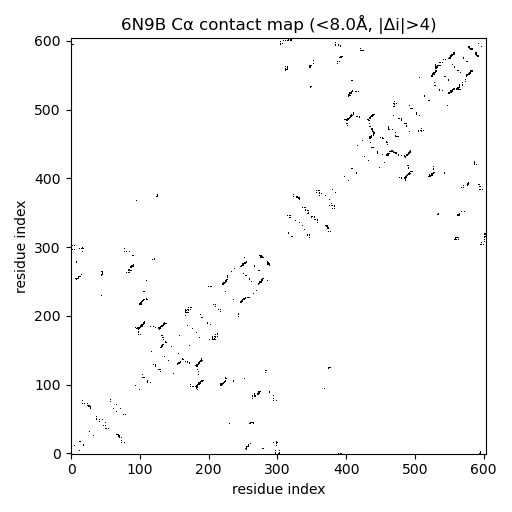76 GLY B C 1
ATOM 6099 O O . GLY B 1 82 ? 20.572 -14.142 19.274 1.00 13.54 276 GLY B O 1
ATOM 6103 N N . GLU B 1 83 ? 19.248 -12.573 18.359 1.00 13.35 277 GLU B N 1
ATOM 6104 C CA . GLU B 1 83 ? 18.138 -13.504 18.214 1.00 14.20 277 GLU B CA 1
ATOM 6105 C C . GLU B 1 83 ? 18.439 -14.585 17.178 1.00 13.17 277 GLU B C 1
ATOM 6106 O O . GLU B 1 83 ? 18.013 -15.745 17.328 1.00 13.32 277 GLU B O 1
ATOM 6118 N N . ILE B 1 84 ? 19.126 -14.219 16.101 1.00 12.59 278 ILE B N 1
ATOM 6119 C CA . ILE B 1 84 ? 19.528 -15.215 15.105 1.00 12.12 278 ILE B CA 1
ATOM 6120 C C . ILE B 1 84 ? 20.280 -16.344 15.798 1.00 11.13 278 ILE B C 1
ATOM 6121 O O . ILE B 1 84 ? 20.029 -17.536 15.546 1.00 12.37 278 ILE B O 1
ATOM 6137 N N . LEU B 1 85 ? 21.230 -16.002 16.661 1.00 10.75 279 LEU B N 1
ATOM 6138 C CA . LEU B 1 85 ? 22.029 -17.024 17.354 1.00 10.43 279 LEU B CA 1
ATOM 6139 C C . LEU B 1 85 ? 21.257 -17.687 18.486 1.00 10.85 279 LEU B C 1
ATOM 6140 O O . LEU B 1 85 ? 21.450 -18.880 18.735 1.00 11.03 279 LEU B O 1
ATOM 6156 N N . ALA B 1 86 ? 20.378 -16.939 19.166 1.00 11.58 280 ALA B N 1
ATOM 6157 C CA . ALA B 1 86 ? 19.591 -17.529 20.243 1.00 11.09 280 ALA B CA 1
ATOM 6158 C C . ALA B 1 86 ? 18.749 -18.688 19.722 1.00 11.20 280 ALA B C 1
ATOM 6159 O O . ALA B 1 86 ? 18.514 -19.666 20.441 1.00 12.47 280 ALA B O 1
ATOM 6166 N N . LYS B 1 87 ? 18.287 -18.608 18.479 1.00 11.39 281 LYS B N 1
ATOM 6167 C CA . LYS B 1 87 ? 17.449 -19.660 17.921 1.00 12.60 281 LYS B CA 1
ATOM 6168 C C . LYS B 1 87 ? 18.199 -20.980 17.737 1.00 11.81 281 LYS B C 1
ATOM 6169 O O . LYS B 1 87 ? 17.553 -22.020 17.575 1.00 13.53 281 LYS B O 1
ATOM 6188 N N . VAL B 1 88 ? 19.528 -20.973 17.747 1.00 11.03 282 VAL B N 1
ATOM 6189 C CA . VAL B 1 88 ? 20.336 -22.178 17.568 1.00 10.80 282 VAL B CA 1
ATOM 6190 C C . VAL B 1 88 ? 21.221 -22.429 18.793 1.00 10.85 282 VAL B C 1
ATOM 6191 O O . VAL B 1 88 ? 22.303 -23.038 18.688 1.00 11.37 282 VAL B O 1
ATOM 6204 N N . ASP B 1 89 ? 20.749 -22.008 19.970 1.00 10.85 283 ASP B N 1
ATOM 6205 C CA . ASP B 1 89 ? 21.549 -22.021 21.193 1.00 11.05 283 ASP B CA 1
ATOM 6206 C C . ASP B 1 89 ? 21.252 -23.211 22.109 1.00 11.47 283 ASP B C 1
ATOM 6207 O O . ASP B 1 89 ? 21.724 -23.239 23.239 1.00 12.41 283 ASP B O 1
ATOM 6216 N N . GLU B 1 90 ? 20.500 -24.212 21.675 1.00 12.00 284 GLU B N 1
ATOM 6217 C CA . GLU B 1 90 ? 20.271 -25.399 22.490 1.00 12.03 284 GLU B CA 1
ATOM 6218 C C . GLU B 1 90 ? 21.553 -26.194 22.714 1.00 11.47 284 GLU B C 1
ATOM 6219 O O . GLU B 1 90 ? 22.187 -26.636 21.744 1.00 11.72 284 GLU B O 1
ATOM 6231 N N . PRO B 1 91 ? 21.958 -26.438 23.953 1.00 11.99 285 PRO B N 1
ATOM 6232 C CA . PRO B 1 91 ? 23.169 -27.249 24.182 1.00 11.19 285 PRO B CA 1
ATOM 6233 C C . PRO B 1 91 ? 22.941 -28.706 23.815 1.00 11.51 285 PRO B C 1
ATOM 6234 O O . PRO B 1 91 ? 21.845 -29.234 23.950 1.00 12.52 285 PRO B O 1
ATOM 6245 N N . LEU B 1 92 ? 24.012 -29.376 23.403 1.00 11.96 286 LEU B N 1
ATOM 6246 C CA . LEU B 1 92 ? 23.948 -30.820 23.214 1.00 11.70 286 LEU B CA 1
ATOM 6247 C C . LEU B 1 92 ? 23.890 -31.506 24.568 1.00 12.92 286 LEU B C 1
ATOM 6248 O O . LEU B 1 92 ? 24.717 -31.223 25.436 1.00 16.30 286 LEU B O 1
ATOM 6264 N N . ASN B 1 93 ? 22.930 -32.404 24.734 1.00 13.83 287 ASN B N 1
ATOM 6265 C CA . ASN B 1 93 ? 22.770 -33.216 25.931 1.00 16.39 287 ASN B CA 1
ATOM 6266 C C . ASN B 1 93 ? 22.946 -34.683 25.519 1.00 14.24 287 ASN B C 1
ATOM 6267 O O . ASN B 1 93 ? 22.108 -35.242 24.822 1.00 14.42 287 ASN B O 1
ATOM 6278 N N . VAL B 1 94 ? 24.025 -35.313 25.955 1.00 12.95 288 VAL B N 1
ATOM 6279 C CA . VAL B 1 94 ? 24.313 -36.703 25.583 1.00 12.53 288 VAL B CA 1
ATOM 6280 C C . VAL B 1 94 ? 23.896 -37.719 26.644 1.00 13.94 288 VAL B C 1
ATOM 6281 O O . VAL B 1 94 ? 24.276 -38.881 26.550 1.00 15.00 288 VAL B O 1
ATOM 6294 N N . GLU B 1 95 ? 23.152 -37.301 27.659 1.00 14.92 289 GLU B N 1
ATOM 6295 C CA . GLU B 1 95 ? 22.852 -38.175 28.781 1.00 16.82 289 GLU B CA 1
ATOM 6296 C C . GLU B 1 95 ? 21.700 -39.142 28.487 1.00 15.03 289 GLU B C 1
ATOM 6297 O O . GLU B 1 95 ? 20.833 -38.905 27.669 1.00 17.08 289 GLU B O 1
ATOM 6308 N N . GLY B 1 96 ? 21.687 -40.244 29.218 1.00 14.74 290 GLY B N 1
ATOM 6309 C CA . GLY B 1 96 ? 20.477 -41.033 29.332 1.00 15.62 290 GLY B CA 1
ATOM 6310 C C . GLY B 1 96 ? 20.175 -42.008 28.221 1.00 15.06 290 GLY B C 1
ATOM 6311 O O . GLY B 1 96 ? 19.043 -42.505 28.155 1.00 17.45 290 GLY B O 1
ATOM 6315 N N . LYS B 1 97 ? 21.149 -42.374 27.394 1.00 13.54 291 LYS B N 1
ATOM 6316 C CA . LYS B 1 97 ? 20.917 -43.327 26.317 1.00 12.33 291 LYS B CA 1
ATOM 6317 C C . LYS B 1 97 ? 21.989 -44.405 26.352 1.00 12.79 291 LYS B C 1
ATOM 6318 O O . LYS B 1 97 ? 23.026 -44.272 27.005 1.00 13.64 291 LYS B O 1
ATOM 6337 N N . ALA B 1 98 ? 21.738 -45.491 25.637 1.00 12.35 292 ALA B N 1
ATOM 6338 C CA . ALA B 1 98 ? 22.482 -46.747 25.813 1.00 12.93 292 ALA B CA 1
ATOM 6339 C C . ALA B 1 98 ? 22.878 -47.364 24.473 1.00 12.65 292 ALA B C 1
ATOM 6340 O O . ALA B 1 98 ? 22.381 -48.429 24.096 1.00 13.39 292 ALA B O 1
ATOM 6347 N N . PRO B 1 99 ? 23.815 -46.731 23.728 1.00 11.56 293 PRO B N 1
ATOM 6348 C CA . PRO B 1 99 ? 24.457 -45.445 23.975 1.00 10.79 293 PRO B CA 1
ATOM 6349 C C . PRO B 1 99 ? 23.712 -44.323 23.279 1.00 10.16 293 PRO B C 1
ATOM 6350 O O . PRO B 1 99 ? 22.874 -44.536 22.408 1.00 11.26 293 PRO B O 1
ATOM 6361 N N . PHE B 1 100 ? 24.084 -43.079 23.635 1.00 10.48 294 PHE B N 1
ATOM 6362 C CA . PHE B 1 100 ? 23.780 -41.909 22.808 1.00 10.16 294 PHE B CA 1
ATOM 6363 C C . PHE B 1 100 ? 24.722 -41.936 21.620 1.00 9.89 294 PHE B C 1
ATOM 6364 O O . PHE B 1 100 ? 25.942 -41.928 21.791 1.00 10.43 294 PHE B O 1
ATOM 6381 N N . VAL B 1 101 ? 24.162 -41.983 20.413 1.00 9.98 295 VAL B N 1
ATOM 6382 C CA . VAL B 1 101 ? 24.962 -42.097 19.177 1.00 10.51 295 VAL B CA 1
ATOM 6383 C C . VAL B 1 101 ? 25.072 -40.736 18.503 1.00 10.39 295 VAL B C 1
ATOM 6384 O O . VAL B 1 101 ? 24.052 -40.142 18.146 1.00 10.44 295 VAL B O 1
ATOM 6397 N N . ILE B 1 102 ? 26.315 -40.292 18.287 1.00 9.95 296 ILE B N 1
ATOM 6398 C CA . ILE B 1 102 ? 26.647 -39.096 17.500 1.00 9.85 296 ILE B CA 1
ATOM 6399 C C . ILE B 1 102 ? 27.228 -39.572 16.182 1.00 10.06 296 ILE B C 1
ATOM 6400 O O . ILE B 1 102 ? 28.264 -40.237 16.170 1.00 10.80 296 ILE B O 1
ATOM 6416 N N . LEU B 1 103 ? 26.557 -39.267 15.075 1.00 9.73 297 LEU B N 1
ATOM 6417 C CA . LEU B 1 103 ? 27.077 -39.514 13.731 1.00 9.73 297 LEU B CA 1
ATOM 6418 C C . LEU B 1 103 ? 27.707 -38.214 13.255 1.00 9.00 297 LEU B C 1
ATOM 6419 O O . LEU B 1 103 ? 27.010 -37.211 13.090 1.00 9.87 297 LEU B O 1
ATOM 6435 N N . MET B 1 104 ? 29.025 -38.215 13.067 1.00 9.55 298 MET B N 1
ATOM 6436 C CA . MET B 1 104 ? 29.755 -37.014 12.644 1.00 9.52 298 MET B CA 1
ATOM 6437 C C . MET B 1 104 ? 29.865 -37.014 11.135 1.00 9.75 298 MET B C 1
ATOM 6438 O O . MET B 1 104 ? 30.440 -37.954 10.554 1.00 11.51 298 MET B O 1
ATOM 6452 N N . VAL B 1 105 ? 29.339 -35.961 10.516 1.00 9.90 299 VAL B N 1
ATOM 6453 C CA . VAL B 1 105 ? 29.320 -35.825 9.063 1.00 10.25 299 VAL B CA 1
ATOM 6454 C C . VAL B 1 105 ? 30.049 -34.535 8.659 1.00 10.35 299 VAL B C 1
ATOM 6455 O O . VAL B 1 105 ? 30.293 -33.639 9.472 1.00 10.72 299 VAL B O 1
ATOM 6468 N N . GLY B 1 106 ? 30.387 -34.461 7.362 1.00 10.43 300 GLY B N 1
ATOM 6469 C CA . GLY B 1 106 ? 31.089 -33.320 6.781 1.00 11.52 300 GLY B CA 1
ATOM 6470 C C . GLY B 1 106 ? 32.085 -33.777 5.733 1.00 11.42 300 GLY B C 1
ATOM 6471 O O . GLY B 1 106 ? 32.247 -34.978 5.477 1.00 11.93 300 GLY B O 1
ATOM 6475 N N . VAL B 1 107 ? 32.736 -32.815 5.112 1.00 12.03 301 VAL B N 1
ATOM 6476 C CA . VAL B 1 107 ? 33.682 -33.092 4.046 1.00 12.23 301 VAL B CA 1
ATOM 6477 C C . VAL B 1 107 ? 35.045 -33.456 4.610 1.00 12.97 301 VAL B C 1
ATOM 6478 O O . VAL B 1 107 ? 35.392 -33.117 5.727 1.00 13.28 301 VAL B O 1
ATOM 6491 N N . ASN B 1 108 ? 35.861 -34.122 3.786 1.00 11.97 302 ASN B N 1
ATOM 6492 C CA . ASN B 1 108 ? 37.258 -34.316 4.128 1.00 13.60 302 ASN B CA 1
ATOM 6493 C C . ASN B 1 108 ? 37.950 -32.952 4.210 1.00 14.19 302 ASN B C 1
ATOM 6494 O O . ASN B 1 108 ? 37.638 -32.041 3.449 1.00 15.92 302 ASN B O 1
ATOM 6505 N N . GLY B 1 109 ? 38.885 -32.823 5.132 1.00 14.87 303 GLY B N 1
ATOM 6506 C CA . GLY B 1 109 ? 39.677 -31.605 5.244 1.00 15.49 303 GLY B CA 1
ATOM 6507 C C . GLY B 1 109 ? 39.105 -30.541 6.154 1.00 17.71 303 GLY B C 1
ATOM 6508 O O . GLY B 1 109 ? 39.591 -29.396 6.127 1.00 19.12 303 GLY B O 1
ATOM 6512 N N . VAL B 1 110 ? 38.075 -30.858 6.944 1.00 14.92 304 VAL B N 1
ATOM 6513 C CA . VAL B 1 110 ? 37.525 -29.927 7.927 1.00 14.94 304 VAL B CA 1
ATOM 6514 C C . VAL B 1 110 ? 37.773 -30.383 9.363 1.00 15.51 304 VAL B C 1
ATOM 6515 O O . VAL B 1 110 ? 37.200 -29.822 10.295 1.00 15.80 304 VAL B O 1
ATOM 6528 N N . GLY B 1 111 ? 38.611 -31.377 9.583 1.00 14.13 305 GLY B N 1
ATOM 6529 C CA . GLY B 1 111 ? 38.967 -31.777 10.928 1.00 14.29 305 GLY B CA 1
ATOM 6530 C C . GLY B 1 111 ? 37.934 -32.615 11.660 1.00 13.10 305 GLY B C 1
ATOM 6531 O O . GLY B 1 111 ? 37.904 -32.599 12.909 1.00 13.76 305 GLY B O 1
ATOM 6535 N N . LYS B 1 112 ? 37.108 -33.385 10.949 1.00 12.95 306 LYS B N 1
ATOM 6536 C CA . LYS B 1 112 ? 36.137 -34.233 11.624 1.00 12.67 306 LYS B CA 1
ATOM 6537 C C . LYS B 1 112 ? 36.807 -35.156 12.637 1.00 11.62 306 LYS B C 1
ATOM 6538 O O . LYS B 1 112 ? 36.330 -35.278 13.779 1.00 11.47 306 LYS B O 1
ATOM 6557 N N . THR B 1 113 ? 37.857 -35.875 12.231 1.00 12.52 307 THR B N 1
ATOM 6558 C CA . THR B 1 113 ? 38.414 -36.890 13.117 1.00 11.70 307 THR B CA 1
ATOM 6559 C C . THR B 1 113 ? 38.968 -36.261 14.384 1.00 11.66 307 THR B C 1
ATOM 6560 O O . THR B 1 113 ? 38.728 -36.745 15.498 1.00 12.47 307 THR B O 1
ATOM 6571 N N . THR B 1 114 ? 39.717 -35.162 14.256 1.00 12.24 308 THR B N 1
ATOM 6572 C CA A THR B 1 114 ? 40.275 -34.534 15.447 0.34 13.23 308 THR B CA 1
ATOM 6573 C CA B THR B 1 114 ? 40.273 -34.538 15.456 0.66 12.98 308 THR B CA 1
ATOM 6574 C C . THR B 1 114 ? 39.175 -33.953 16.329 1.00 12.04 308 THR B C 1
ATOM 6575 O O . THR B 1 114 ? 39.282 -33.976 17.563 1.00 12.70 308 THR B O 1
ATOM 6594 N N . THR B 1 115 ? 38.091 -33.454 15.725 1.00 11.68 309 THR B N 1
ATOM 6595 C CA . THR B 1 115 ? 36.972 -32.946 16.524 1.00 12.05 309 THR B CA 1
ATOM 6596 C C . THR B 1 115 ? 36.300 -34.073 17.308 1.00 11.54 309 THR B C 1
ATOM 6597 O O . THR B 1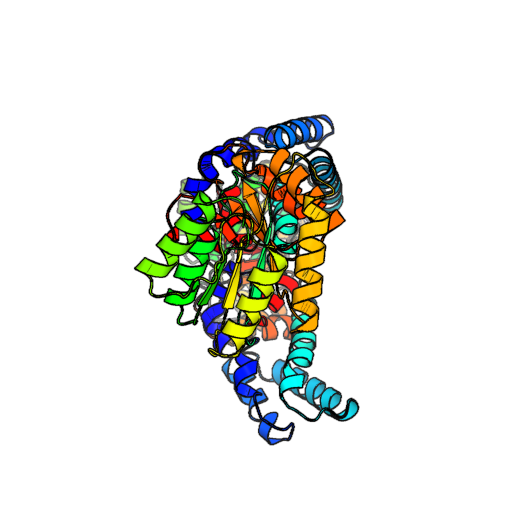 115 ? 35.977 -33.906 18.491 1.00 11.43 309 THR B O 1
ATOM 6608 N N . ILE B 1 116 ? 36.140 -35.240 16.700 1.00 11.04 310 ILE B N 1
ATOM 6609 C CA . ILE B 1 116 ? 35.650 -36.421 17.411 1.00 11.02 310 ILE B CA 1
ATOM 6610 C C . ILE B 1 116 ? 36.536 -36.704 18.606 1.00 11.62 310 ILE B C 1
ATOM 6611 O O . ILE B 1 116 ? 36.040 -36.962 19.717 1.00 12.11 310 ILE B O 1
ATOM 6627 N N . GLY B 1 117 ? 37.846 -36.716 18.389 1.00 12.03 311 GLY B N 1
ATOM 6628 C CA . GLY B 1 117 ? 38.746 -37.088 19.470 1.00 13.89 311 GLY B CA 1
ATOM 6629 C C . GLY B 1 117 ? 38.668 -36.104 20.627 1.00 12.50 311 GLY B C 1
ATOM 6630 O O . GLY B 1 117 ? 38.667 -36.494 21.798 1.00 13.84 311 GLY B O 1
ATOM 6634 N N . LYS B 1 118 ? 38.597 -34.802 20.311 1.00 12.18 312 LYS B N 1
ATOM 6635 C CA . LYS B 1 118 ? 38.466 -33.782 21.350 1.00 12.30 312 LYS B CA 1
ATOM 6636 C C . LYS B 1 118 ? 37.170 -33.954 22.131 1.00 12.19 312 LYS B C 1
ATOM 6637 O O . LYS B 1 118 ? 37.162 -33.903 23.366 1.00 13.35 312 LYS B O 1
ATOM 6656 N N . LEU B 1 119 ? 36.054 -34.161 21.429 1.00 11.90 313 LEU B N 1
ATOM 6657 C CA . LEU B 1 119 ? 34.788 -34.361 22.117 1.00 11.28 313 LEU B CA 1
ATOM 6658 C C . LEU B 1 119 ? 34.827 -35.618 22.977 1.00 12.17 313 LEU B C 1
ATOM 6659 O O . LEU B 1 119 ? 34.316 -35.620 24.102 1.00 13.55 313 LEU B O 1
ATOM 6675 N N . ALA B 1 120 ? 35.404 -36.698 22.456 1.00 13.03 314 ALA B N 1
ATOM 6676 C CA . ALA B 1 120 ? 35.549 -37.943 23.214 1.00 12.80 314 ALA B CA 1
ATOM 6677 C C . ALA B 1 120 ? 36.323 -37.729 24.507 1.00 14.10 314 ALA B C 1
ATOM 6678 O O . ALA B 1 120 ? 35.902 -38.201 25.577 1.00 14.45 314 ALA B O 1
ATOM 6685 N N . ARG B 1 121 ? 37.442 -36.993 24.431 1.00 14.94 315 ARG B N 1
ATOM 6686 C CA . ARG B 1 121 ? 38.220 -36.694 25.615 1.00 17.53 315 ARG B CA 1
ATOM 6687 C C . ARG B 1 121 ? 37.401 -35.866 26.590 1.00 17.44 315 ARG B C 1
ATOM 6688 O O . ARG B 1 121 ? 37.417 -36.126 27.801 1.00 19.09 315 ARG B O 1
ATOM 6709 N N . GLN B 1 122 ? 36.665 -34.870 26.081 1.00 16.33 316 GLN B N 1
ATOM 6710 C CA . GLN B 1 122 ? 35.842 -34.046 26.969 1.00 16.00 316 GLN B CA 1
ATOM 6711 C C . GLN B 1 122 ? 34.783 -34.887 27.694 1.00 15.95 316 GLN B C 1
ATOM 6712 O O . GLN B 1 122 ? 34.586 -34.743 28.918 1.00 18.25 316 GLN B O 1
ATOM 6726 N N . PHE B 1 123 ? 34.062 -35.749 26.959 1.00 15.37 317 PHE B N 1
ATOM 6727 C CA . PHE B 1 123 ? 33.029 -36.576 27.593 1.00 16.18 317 PHE B CA 1
ATOM 6728 C C . PHE B 1 123 ? 33.631 -37.537 28.617 1.00 17.97 317 PHE B C 1
ATOM 6729 O O . PHE B 1 123 ? 33.073 -37.727 29.705 1.00 20.91 317 PHE B O 1
ATOM 6746 N N . GLU B 1 124 ? 34.798 -38.106 28.307 1.00 20.02 318 GLU B N 1
ATOM 6747 C CA . GLU B 1 124 ? 35.491 -38.978 29.259 1.00 22.15 318 GLU B CA 1
ATOM 6748 C C . GLU B 1 124 ? 35.874 -38.205 30.510 1.00 24.28 318 GLU B C 1
ATOM 6749 O O . GLU B 1 124 ? 35.714 -38.710 31.628 1.00 25.95 318 GLU B O 1
ATOM 6761 N N . GLN B 1 125 ? 36.396 -36.978 30.350 1.00 23.62 319 GLN B N 1
ATOM 6762 C CA . GLN B 1 125 ? 36.781 -36.160 31.499 1.00 26.26 319 GLN B CA 1
ATOM 6763 C C . GLN B 1 125 ? 35.585 -35.787 32.346 1.00 25.10 319 GLN B C 1
ATOM 6764 O O . GLN B 1 125 ? 35.746 -35.495 33.541 1.00 28.34 319 GLN B O 1
ATOM 6778 N N . GLN B 1 126 ? 34.401 -35.796 31.758 1.00 25.02 320 GLN B N 1
ATOM 6779 C CA . GLN B 1 126 ? 33.149 -35.571 32.460 1.00 25.49 320 GLN B CA 1
ATOM 6780 C C . GLN B 1 126 ? 32.625 -36.820 33.141 1.00 26.53 320 GLN B C 1
ATOM 6781 O O . GLN B 1 126 ? 31.670 -36.714 33.911 1.00 28.80 320 GLN B O 1
ATOM 6795 N N . GLY B 1 127 ? 33.283 -37.956 32.991 1.00 25.90 321 GLY B N 1
ATOM 6796 C CA . GLY B 1 127 ? 32.848 -39.170 33.660 1.00 26.70 321 GLY B CA 1
ATOM 6797 C C . GLY B 1 127 ? 32.015 -40.115 32.814 1.00 26.20 321 GLY B C 1
ATOM 6798 O O . GLY B 1 127 ? 31.532 -41.122 33.325 1.00 28.48 321 GLY B O 1
ATOM 6802 N N . LYS B 1 128 ? 31.847 -39.842 31.529 1.00 22.79 322 LYS B N 1
ATOM 6803 C CA . LYS B 1 128 ? 31.065 -40.718 30.658 1.00 20.67 322 LYS B CA 1
ATOM 6804 C C . LYS B 1 128 ? 31.965 -41.782 30.065 1.00 16.98 322 LYS B C 1
ATOM 6805 O O . LYS B 1 128 ? 33.170 -41.563 29.865 1.00 17.92 322 LYS B O 1
ATOM 6824 N N . SER B 1 129 ? 31.380 -42.940 29.801 1.00 14.36 323 SER B N 1
ATOM 6825 C CA . SER B 1 129 ? 32.072 -43.982 29.049 1.00 13.61 323 SER B CA 1
ATOM 6826 C C . SER B 1 129 ? 31.818 -43.782 27.559 1.00 12.54 323 SER B C 1
ATOM 6827 O O . SER B 1 129 ? 30.670 -43.718 27.122 1.00 14.71 323 SER B O 1
ATOM 6835 N N . VAL B 1 130 ? 32.892 -43.720 26.796 1.00 11.57 324 VAL B N 1
ATOM 6836 C CA . VAL B 1 130 ? 32.852 -43.390 25.376 1.00 11.27 324 VAL B CA 1
ATOM 6837 C C . VAL B 1 130 ? 33.406 -44.548 24.561 1.00 10.54 324 VAL B C 1
ATOM 6838 O O . VAL B 1 130 ? 34.292 -45.291 24.998 1.00 12.17 324 VAL B O 1
ATOM 6851 N N . MET B 1 131 ? 32.869 -44.678 23.345 1.00 10.18 325 MET B N 1
ATOM 6852 C CA . MET B 1 131 ? 33.404 -45.581 22.333 1.00 10.40 325 MET B CA 1
ATOM 6853 C C . MET B 1 131 ? 33.412 -44.817 21.013 1.00 9.83 325 MET B C 1
ATOM 6854 O O . MET B 1 131 ? 32.547 -43.970 20.770 1.00 10.20 325 MET B O 1
ATOM 6868 N N . LEU B 1 132 ? 34.376 -45.136 20.157 1.00 10.30 326 LEU B N 1
ATOM 6869 C CA . LEU B 1 132 ? 34.521 -44.490 18.854 1.00 9.83 326 LEU B CA 1
ATOM 6870 C C . LEU B 1 132 ? 34.409 -45.531 17.751 1.00 10.05 326 LEU B C 1
ATOM 6871 O O . LEU B 1 132 ? 34.838 -46.680 17.913 1.00 11.26 326 LEU B O 1
ATOM 6887 N N . ALA B 1 133 ? 33.832 -45.129 16.630 1.00 10.06 327 ALA B N 1
ATOM 6888 C CA . ALA B 1 133 ? 33.714 -46.001 15.461 1.00 10.56 327 ALA B CA 1
ATOM 6889 C C . ALA B 1 133 ? 34.404 -45.364 14.263 1.00 10.52 327 ALA B C 1
ATOM 6890 O O . ALA B 1 133 ? 34.074 -44.234 13.855 1.00 9.95 327 ALA B O 1
ATOM 6897 N N . ALA B 1 134 ? 35.332 -46.105 13.674 1.00 10.74 328 ALA B N 1
ATOM 6898 C CA . ALA B 1 134 ? 36.150 -45.636 12.556 1.00 11.31 328 ALA B CA 1
ATOM 6899 C C . ALA B 1 134 ? 35.425 -45.904 11.240 1.00 10.55 328 ALA B C 1
ATOM 6900 O O . ALA B 1 134 ? 35.760 -46.813 10.483 1.00 11.53 328 ALA B O 1
ATOM 6907 N N . GLY B 1 135 ? 34.390 -45.079 10.963 1.00 10.57 329 GLY B N 1
ATOM 6908 C CA . GLY B 1 135 ? 33.549 -45.251 9.794 1.00 11.55 329 GLY B CA 1
ATOM 6909 C C . GLY B 1 135 ? 34.054 -44.628 8.521 1.00 11.29 329 GLY B C 1
ATOM 6910 O O . GLY B 1 135 ? 33.422 -44.814 7.482 1.00 12.50 329 GLY B O 1
ATOM 6914 N N . ASP B 1 136 ? 35.166 -43.908 8.561 1.00 11.34 330 ASP B N 1
ATOM 6915 C CA . ASP B 1 136 ? 35.797 -43.377 7.336 1.00 11.75 330 ASP B CA 1
ATOM 6916 C C . ASP B 1 136 ? 36.765 -44.468 6.846 1.00 11.51 330 ASP B C 1
ATOM 6917 O O . ASP B 1 136 ? 37.985 -44.396 7.012 1.00 12.81 330 ASP B O 1
ATOM 6926 N N . THR B 1 137 ? 36.178 -45.536 6.312 1.00 11.80 331 THR B N 1
ATOM 6927 C CA . THR B 1 137 ? 36.837 -46.850 6.261 1.00 11.99 331 THR B CA 1
ATOM 6928 C C . THR B 1 137 ? 37.913 -46.982 5.184 1.00 13.34 331 THR B C 1
ATOM 6929 O O . THR B 1 137 ? 38.699 -47.948 5.244 1.00 14.10 331 THR B O 1
ATOM 6940 N N . PHE B 1 138 ? 37.957 -46.106 4.182 1.00 12.36 332 PHE B N 1
ATOM 6941 C CA . PHE B 1 138 ? 38.961 -46.223 3.132 1.00 14.36 332 PHE B CA 1
ATOM 6942 C C . PHE B 1 138 ? 40.154 -45.316 3.394 1.00 14.58 332 PHE B C 1
ATOM 6943 O O . PHE B 1 138 ? 41.117 -45.366 2.631 1.00 14.81 332 PHE B O 1
ATOM 6960 N N . ARG B 1 139 ? 40.126 -44.511 4.473 1.00 13.76 333 ARG B N 1
ATOM 6961 C CA . ARG B 1 139 ? 41.209 -43.586 4.785 1.00 13.01 333 ARG B CA 1
ATOM 6962 C C . ARG B 1 139 ? 41.958 -44.091 6.012 1.00 13.03 333 ARG B C 1
ATOM 6963 O O . ARG B 1 139 ? 41.585 -43.820 7.154 1.00 12.48 333 ARG B O 1
ATOM 6984 N N . ALA B 1 140 ? 43.060 -44.791 5.767 1.00 14.17 334 ALA B N 1
ATOM 6985 C CA . ALA B 1 140 ? 43.821 -45.381 6.860 1.00 13.77 334 ALA B CA 1
ATOM 6986 C C . ALA B 1 140 ? 44.287 -44.325 7.851 1.00 13.73 334 ALA B C 1
ATOM 6987 O O . ALA B 1 140 ? 44.324 -44.588 9.047 1.00 13.95 334 ALA B O 1
ATOM 6994 N N . ALA B 1 141 ? 44.653 -43.136 7.375 1.00 14.47 335 ALA B N 1
ATOM 6995 C CA . ALA B 1 141 ? 45.120 -42.086 8.278 1.00 14.54 335 ALA B CA 1
ATOM 6996 C C . ALA B 1 141 ? 44.024 -41.627 9.232 1.00 13.36 335 ALA B C 1
ATOM 6997 O O . ALA B 1 141 ? 44.297 -41.305 10.394 1.00 14.08 335 ALA B O 1
ATOM 7004 N N . ALA B 1 142 ? 42.782 -41.585 8.770 1.00 12.74 336 ALA B N 1
ATOM 7005 C CA . ALA B 1 142 ? 41.678 -41.219 9.644 1.00 13.03 336 ALA B CA 1
ATOM 7006 C C . ALA B 1 142 ? 41.433 -42.286 10.700 1.00 12.02 336 ALA B C 1
ATOM 7007 O O . ALA B 1 142 ? 41.191 -41.975 11.871 1.00 11.94 336 ALA B O 1
ATOM 7014 N N . VAL B 1 143 ? 41.481 -43.562 10.303 1.00 11.01 337 VAL B N 1
ATOM 7015 C CA . VAL B 1 143 ? 41.331 -44.669 11.252 1.00 10.73 337 VAL B CA 1
ATOM 7016 C C . VAL B 1 143 ? 42.424 -44.586 12.307 1.00 10.41 337 VAL B C 1
ATOM 7017 O O . VAL B 1 143 ? 42.160 -44.668 13.516 1.00 11.11 337 VAL B O 1
ATOM 7030 N N . GLU B 1 144 ? 43.672 -44.429 11.864 1.00 11.66 338 GLU B N 1
ATOM 7031 C CA . GLU B 1 144 ? 44.803 -44.374 12.792 1.00 12.55 338 GLU B CA 1
ATOM 7032 C C . GLU B 1 144 ? 44.688 -43.181 13.737 1.00 11.49 338 GLU B C 1
ATOM 7033 O O . GLU B 1 144 ? 44.949 -43.316 14.939 1.00 12.14 338 GLU B O 1
ATOM 7045 N N . GLN B 1 145 ? 44.292 -42.006 13.222 1.00 11.79 339 GLN B N 1
ATOM 7046 C CA . GLN B 1 145 ? 44.133 -40.850 14.100 1.00 12.00 339 GLN B CA 1
ATOM 7047 C C . GLN B 1 145 ? 43.123 -41.133 15.199 1.00 11.10 339 GLN B C 1
ATOM 7048 O O . GLN B 1 145 ? 43.332 -40.767 16.366 1.00 12.40 339 GLN B O 1
ATOM 7062 N N . LEU B 1 146 ? 42.011 -41.772 14.851 1.00 11.02 340 LEU B N 1
ATOM 7063 C CA . LEU B 1 146 ? 41.001 -42.121 15.851 1.00 11.85 340 LEU B CA 1
ATOM 7064 C C . LEU B 1 146 ? 41.576 -43.112 16.872 1.00 11.39 340 LEU B C 1
ATOM 7065 O O . LEU B 1 146 ? 41.351 -43.008 18.086 1.00 12.14 340 LEU B O 1
ATOM 7081 N N . GLN B 1 147 ? 42.335 -44.095 16.382 1.00 10.69 341 GLN B N 1
ATOM 7082 C CA . GLN B 1 147 ? 42.992 -45.067 17.258 1.00 11.30 341 GLN B CA 1
ATOM 7083 C C . GLN B 1 147 ? 44.007 -44.427 18.189 1.00 11.68 341 GLN B C 1
ATOM 7084 O O . GLN B 1 147 ? 44.177 -44.901 19.318 1.00 12.55 341 GLN B O 1
ATOM 7098 N N . VAL B 1 148 ? 44.696 -43.381 17.747 1.00 11.17 342 VAL B N 1
ATOM 7099 C CA . VAL B 1 148 ? 45.598 -42.642 18.634 1.00 11.56 342 VAL B CA 1
ATOM 7100 C C . VAL B 1 148 ? 44.823 -42.045 19.809 1.00 11.14 342 VAL B C 1
ATOM 7101 O O . VAL B 1 148 ? 45.206 -42.208 20.984 1.00 12.58 342 VAL B O 1
ATOM 7114 N N . TRP B 1 149 ? 43.710 -41.343 19.525 1.00 12.49 343 TRP B N 1
ATOM 7115 C CA . TRP B 1 149 ? 42.905 -40.784 20.609 1.00 13.55 343 TRP B CA 1
ATOM 7116 C C . TRP B 1 149 ? 42.443 -41.897 21.551 1.00 13.31 343 TRP B C 1
ATOM 7117 O O . TRP B 1 149 ? 42.438 -41.737 22.784 1.00 15.96 343 TRP B O 1
ATOM 7138 N N . GLY B 1 150 ? 42.030 -43.030 20.993 1.00 13.87 344 GLY B N 1
ATOM 7139 C CA . GLY B 1 150 ? 41.558 -44.127 21.824 1.00 14.71 344 GLY B CA 1
ATOM 7140 C C . GLY B 1 150 ? 42.647 -44.775 22.673 1.00 13.47 344 GLY B C 1
ATOM 7141 O O . GLY B 1 150 ? 42.447 -45.037 23.861 1.00 14.21 344 GLY B O 1
ATOM 7145 N N . GLN B 1 151 ? 43.799 -44.973 22.088 1.00 13.41 345 GLN B N 1
ATOM 7146 C CA . GLN B 1 151 ? 44.843 -45.682 22.803 1.00 13.18 345 GLN B CA 1
ATOM 7147 C C . GLN B 1 151 ? 45.342 -44.848 24.022 1.00 14.07 345 GLN B C 1
ATOM 7148 O O . GLN B 1 151 ? 45.535 -45.341 25.099 1.00 15.52 345 GLN B O 1
ATOM 7162 N N . ARG B 1 152 ? 45.614 -43.574 23.765 1.00 30.00 346 ARG B N 1
ATOM 7163 C CA . ARG B 1 152 ? 46.098 -42.753 24.858 1.00 30.00 346 ARG B CA 1
ATOM 7164 C C . ARG B 1 152 ? 45.088 -42.435 25.959 1.00 30.00 346 ARG B C 1
ATOM 7165 O O . ARG B 1 152 ? 45.550 -42.021 26.988 1.00 30.00 346 ARG B O 1
ATOM 7173 N N . ASN B 1 153 ? 43.774 -42.583 25.742 1.00 15.38 347 ASN B N 1
ATOM 7174 C CA . ASN B 1 153 ? 42.702 -42.339 26.751 1.00 14.84 347 ASN B CA 1
ATOM 7175 C C . ASN B 1 153 ? 41.989 -43.632 27.201 1.00 14.17 347 ASN B C 1
ATOM 7176 O O . ASN B 1 153 ? 41.014 -43.534 27.865 1.00 15.65 347 ASN B O 1
ATOM 7187 N N . ASN B 1 154 ? 42.475 -44.799 26.810 1.00 14.43 348 ASN B N 1
ATOM 7188 C CA . ASN B 1 154 ? 41.791 -46.035 27.111 1.00 14.56 348 ASN B CA 1
ATOM 7189 C C . ASN B 1 154 ? 40.281 -45.979 26.715 1.00 14.19 348 ASN B C 1
ATOM 7190 O O . ASN B 1 154 ? 39.483 -46.337 27.496 1.00 16.10 348 ASN B O 1
ATOM 7201 N N . ILE B 1 155 ? 39.993 -45.480 25.492 1.00 12.89 349 ILE B N 1
ATOM 7202 C CA . ILE B 1 155 ? 38.624 -45.404 24.929 1.00 13.07 349 ILE B CA 1
ATOM 7203 C C . ILE B 1 155 ? 38.607 -46.442 23.755 1.00 12.63 349 ILE B C 1
ATOM 7204 O O . ILE B 1 155 ? 39.441 -46.346 22.912 1.00 13.00 349 ILE B O 1
ATOM 7220 N N . PRO B 1 156 ? 37.729 -47.425 23.749 1.00 12.02 350 PRO B N 1
ATOM 7221 C CA . PRO B 1 156 ? 37.714 -48.409 22.682 1.00 12.89 350 PRO B CA 1
ATOM 7222 C C . PRO B 1 156 ? 37.380 -47.767 21.338 1.00 11.60 350 PRO B C 1
ATOM 7223 O O . PRO B 1 156 ? 36.542 -46.928 21.277 1.00 11.97 350 PRO B O 1
ATOM 7234 N N . VAL B 1 157 ? 38.018 -48.270 20.309 1.00 11.76 351 VAL B N 1
ATOM 7235 C CA . VAL B 1 157 ? 37.826 -47.827 18.924 1.00 11.65 351 VAL B CA 1
ATOM 7236 C C . VAL B 1 157 ? 37.475 -49.058 18.102 1.00 11.83 351 VAL B C 1
ATOM 7237 O O . VAL B 1 157 ? 38.246 -50.008 18.081 1.00 13.65 351 VAL B O 1
ATOM 7250 N N . ILE B 1 158 ? 36.324 -49.036 17.459 1.00 11.11 352 ILE B N 1
ATOM 7251 C CA . ILE B 1 158 ? 35.859 -50.126 16.602 1.00 12.12 352 ILE B CA 1
ATOM 7252 C C . ILE B 1 158 ? 36.283 -49.788 15.179 1.00 12.06 352 ILE B C 1
ATOM 7253 O O . ILE B 1 158 ? 35.954 -48.731 14.638 1.00 12.19 352 ILE B O 1
ATOM 7269 N N . ALA B 1 159 ? 37.033 -50.689 14.566 1.00 12.69 353 ALA B N 1
ATOM 7270 C CA . ALA B 1 159 ? 37.577 -50.476 13.231 1.00 13.81 353 ALA B CA 1
ATOM 7271 C C . ALA B 1 159 ? 37.693 -51.807 12.509 1.00 15.35 353 ALA B C 1
ATOM 7272 O O . ALA B 1 159 ? 37.827 -52.851 13.135 1.00 18.22 353 ALA B O 1
ATOM 7279 N N . GLN B 1 160 ? 37.661 -51.757 11.186 1.00 14.90 354 GLN B N 1
ATOM 7280 C CA . GLN B 1 160 ? 37.903 -52.914 10.330 1.00 16.16 354 GLN B CA 1
ATOM 7281 C C . GLN B 1 160 ? 38.988 -52.544 9.316 1.00 17.50 354 GLN B C 1
ATOM 7282 O O . GLN B 1 160 ? 39.515 -51.432 9.294 1.00 16.93 354 GLN B O 1
ATOM 7296 N N . HIS B 1 161 ? 39.312 -53.484 8.443 1.00 19.46 355 HIS B N 1
ATOM 7297 C CA . HIS B 1 161 ? 40.381 -53.293 7.477 1.00 20.90 355 HIS B CA 1
ATOM 7298 C C . HIS B 1 161 ? 40.076 -52.132 6.528 1.00 18.70 355 HIS B C 1
ATOM 7299 O O . HIS B 1 161 ? 38.928 -51.745 6.313 1.00 17.90 355 HIS B O 1
ATOM 7313 N N . THR B 1 162 ? 41.131 -51.568 5.934 1.00 18.81 356 THR B N 1
ATOM 7314 C CA . THR B 1 162 ? 40.951 -50.492 4.960 1.00 18.83 356 THR B CA 1
ATOM 7315 C C . THR B 1 162 ? 40.050 -50.985 3.838 1.00 19.68 356 THR B C 1
ATOM 7316 O O . THR B 1 162 ? 40.262 -52.066 3.286 1.00 23.45 356 THR B O 1
ATOM 7327 N N . GLY B 1 163 ? 39.032 -50.208 3.511 1.00 16.72 357 GLY B N 1
ATOM 7328 C CA . GLY B 1 163 ? 38.061 -50.554 2.502 1.00 16.52 357 GLY B CA 1
ATOM 7329 C C . GLY B 1 163 ? 36.859 -51.339 2.988 1.00 16.72 357 GLY B C 1
ATOM 7330 O O . GLY B 1 163 ? 36.063 -51.804 2.157 1.00 18.53 357 GLY B O 1
ATOM 7334 N N . ALA B 1 164 ? 36.723 -51.534 4.298 1.00 15.90 358 ALA B N 1
ATOM 7335 C CA . ALA B 1 164 ? 35.564 -52.212 4.845 1.00 15.86 358 ALA B CA 1
ATOM 7336 C C . ALA B 1 164 ? 34.297 -51.384 4.597 1.00 15.62 358 ALA B C 1
ATOM 7337 O O . ALA B 1 164 ? 34.357 -50.201 4.269 1.00 16.42 358 ALA B O 1
ATOM 7344 N N . ASP B 1 165 ? 33.128 -52.001 4.763 1.00 15.62 359 ASP B N 1
ATOM 7345 C CA . ASP B 1 165 ? 31.853 -51.302 4.624 1.00 15.98 359 ASP B CA 1
ATOM 7346 C C . ASP B 1 165 ? 31.566 -50.477 5.875 1.00 14.56 359 ASP B C 1
ATOM 7347 O O . ASP B 1 165 ? 31.496 -51.012 6.985 1.00 15.71 359 ASP B O 1
ATOM 7356 N N . SER B 1 166 ? 31.394 -49.171 5.691 1.00 13.24 360 SER B N 1
ATOM 7357 C CA . SER B 1 166 ? 31.202 -48.275 6.838 1.00 13.79 360 SER B CA 1
ATOM 7358 C C . SER B 1 166 ? 29.944 -48.625 7.633 1.00 14.75 360 SER B C 1
ATOM 7359 O O . SER B 1 166 ? 29.937 -48.529 8.856 1.00 14.41 360 SER B O 1
ATOM 7367 N N . ALA B 1 167 ? 28.880 -49.025 6.973 1.00 17.34 361 ALA B N 1
ATOM 7368 C CA . ALA B 1 167 ? 27.665 -49.350 7.707 1.00 19.48 361 ALA B CA 1
ATOM 7369 C C . ALA B 1 167 ? 27.881 -50.565 8.608 1.00 20.95 361 ALA B C 1
ATOM 7370 O O . ALA B 1 167 ? 27.327 -50.617 9.720 1.00 21.95 361 ALA B O 1
ATOM 7377 N N . SER B 1 168 ? 28.700 -51.545 8.151 1.00 19.92 362 SER B N 1
ATOM 7378 C CA . SER B 1 168 ? 29.046 -52.729 8.956 1.00 20.46 362 SER B CA 1
ATOM 7379 C C . SER B 1 168 ? 29.885 -52.356 10.165 1.00 17.23 362 SER B C 1
ATOM 7380 O O . SER B 1 168 ? 29.649 -52.859 11.268 1.00 16.57 362 SER B O 1
ATOM 7388 N N . VAL B 1 169 ? 30.886 -51.497 9.984 1.00 14.38 363 VAL B N 1
ATOM 7389 C CA . VAL B 1 169 ? 31.662 -51.019 11.121 1.00 12.85 363 VAL B CA 1
ATOM 7390 C C . VAL B 1 169 ? 30.749 -50.379 12.142 1.00 11.60 363 VAL B C 1
ATOM 7391 O O . VAL B 1 169 ? 30.862 -50.628 13.339 1.00 12.14 363 VAL B O 1
ATOM 7404 N N . ILE B 1 170 ? 29.864 -49.485 11.698 1.00 13.24 364 ILE B N 1
ATOM 7405 C CA . ILE B 1 170 ? 29.044 -48.760 12.658 1.00 14.73 364 ILE B CA 1
ATOM 7406 C C . ILE B 1 170 ? 28.011 -49.679 13.322 1.00 16.39 364 ILE B C 1
ATOM 7407 O O . ILE B 1 170 ? 27.755 -49.555 14.519 1.00 15.55 364 ILE B O 1
ATOM 7423 N N . PHE B 1 171 ? 27.469 -50.647 12.582 1.00 16.15 365 PHE B N 1
ATOM 7424 C CA . PHE B 1 171 ? 26.618 -51.678 13.171 1.00 17.77 365 PHE B CA 1
ATOM 7425 C C . PHE B 1 171 ? 27.355 -52.413 14.292 1.00 16.02 365 PHE B C 1
ATOM 7426 O O . PHE B 1 171 ? 26.843 -52.575 15.416 1.00 16.29 365 PHE B O 1
ATOM 7443 N N . ASP B 1 172 ? 28.567 -52.875 14.000 1.00 14.58 366 ASP B N 1
ATOM 7444 C CA . ASP B 1 172 ? 29.329 -53.595 15.002 1.00 13.90 366 ASP B CA 1
ATOM 7445 C C . ASP B 1 172 ? 29.603 -52.710 16.207 1.00 11.99 366 ASP B C 1
ATOM 7446 O O . ASP B 1 172 ? 29.604 -53.176 17.360 1.00 12.25 366 ASP B O 1
ATOM 7455 N N . ALA B 1 173 ? 29.868 -51.430 15.963 1.00 11.75 367 ALA B N 1
ATOM 7456 C CA . ALA B 1 173 ? 30.160 -50.526 17.065 1.00 12.15 367 ALA B CA 1
ATOM 7457 C C . ALA B 1 173 ? 28.943 -50.325 17.956 1.00 11.72 367 ALA B C 1
ATOM 7458 O O . ALA B 1 173 ? 29.082 -50.292 19.170 1.00 13.20 367 ALA B O 1
ATOM 7465 N N . ILE B 1 174 ? 27.750 -50.161 17.389 1.00 12.25 368 ILE B N 1
ATOM 7466 C CA . ILE B 1 174 ? 26.563 -50.028 18.220 1.00 13.69 368 ILE B CA 1
ATOM 7467 C C . ILE B 1 174 ? 26.338 -51.288 19.038 1.00 11.87 368 ILE B C 1
ATOM 7468 O O . ILE B 1 174 ? 26.020 -51.212 20.237 1.00 13.04 368 ILE B O 1
ATOM 7484 N N . GLN B 1 175 ? 26.501 -52.474 18.428 1.00 12.41 369 GLN B N 1
ATOM 7485 C CA . GLN B 1 175 ? 26.338 -53.714 19.191 1.00 12.72 369 GLN B CA 1
ATOM 7486 C C . GLN B 1 175 ? 27.351 -53.775 20.332 1.00 12.83 369 GLN B C 1
ATOM 7487 O O . GLN B 1 175 ? 27.011 -54.144 21.459 1.00 13.76 369 GLN B O 1
ATOM 7501 N N . ALA B 1 176 ? 28.603 -53.403 20.065 1.00 12.68 370 ALA B N 1
ATOM 7502 C CA . ALA B 1 176 ? 29.626 -53.433 21.108 1.00 12.98 370 ALA B CA 1
ATOM 7503 C C . ALA B 1 176 ? 29.319 -52.418 22.205 1.00 11.85 370 ALA B C 1
ATOM 7504 O O . ALA B 1 176 ? 29.484 -52.702 23.400 1.00 13.62 370 ALA B O 1
ATOM 7511 N N . ALA B 1 177 ? 28.831 -51.240 21.822 1.00 12.62 371 ALA B N 1
ATOM 7512 C CA . ALA B 1 177 ? 28.483 -50.217 22.802 1.00 12.53 371 ALA B CA 1
ATOM 7513 C C . ALA B 1 177 ? 27.375 -50.683 23.726 1.00 12.63 371 ALA B C 1
ATOM 7514 O O . ALA B 1 177 ? 27.427 -50.452 24.945 1.00 14.64 371 ALA B O 1
ATOM 7521 N N . LYS B 1 178 ? 26.351 -51.341 23.173 1.00 12.17 372 LYS B N 1
ATOM 7522 C CA . LYS B 1 178 ? 25.285 -51.868 24.009 1.00 13.36 372 LYS B CA 1
ATOM 7523 C C . LYS B 1 178 ? 25.800 -52.988 24.916 1.00 14.06 372 LYS B C 1
ATOM 7524 O O . LYS B 1 178 ? 25.446 -53.059 26.100 1.00 15.86 372 LYS B O 1
ATOM 7543 N N . ALA B 1 179 ? 26.643 -53.829 24.382 1.00 14.39 373 ALA B N 1
ATOM 7544 C CA . ALA B 1 179 ? 27.185 -54.957 25.173 1.00 14.93 373 ALA B CA 1
ATOM 7545 C C . ALA B 1 179 ? 28.024 -54.436 26.354 1.00 16.35 373 ALA B C 1
ATOM 7546 O O . ALA B 1 179 ? 28.003 -54.957 27.433 1.00 18.96 373 ALA B O 1
ATOM 7553 N N . ARG B 1 180 ? 28.759 -53.391 26.064 1.00 30.00 374 ARG B N 1
ATOM 7554 C CA A ARG B 1 180 ? 29.690 -52.822 27.082 0.50 30.00 374 ARG B CA 1
ATOM 7555 C CA B ARG B 1 180 ? 29.661 -52.846 27.034 0.50 30.00 374 ARG B CA 1
ATOM 7556 C C . ARG B 1 180 ? 29.178 -51.633 27.992 1.00 30.00 374 ARG B C 1
ATOM 7557 O O . ARG B 1 180 ? 29.890 -51.026 28.808 1.00 30.00 374 ARG B O 1
ATOM 7572 N N . ASN B 1 181 ? 27.872 -51.392 27.896 1.00 14.54 375 ASN B N 1
ATOM 7573 C CA . ASN B 1 181 ? 27.259 -50.362 28.715 1.00 14.67 375 ASN B CA 1
ATOM 7574 C C . ASN B 1 181 ? 27.887 -48.945 28.457 1.00 13.70 375 ASN B C 1
ATOM 7575 O O . ASN B 1 181 ? 27.993 -48.160 29.368 1.00 15.19 375 ASN B O 1
ATOM 7586 N N . ILE B 1 182 ? 28.218 -48.673 27.199 1.00 13.03 376 ILE B N 1
ATOM 7587 C CA . ILE B 1 182 ? 28.783 -47.383 26.819 1.00 12.28 376 ILE B CA 1
ATOM 7588 C C . ILE B 1 182 ? 27.718 -46.285 26.875 1.00 12.11 376 ILE B C 1
ATOM 7589 O O . ILE B 1 182 ? 26.562 -46.498 26.486 1.00 12.82 376 ILE B O 1
ATOM 7605 N N . ASP B 1 183 ? 28.114 -45.093 27.348 1.00 11.64 377 ASP B N 1
ATOM 7606 C CA . ASP B 1 183 ? 27.210 -43.939 27.400 1.00 12.41 377 ASP B CA 1
ATOM 7607 C C . ASP B 1 183 ? 27.112 -43.181 26.076 1.00 10.62 377 ASP B C 1
ATOM 7608 O O . ASP B 1 183 ? 26.020 -42.736 25.718 1.00 11.46 377 ASP B O 1
ATOM 7617 N N . VAL B 1 184 ? 28.234 -43.016 25.365 1.00 10.91 378 VAL B N 1
ATOM 7618 C CA . VAL B 1 184 ? 28.294 -42.182 24.159 1.00 11.03 378 VAL B CA 1
ATOM 7619 C C . VAL B 1 184 ? 29.144 -42.895 23.128 1.00 10.27 378 VAL B C 1
ATOM 7620 O O . VAL B 1 184 ? 30.282 -43.284 23.414 1.00 11.12 378 VAL B O 1
ATOM 7633 N N . LEU B 1 185 ? 28.595 -43.078 21.931 1.00 9.52 379 LEU B N 1
ATOM 7634 C CA . LEU B 1 185 ? 29.301 -43.626 20.781 1.00 9.51 379 LEU B CA 1
ATOM 7635 C C . LEU B 1 185 ? 29.402 -42.521 19.730 1.00 9.40 379 LEU B C 1
ATOM 7636 O O . LEU B 1 185 ? 28.377 -41.941 19.355 1.00 10.42 379 LEU B O 1
ATOM 7652 N N . ILE B 1 186 ? 30.627 -42.241 19.269 1.00 9.53 380 ILE B N 1
ATOM 7653 C CA . ILE B 1 186 ? 30.838 -41.233 18.219 1.00 9.40 380 ILE B CA 1
ATOM 7654 C C . ILE B 1 186 ? 31.415 -41.927 16.991 1.00 8.92 380 ILE B C 1
ATOM 7655 O O . ILE B 1 186 ? 32.435 -42.618 17.089 1.00 10.15 380 ILE B O 1
ATOM 7671 N N . ALA B 1 187 ? 30.753 -41.752 15.850 1.00 10.15 381 ALA B N 1
ATOM 7672 C CA . ALA B 1 187 ? 31.122 -42.396 14.594 1.00 10.21 381 ALA B CA 1
ATOM 7673 C C . ALA B 1 187 ? 31.670 -41.396 13.577 1.00 9.51 381 ALA B C 1
ATOM 7674 O O . ALA B 1 187 ? 30.990 -40.423 13.231 1.00 10.07 381 ALA B O 1
ATOM 7681 N N . ASP B 1 188 ? 32.884 -41.640 13.097 1.00 10.03 382 ASP B N 1
ATOM 7682 C CA . ASP B 1 188 ? 33.427 -40.906 11.951 1.00 9.92 382 ASP B CA 1
ATOM 7683 C C . ASP B 1 188 ? 32.826 -41.492 10.672 1.00 9.82 382 ASP B C 1
ATOM 7684 O O . ASP B 1 188 ? 32.306 -42.619 10.652 1.00 10.51 382 ASP B O 1
ATOM 7693 N N . THR B 1 189 ? 32.872 -40.688 9.599 1.00 10.66 383 THR B N 1
ATOM 7694 C CA . THR B 1 189 ? 32.324 -41.062 8.308 1.00 10.39 383 THR B CA 1
ATOM 7695 C C . THR B 1 189 ? 33.231 -40.553 7.195 1.00 10.72 383 THR B C 1
ATOM 7696 O O . THR B 1 189 ? 34.023 -39.621 7.367 1.00 10.81 383 THR B O 1
ATOM 7707 N N . ALA B 1 190 ? 33.012 -41.126 6.000 1.00 11.17 384 ALA B N 1
ATOM 7708 C CA . ALA B 1 190 ? 33.642 -40.647 4.770 1.00 11.29 384 ALA B CA 1
ATOM 7709 C C . ALA B 1 190 ? 33.194 -39.224 4.436 1.00 12.28 384 ALA B C 1
ATOM 7710 O O . ALA B 1 190 ? 32.162 -38.733 4.893 1.00 14.07 384 ALA B O 1
ATOM 7717 N N . GLY B 1 191 ? 33.980 -38.555 3.610 1.00 12.72 385 GLY B N 1
ATOM 7718 C CA . GLY B 1 191 ? 33.731 -37.151 3.293 1.00 13.10 385 GLY B CA 1
ATOM 7719 C C . GLY B 1 191 ? 34.136 -36.714 1.905 1.00 13.01 385 GLY B C 1
ATOM 7720 O O . GLY B 1 191 ? 34.490 -35.549 1.714 1.00 14.05 385 GLY B O 1
ATOM 7724 N N . ARG B 1 192 ? 34.058 -37.607 0.924 1.00 14.88 386 ARG B N 1
ATOM 7725 C CA . ARG B 1 192 ? 34.454 -37.239 -0.438 1.00 15.62 386 ARG B CA 1
ATOM 7726 C C . ARG B 1 192 ? 33.331 -36.517 -1.164 1.00 16.82 386 ARG B C 1
ATOM 7727 O O . ARG B 1 192 ? 32.352 -37.136 -1.593 1.00 20.38 386 ARG B O 1
ATOM 7748 N N . LEU B 1 193 ? 33.524 -35.230 -1.414 1.00 19.67 387 LEU B N 1
ATOM 7749 C CA . LEU B 1 193 ? 32.589 -34.406 -2.155 1.00 26.09 387 LEU B CA 1
ATOM 7750 C C . LEU B 1 193 ? 32.587 -34.732 -3.655 1.00 26.25 387 LEU B C 1
ATOM 7751 O O . LEU B 1 193 ? 31.659 -34.327 -4.361 1.00 28.18 387 LEU B O 1
ATOM 7767 N N . GLN B 1 194 ? 33.581 -35.486 -4.145 1.00 25.16 388 GLN B N 1
ATOM 7768 C CA . GLN B 1 194 ? 33.744 -35.709 -5.579 1.00 26.89 388 GLN B CA 1
ATOM 7769 C C . GLN B 1 194 ? 32.551 -36.460 -6.154 1.00 28.48 388 GLN B C 1
ATOM 7770 O O . GLN B 1 194 ? 32.175 -36.226 -7.313 1.00 33.11 388 GLN B O 1
ATOM 7784 N N . ASN B 1 195 ? 31.929 -37.347 -5.366 1.00 27.33 389 ASN B N 1
ATOM 7785 C CA . ASN B 1 195 ? 30.683 -38.000 -5.766 1.00 26.40 389 ASN B CA 1
ATOM 7786 C C . ASN B 1 195 ? 29.665 -37.740 -4.661 1.00 22.50 389 ASN B C 1
ATOM 7787 O O . ASN B 1 195 ? 29.535 -38.526 -3.711 1.00 19.18 389 ASN B O 1
ATOM 7798 N N . LYS B 1 196 ? 28.921 -36.647 -4.804 1.00 22.21 390 LYS B N 1
ATOM 7799 C CA . LYS B 1 196 ? 27.990 -36.230 -3.768 1.00 23.05 390 LYS B CA 1
ATOM 7800 C C . LYS B 1 196 ? 26.906 -37.274 -3.539 1.00 19.15 390 LYS B C 1
ATOM 7801 O O . LYS B 1 196 ? 26.605 -37.615 -2.396 1.00 17.91 390 LYS B O 1
ATOM 7820 N N . SER B 1 197 ? 26.308 -37.813 -4.606 1.00 21.61 391 SER B N 1
ATOM 7821 C CA A SER B 1 197 ? 25.244 -38.783 -4.410 0.29 21.23 391 SER B CA 1
ATOM 7822 C CA B SER B 1 197 ? 25.241 -38.781 -4.397 0.71 21.16 391 SER B CA 1
ATOM 7823 C C . SER B 1 197 ? 25.762 -40.003 -3.662 1.00 18.39 391 SER B C 1
ATOM 7824 O O . SER B 1 197 ? 25.086 -40.527 -2.779 1.00 19.67 391 SER B O 1
ATOM 7837 N N . HIS B 1 198 ? 26.969 -40.463 -3.999 1.00 16.87 392 HIS B N 1
ATOM 7838 C CA . HIS B 1 198 ? 27.514 -41.626 -3.323 1.00 16.16 392 HIS B CA 1
ATOM 7839 C C . HIS B 1 198 ? 27.685 -41.350 -1.830 1.00 13.83 392 HIS B C 1
ATOM 7840 O O . HIS B 1 198 ? 27.394 -42.210 -0.984 1.00 14.52 392 HIS B O 1
ATOM 7854 N N . LEU B 1 199 ? 28.211 -40.170 -1.484 1.00 14.16 393 LEU B N 1
ATOM 7855 C CA . LEU B 1 199 ? 28.424 -39.857 -0.080 1.00 13.56 393 LEU B CA 1
ATOM 7856 C C . LEU B 1 199 ? 27.102 -39.828 0.674 1.00 12.05 393 LEU B C 1
ATOM 7857 O O . LEU B 1 199 ? 26.967 -40.426 1.750 1.00 14.16 393 LEU B O 1
ATOM 7873 N N . MET B 1 200 ? 26.094 -39.149 0.129 1.00 13.23 394 MET B N 1
ATOM 7874 C CA . MET B 1 200 ? 24.833 -39.028 0.849 1.00 14.37 394 MET B CA 1
ATOM 7875 C C . MET B 1 200 ? 24.128 -40.372 0.962 1.00 14.80 394 MET B C 1
ATOM 7876 O O . MET B 1 200 ? 23.529 -40.686 2.002 1.00 15.08 394 MET B O 1
ATOM 7890 N N . GLU B 1 201 ? 24.231 -41.214 -0.069 1.00 14.22 395 GLU B N 1
ATOM 7891 C CA . GLU B 1 201 ? 23.642 -42.553 0.025 1.00 14.58 395 GLU B CA 1
ATOM 7892 C C . GLU B 1 201 ? 24.357 -43.408 1.060 1.00 14.31 395 GLU B C 1
ATOM 7893 O O . GLU B 1 201 ? 23.713 -44.192 1.769 1.00 14.59 395 GLU B O 1
ATOM 7905 N N . GLU B 1 202 ? 25.674 -43.282 1.170 1.00 13.88 396 GLU B N 1
ATOM 7906 C CA . GLU B 1 202 ? 26.397 -44.012 2.207 1.00 12.88 396 GLU B CA 1
ATOM 7907 C C . GLU B 1 202 ? 25.934 -43.578 3.599 1.00 12.79 396 GLU B C 1
ATOM 7908 O O . GLU B 1 202 ? 25.732 -44.421 4.491 1.00 12.95 396 GLU B O 1
ATOM 7920 N N . LEU B 1 203 ? 25.785 -42.265 3.808 1.00 12.03 397 LEU B N 1
ATOM 7921 C CA . LEU B 1 203 ? 25.304 -41.782 5.098 1.00 11.56 397 LEU B CA 1
ATOM 7922 C C . LEU B 1 203 ? 23.884 -42.257 5.381 1.00 12.88 397 LEU B C 1
ATOM 7923 O O . LEU B 1 203 ? 23.577 -42.672 6.500 1.00 13.27 397 LEU B O 1
ATOM 7939 N N . LYS B 1 204 ? 23.002 -42.232 4.386 1.00 12.77 398 LYS B N 1
ATOM 7940 C CA . LYS B 1 204 ? 21.647 -42.714 4.632 1.00 13.99 398 LYS B CA 1
ATOM 7941 C C . LYS B 1 204 ? 21.640 -44.201 4.958 1.00 14.24 398 LYS B C 1
ATOM 7942 O O . LYS B 1 204 ? 20.830 -44.650 5.768 1.00 14.29 398 LYS B O 1
ATOM 7961 N N . LYS B 1 205 ? 22.517 -44.980 4.317 1.00 13.29 399 LYS B N 1
ATOM 7962 C CA . LYS B 1 205 ? 22.626 -46.394 4.645 1.00 13.44 399 LYS B CA 1
ATOM 7963 C C . LYS B 1 205 ? 23.087 -46.600 6.082 1.00 13.10 399 LYS B C 1
ATOM 7964 O O . LYS B 1 205 ? 22.548 -47.451 6.785 1.00 13.61 399 LYS B O 1
ATOM 7983 N N . ILE B 1 206 ? 24.084 -45.834 6.526 1.00 12.89 400 ILE B N 1
ATOM 7984 C CA . ILE B 1 206 ? 24.521 -45.900 7.912 1.00 12.56 400 ILE B CA 1
ATOM 7985 C C . ILE B 1 206 ? 23.346 -45.639 8.836 1.00 12.18 400 ILE B C 1
ATOM 7986 O O . ILE B 1 206 ? 23.145 -46.337 9.830 1.00 12.94 400 ILE B O 1
ATOM 8002 N N . VAL B 1 207 ? 22.574 -44.598 8.547 1.00 12.33 401 VAL B N 1
ATOM 8003 C CA . VAL B 1 207 ? 21.453 -44.250 9.418 1.00 13.15 401 VAL B CA 1
ATOM 8004 C C . VAL B 1 207 ? 20.442 -45.396 9.461 1.00 13.65 401 VAL B C 1
ATOM 8005 O O . VAL B 1 207 ? 19.952 -45.761 10.527 1.00 13.82 401 VAL B O 1
ATOM 8018 N N . ARG B 1 208 ? 20.127 -45.997 8.311 1.00 14.02 402 ARG B N 1
ATOM 8019 C CA . ARG B 1 208 ? 19.186 -47.119 8.313 1.00 15.01 402 ARG B CA 1
ATOM 8020 C C . ARG B 1 208 ? 19.692 -48.271 9.146 1.00 16.12 402 ARG B C 1
ATOM 8021 O O . ARG B 1 208 ? 18.911 -48.936 9.835 1.00 16.67 402 ARG B O 1
ATOM 8042 N N . VAL B 1 209 ? 20.976 -48.578 9.052 1.00 16.28 403 VAL B N 1
ATOM 8043 C CA . VAL B 1 209 ? 21.535 -49.674 9.846 1.00 17.93 403 VAL B CA 1
ATOM 8044 C C . VAL B 1 209 ? 21.424 -49.380 11.339 1.00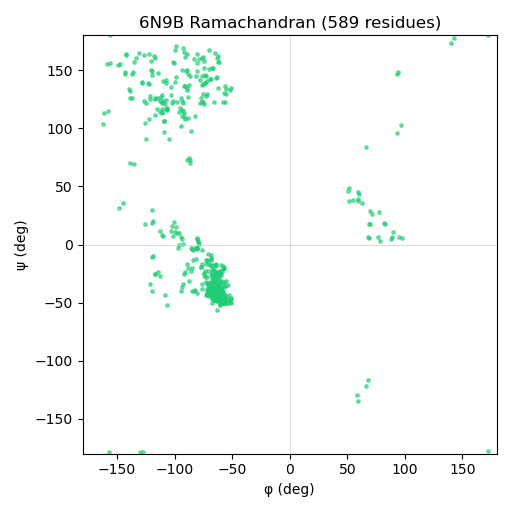 17.09 403 VAL B C 1
ATOM 8045 O O . VAL B 1 209 ? 21.067 -50.261 12.136 1.00 18.54 403 VAL B O 1
ATOM 8058 N N . MET B 1 210 ? 21.746 -48.150 11.748 1.00 16.68 404 MET B N 1
ATOM 8059 C CA . MET B 1 210 ? 21.598 -47.759 13.151 1.00 17.48 404 MET B CA 1
ATOM 8060 C C . MET B 1 210 ? 20.178 -47.958 13.621 1.00 16.91 404 MET B C 1
ATOM 8061 O O . MET B 1 210 ? 19.950 -48.474 14.716 1.00 16.11 404 MET B O 1
ATOM 8075 N N . LYS B 1 211 ? 19.215 -47.551 12.792 1.00 17.85 405 LYS B N 1
ATOM 8076 C CA . LYS B 1 211 ? 17.819 -47.524 13.194 1.00 19.74 405 LYS B CA 1
ATOM 8077 C C . LYS B 1 211 ? 17.298 -48.909 13.476 1.00 18.98 405 LYS B C 1
ATOM 8078 O O . LYS B 1 211 ? 16.400 -49.056 14.307 1.00 20.28 405 LYS B O 1
ATOM 8097 N N . LYS B 1 212 ? 17.839 -49.935 12.798 1.00 19.75 406 LYS B N 1
ATOM 8098 C CA . LYS B 1 212 ? 17.424 -51.306 13.064 1.00 22.01 406 LYS B CA 1
ATOM 8099 C C . LYS B 1 212 ? 17.825 -51.753 14.448 1.00 20.96 406 LYS B C 1
ATOM 8100 O O . LYS B 1 212 ? 17.120 -52.568 15.042 1.00 23.87 406 LYS B O 1
ATOM 8119 N N . LEU B 1 213 ? 18.919 -51.216 14.989 1.00 15.92 407 LEU B N 1
ATOM 8120 C CA . LEU B 1 213 ? 19.380 -51.567 16.322 1.00 14.51 407 LEU B CA 1
ATOM 8121 C C . LEU B 1 213 ? 18.745 -50.702 17.403 1.00 13.87 407 LEU B C 1
ATOM 8122 O O . LEU B 1 213 ? 18.553 -51.176 18.529 1.00 15.47 407 LEU B O 1
ATOM 8138 N N . ASP B 1 214 ? 18.424 -49.458 17.102 1.00 11.70 408 ASP B N 1
ATOM 8139 C CA . ASP B 1 214 ? 17.782 -48.546 18.053 1.00 11.42 408 ASP B CA 1
ATOM 8140 C C . ASP B 1 214 ? 17.089 -47.484 17.219 1.00 10.73 408 ASP B C 1
ATOM 8141 O O . ASP B 1 214 ? 17.767 -46.722 16.535 1.00 11.81 408 ASP B O 1
ATOM 8150 N N . VAL B 1 215 ? 15.765 -47.449 17.274 1.00 12.06 409 VAL B N 1
ATOM 8151 C CA . VAL B 1 215 ? 15.010 -46.507 16.448 1.00 11.83 409 VAL B CA 1
ATOM 8152 C C . VAL B 1 215 ? 15.362 -45.046 16.753 1.00 11.23 409 VAL B C 1
ATOM 8153 O O . VAL B 1 215 ? 15.213 -44.194 15.880 1.00 12.62 409 VAL B O 1
ATOM 8166 N N . GLU B 1 216 ? 15.885 -44.763 17.938 1.00 11.94 410 GLU B N 1
ATOM 8167 C CA . GLU B 1 216 ? 16.293 -43.405 18.278 1.00 12.11 410 GLU B CA 1
ATOM 8168 C C . GLU B 1 216 ? 17.667 -43.035 17.738 1.00 12.34 410 GLU B C 1
ATOM 8169 O O . GLU B 1 216 ? 18.039 -41.853 17.791 1.00 13.32 410 GLU B O 1
ATOM 8181 N N . ALA B 1 217 ? 18.453 -44.021 17.257 1.00 11.81 411 ALA B N 1
ATOM 8182 C CA . ALA B 1 217 ? 19.772 -43.698 16.757 1.00 12.19 411 ALA B CA 1
ATOM 8183 C C . ALA B 1 217 ? 19.702 -43.334 15.284 1.00 11.98 411 ALA B C 1
ATOM 8184 O O . ALA B 1 217 ? 18.883 -43.877 14.542 1.00 12.78 411 ALA B O 1
ATOM 8191 N N . PRO B 1 218 ? 20.555 -42.406 14.820 1.00 11.28 412 PRO B N 1
ATOM 8192 C CA . PRO B 1 218 ? 21.492 -41.620 15.617 1.00 10.47 412 PRO B CA 1
ATOM 8193 C C . PRO B 1 218 ? 20.766 -40.549 16.410 1.00 9.79 412 PRO B C 1
ATOM 8194 O O . PRO B 1 218 ? 19.846 -39.882 15.901 1.00 11.01 412 PRO B O 1
ATOM 8205 N N . HIS B 1 219 ? 21.186 -40.357 17.651 1.00 9.97 413 HIS B N 1
ATOM 8206 C CA . HIS B 1 219 ? 20.570 -39.338 18.498 1.00 10.21 413 HIS B CA 1
ATOM 8207 C C . HIS B 1 219 ? 20.984 -37.940 18.095 1.00 10.48 413 HIS B C 1
ATOM 8208 O O . HIS B 1 219 ? 20.237 -37.006 18.335 1.00 12.47 413 HIS B O 1
ATOM 8222 N N . GLU B 1 220 ? 22.169 -37.784 17.518 1.00 9.89 414 GLU B N 1
ATOM 8223 C CA . GLU B 1 220 ? 22.655 -36.502 17.005 1.00 10.11 414 GLU B CA 1
ATOM 8224 C C . GLU B 1 220 ? 23.335 -36.799 15.677 1.00 9.41 414 GLU B C 1
ATOM 8225 O O . GLU B 1 220 ? 24.189 -37.692 15.614 1.00 10.70 414 GLU B O 1
ATOM 8237 N N . VAL B 1 221 ? 22.993 -36.012 14.644 1.00 9.33 415 VAL B N 1
ATOM 8238 C CA . VAL B 1 221 ? 23.735 -35.985 13.397 1.00 10.09 415 VAL B CA 1
ATOM 8239 C C . VAL B 1 221 ? 24.449 -34.634 13.379 1.00 9.29 415 VAL B C 1
ATOM 8240 O O . VAL B 1 221 ? 23.798 -33.586 13.219 1.00 10.36 415 VAL B O 1
ATOM 8253 N N . MET B 1 222 ? 25.760 -34.650 13.605 1.00 9.19 416 MET B N 1
ATOM 8254 C CA . MET B 1 222 ? 26.557 -33.445 13.833 1.00 10.57 416 MET B CA 1
ATOM 8255 C C . MET B 1 222 ? 27.421 -33.174 12.608 1.00 8.71 416 MET B C 1
ATOM 8256 O O . MET B 1 222 ? 28.218 -34.030 12.211 1.00 10.29 416 MET B O 1
ATOM 8270 N N . LEU B 1 223 ? 27.291 -31.984 12.052 1.00 9.68 417 LEU B N 1
ATOM 8271 C CA . LEU B 1 223 ? 28.164 -31.505 10.987 1.00 10.04 417 LEU B CA 1
ATOM 8272 C C . LEU B 1 223 ? 29.329 -30.751 11.598 1.00 10.15 417 LEU B C 1
ATOM 8273 O O . LEU B 1 223 ? 29.133 -29.921 12.487 1.00 11.55 417 LEU B O 1
ATOM 8289 N N . THR B 1 224 ? 30.532 -30.996 11.109 1.00 9.80 418 THR B N 1
ATOM 8290 C CA . THR B 1 224 ? 31.675 -30.119 11.347 1.00 9.89 418 THR B CA 1
ATOM 8291 C C . THR B 1 224 ? 31.940 -29.283 10.108 1.00 10.32 418 THR B C 1
ATOM 8292 O O . THR B 1 224 ? 32.011 -29.816 8.998 1.00 11.06 418 THR B O 1
ATOM 8303 N N . ILE B 1 225 ? 32.047 -27.971 10.309 1.00 10.33 419 ILE B N 1
ATOM 8304 C CA . ILE B 1 225 ? 32.401 -27.013 9.265 1.00 10.52 419 ILE B CA 1
ATOM 8305 C C . ILE B 1 225 ? 33.429 -26.043 9.826 1.00 11.15 419 ILE B C 1
ATOM 8306 O O . ILE B 1 225 ? 33.503 -25.822 11.029 1.00 11.73 419 ILE B O 1
ATOM 8322 N N . ASP B 1 226 ? 34.190 -25.443 8.916 1.00 12.48 420 ASP B N 1
ATOM 8323 C CA . ASP B 1 226 ? 35.368 -24.620 9.218 1.00 12.79 420 ASP B CA 1
ATOM 8324 C C . ASP B 1 226 ? 35.019 -23.176 8.861 1.00 13.18 420 ASP B C 1
ATOM 8325 O O . ASP B 1 226 ? 34.827 -22.851 7.692 1.00 14.10 420 ASP B O 1
ATOM 8334 N N . ALA B 1 227 ? 34.950 -22.318 9.870 1.00 14.05 421 ALA B N 1
ATOM 8335 C CA . ALA B 1 227 ? 34.524 -20.931 9.640 1.00 15.20 421 ALA B CA 1
ATOM 8336 C C . ALA B 1 227 ? 35.454 -20.176 8.701 1.00 16.95 421 ALA B C 1
ATOM 8337 O O . ALA B 1 227 ? 35.018 -19.239 8.028 1.00 18.96 421 ALA B O 1
ATOM 8344 N N . SER B 1 228 ? 36.727 -20.550 8.656 1.00 16.71 422 SER B N 1
ATOM 8345 C CA . SER B 1 228 ? 37.688 -19.861 7.794 1.00 19.48 422 SER B CA 1
ATOM 8346 C C . SER B 1 228 ? 37.451 -20.143 6.315 1.00 19.53 422 SER B C 1
ATOM 8347 O O . SER B 1 228 ? 38.049 -19.465 5.472 1.00 20.05 422 SER B O 1
ATOM 8355 N N . THR B 1 229 ? 36.551 -21.066 5.985 1.00 18.11 423 THR B N 1
ATOM 8356 C CA . THR B 1 229 ? 36.213 -21.364 4.595 1.00 18.65 423 THR B CA 1
ATO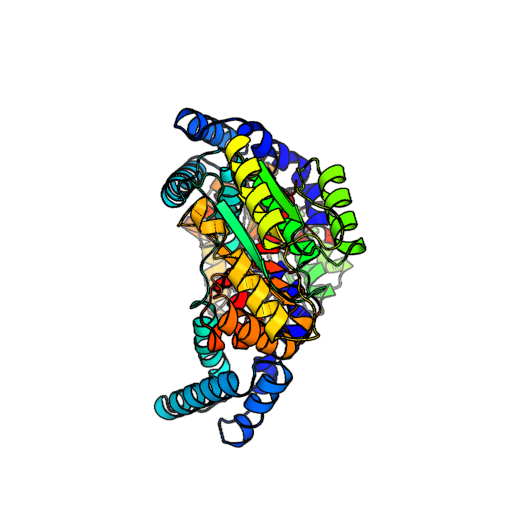M 8357 C C . THR B 1 229 ? 35.016 -20.573 4.092 1.00 18.56 423 THR B C 1
ATOM 8358 O O . THR B 1 229 ? 34.606 -20.763 2.935 1.00 19.84 423 THR B O 1
ATOM 8369 N N . GLY B 1 230 ? 34.494 -19.657 4.905 1.00 18.41 424 GLY B N 1
ATOM 8370 C CA . GLY B 1 230 ? 33.514 -18.711 4.388 1.00 19.51 424 GLY B CA 1
ATOM 8371 C C . GLY B 1 230 ? 32.303 -19.419 3.807 1.00 19.57 424 GLY B C 1
ATOM 8372 O O . GLY B 1 230 ? 31.697 -20.276 4.453 1.00 19.07 424 GLY B O 1
ATOM 8376 N N . GLN B 1 231 ? 31.914 -19.052 2.571 1.00 20.87 425 GLN B N 1
ATOM 8377 C CA . GLN B 1 231 ? 30.658 -19.582 2.054 1.00 23.41 425 GLN B CA 1
ATOM 8378 C C . GLN B 1 231 ? 30.708 -21.067 1.785 1.00 20.23 425 GLN B C 1
ATOM 8379 O O . GLN B 1 231 ? 29.652 -21.686 1.633 1.00 19.85 425 GLN B O 1
ATOM 8393 N N . ASN B 1 232 ? 31.895 -21.665 1.765 1.00 18.49 426 ASN B N 1
ATOM 8394 C CA . ASN B 1 232 ? 31.949 -23.117 1.654 1.00 17.86 426 ASN B CA 1
ATOM 8395 C C . ASN B 1 232 ? 31.322 -23.790 2.866 1.00 15.85 426 ASN B C 1
ATOM 8396 O O . ASN B 1 232 ? 30.728 -24.863 2.750 1.00 16.74 426 ASN B O 1
ATOM 8407 N N . ALA B 1 233 ? 31.475 -23.201 4.052 1.00 15.50 427 ALA B N 1
ATOM 8408 C CA . ALA B 1 233 ? 30.827 -23.769 5.232 1.00 15.34 427 ALA B CA 1
ATOM 8409 C C . ALA B 1 233 ? 29.318 -23.801 5.062 1.00 14.63 427 ALA B C 1
ATOM 8410 O O . ALA B 1 233 ? 28.654 -24.770 5.456 1.00 14.69 427 ALA B O 1
ATOM 8417 N N . VAL B 1 234 ? 28.761 -22.735 4.486 1.00 14.84 428 VAL B N 1
ATOM 8418 C CA . VAL B 1 234 ? 27.319 -22.635 4.295 1.00 16.49 428 VAL B CA 1
ATOM 8419 C C . VAL B 1 234 ? 26.854 -23.628 3.237 1.00 16.05 428 VAL B C 1
ATOM 8420 O O . VAL B 1 234 ? 25.852 -24.337 3.421 1.00 16.15 428 VAL B O 1
ATOM 8433 N N . SER B 1 235 ? 27.586 -23.724 2.139 1.00 16.93 429 SER B N 1
ATOM 8434 C CA . SER B 1 235 ? 27.182 -24.668 1.096 1.00 17.43 429 SER B CA 1
ATOM 8435 C C . SER B 1 235 ? 27.335 -26.114 1.557 1.00 16.19 429 SER B C 1
ATOM 8436 O O . SER B 1 235 ? 26.534 -26.970 1.167 1.00 16.72 429 SER B O 1
ATOM 8444 N N . GLN B 1 236 ? 28.347 -26.417 2.365 1.00 15.38 430 GLN B N 1
ATOM 8445 C CA . GLN B 1 236 ? 28.463 -27.761 2.922 1.00 14.72 430 GLN B CA 1
ATOM 8446 C C . GLN B 1 236 ? 27.286 -28.067 3.826 1.00 14.34 430 GLN B C 1
ATOM 8447 O O . GLN B 1 236 ? 26.704 -29.154 3.766 1.00 14.55 430 GLN B O 1
ATOM 8461 N N . ALA B 1 237 ? 26.943 -27.143 4.705 1.00 13.73 431 ALA B N 1
ATOM 8462 C CA . ALA B 1 237 ? 25.798 -27.355 5.573 1.00 14.35 431 ALA B CA 1
ATOM 8463 C C . ALA B 1 237 ? 24.532 -27.624 4.775 1.00 14.63 431 ALA B C 1
ATOM 8464 O O . ALA B 1 237 ? 23.753 -28.516 5.116 1.00 16.37 431 ALA B O 1
ATOM 8471 N N . LYS B 1 238 ? 24.295 -26.836 3.729 1.00 16.10 432 LYS B N 1
ATOM 8472 C CA . LYS B 1 238 ? 23.102 -27.005 2.909 1.00 16.66 432 LYS B CA 1
ATOM 8473 C C . LYS B 1 238 ? 23.071 -28.394 2.283 1.00 15.32 432 LYS B C 1
ATOM 8474 O O . LYS B 1 238 ? 22.037 -29.084 2.308 1.00 16.75 432 LYS B O 1
ATOM 8493 N N . LEU B 1 239 ? 24.215 -28.857 1.754 1.00 15.88 433 LEU B N 1
ATOM 8494 C CA . LEU B 1 239 ? 24.263 -30.180 1.121 1.00 16.56 433 LEU B CA 1
ATOM 8495 C C . LEU B 1 239 ? 23.895 -31.284 2.107 1.00 14.94 433 LEU B C 1
ATOM 8496 O O . LEU B 1 239 ? 23.060 -32.143 1.811 1.00 16.14 433 LEU B O 1
ATOM 8512 N N . PHE B 1 240 ? 24.522 -31.288 3.301 1.00 14.67 434 PHE B N 1
ATOM 8513 C CA . PHE B 1 240 ? 24.247 -32.376 4.250 1.00 14.83 434 PHE B CA 1
ATOM 8514 C C . PHE B 1 240 ? 22.854 -32.255 4.857 1.00 15.36 434 PHE B C 1
ATOM 8515 O O . PHE B 1 240 ? 22.162 -33.270 5.075 1.00 16.34 434 PHE B O 1
ATOM 8532 N N . HIS B 1 241 ? 22.419 -31.030 5.141 1.00 15.41 435 HIS B N 1
ATOM 8533 C CA . HIS B 1 241 ? 21.114 -30.885 5.761 1.00 15.71 435 HIS B CA 1
ATOM 8534 C C . HIS B 1 241 ? 19.987 -31.277 4.821 1.00 17.09 435 HIS B C 1
ATOM 8535 O O . HIS B 1 241 ? 19.014 -31.892 5.262 1.00 17.59 435 HIS B O 1
ATOM 8549 N N . GLU B 1 242 ? 20.085 -30.918 3.533 1.00 16.85 436 GLU B N 1
ATOM 8550 C CA . GLU B 1 242 ? 18.999 -31.239 2.611 1.00 17.34 436 GLU B CA 1
ATOM 8551 C C . GLU B 1 242 ? 18.946 -32.716 2.293 1.00 17.09 436 GLU B C 1
ATOM 8552 O O . GLU B 1 242 ? 17.873 -33.249 1.992 1.00 17.18 436 GLU B O 1
ATOM 8564 N N . ALA B 1 243 ? 20.078 -33.397 2.362 1.00 16.66 437 ALA B N 1
ATOM 8565 C CA . ALA B 1 243 ? 20.133 -34.790 1.943 1.00 17.86 437 ALA B CA 1
ATOM 8566 C C . ALA B 1 243 ? 19.920 -35.748 3.099 1.00 19.88 437 ALA B C 1
ATOM 8567 O O . ALA B 1 243 ? 19.315 -36.799 2.921 1.00 21.48 437 ALA B O 1
ATOM 8574 N N . VAL B 1 244 ? 20.425 -35.420 4.278 1.00 19.82 438 VAL B N 1
ATOM 8575 C CA . VAL B 1 244 ? 20.423 -36.342 5.391 1.00 19.40 438 VAL B CA 1
ATOM 8576 C C . VAL B 1 244 ? 19.637 -35.814 6.581 1.00 19.95 438 VAL B C 1
ATOM 8577 O O . VAL B 1 244 ? 18.873 -36.574 7.201 1.00 25.23 438 VAL B O 1
ATOM 8590 N N . GLY B 1 245 ? 19.745 -34.527 6.890 1.00 18.74 439 GLY B N 1
ATOM 8591 C CA . GLY B 1 245 ? 19.122 -33.971 8.082 1.00 18.60 439 GLY B CA 1
ATOM 8592 C C . GLY B 1 245 ? 20.041 -33.859 9.284 1.00 17.09 439 GLY B C 1
ATOM 8593 O O . GLY B 1 245 ? 20.393 -34.838 9.920 1.00 21.34 439 GLY B O 1
ATOM 8597 N N . LEU B 1 246 ? 20.488 -32.670 9.549 1.00 14.05 440 LEU B N 1
ATOM 8598 C CA . LEU B 1 246 ? 21.382 -32.388 10.652 1.00 11.70 440 LEU B CA 1
ATOM 8599 C C . LEU B 1 246 ? 20.604 -32.054 11.915 1.00 10.83 440 LEU B C 1
ATOM 8600 O O . LEU B 1 246 ? 19.531 -31.489 11.846 1.00 13.04 440 LEU B O 1
ATOM 8616 N N . THR B 1 247 ? 21.186 -32.384 13.067 1.00 10.75 441 THR B N 1
ATOM 8617 C CA . THR B 1 247 ? 20.648 -31.929 14.345 1.00 10.53 441 THR B CA 1
ATOM 8618 C C . THR B 1 247 ? 21.608 -31.068 15.158 1.00 9.76 441 THR B C 1
ATOM 8619 O O . THR B 1 247 ? 21.184 -30.484 16.159 1.00 11.21 441 THR B O 1
ATOM 8630 N N . GLY B 1 248 ? 22.885 -30.978 14.783 1.00 9.91 442 GLY B N 1
ATOM 8631 C CA . GLY B 1 248 ? 23.838 -30.127 15.468 1.00 10.02 442 GLY B CA 1
ATOM 8632 C C . GLY B 1 248 ? 24.981 -29.768 14.544 1.00 9.42 442 GLY B C 1
ATOM 8633 O O . GLY B 1 248 ? 25.285 -30.495 13.592 1.00 10.38 442 GLY B O 1
ATOM 8637 N N . ILE B 1 249 ? 25.617 -28.651 14.858 1.00 10.04 443 ILE B N 1
ATOM 8638 C CA . ILE B 1 249 ? 26.773 -28.163 14.124 1.00 10.20 443 ILE B CA 1
ATOM 8639 C C . ILE B 1 249 ? 27.914 -27.866 15.097 1.00 10.92 443 ILE B C 1
ATOM 8640 O O . ILE B 1 249 ? 27.711 -27.259 16.156 1.00 11.52 443 ILE B O 1
ATOM 8656 N N . THR B 1 250 ? 29.111 -28.219 14.695 1.00 10.63 444 THR B N 1
ATOM 8657 C CA . THR B 1 250 ? 30.348 -27.731 15.299 1.00 10.17 444 THR B CA 1
ATOM 8658 C C . THR B 1 250 ? 31.049 -26.852 14.278 1.00 10.66 444 THR B C 1
ATOM 8659 O O . THR B 1 250 ? 31.304 -27.292 13.146 1.00 11.47 444 THR B O 1
ATOM 8670 N N . LEU B 1 251 ? 31.325 -25.590 14.658 1.00 10.70 445 LEU B N 1
ATOM 8671 C CA . LEU B 1 251 ? 31.953 -24.619 13.767 1.00 10.63 445 LEU B CA 1
ATOM 8672 C C . LEU B 1 251 ? 33.343 -24.317 14.312 1.00 10.83 445 LEU B C 1
ATOM 8673 O O . LEU B 1 251 ? 33.482 -23.753 15.387 1.00 12.08 445 LEU B O 1
ATOM 8689 N N . THR B 1 252 ? 34.364 -24.698 13.567 1.00 11.13 446 THR B N 1
ATOM 8690 C CA . THR B 1 252 ? 35.751 -24.559 13.996 1.00 11.46 446 THR B CA 1
ATOM 8691 C C . THR B 1 252 ? 36.429 -23.321 13.408 1.00 12.43 446 THR B C 1
ATOM 8692 O O . THR B 1 252 ? 35.905 -22.646 12.523 1.00 12.90 446 THR B O 1
ATOM 8703 N N . LYS B 1 253 ? 37.621 -23.052 13.914 1.00 13.12 447 LYS B N 1
ATOM 8704 C CA . LYS B 1 253 ? 38.550 -22.079 13.330 1.00 15.76 447 LYS B CA 1
ATOM 8705 C C . LYS B 1 253 ? 37.981 -20.663 13.347 1.00 17.10 447 LYS B C 1
ATOM 8706 O O . LYS B 1 253 ? 38.239 -19.880 12.438 1.00 18.40 447 LYS B O 1
ATOM 8725 N N . LEU B 1 254 ? 37.228 -20.312 14.396 1.00 16.22 448 LEU B N 1
ATOM 8726 C CA . LEU B 1 254 ? 36.705 -18.946 14.484 1.00 18.03 448 LEU B CA 1
ATOM 8727 C C . LEU B 1 254 ? 37.755 -17.922 14.849 1.00 21.03 448 LEU B C 1
ATOM 8728 O O . LEU B 1 254 ? 37.590 -16.742 14.509 1.00 23.84 448 LEU B O 1
ATOM 8744 N N . ASP B 1 255 ? 38.842 -18.320 15.484 1.00 18.32 449 ASP B N 1
ATOM 8745 C CA . ASP B 1 255 ? 39.832 -17.362 15.925 1.00 20.19 449 ASP B CA 1
ATOM 8746 C C . ASP B 1 255 ? 40.678 -16.921 14.749 1.00 23.60 449 ASP B C 1
ATOM 8747 O O . ASP B 1 255 ? 41.020 -17.706 13.866 1.00 26.49 449 ASP B O 1
ATOM 8756 N N . GLY B 1 256 ? 41.014 -15.643 14.736 1.00 26.85 450 GLY B N 1
ATOM 8757 C CA . GLY B 1 256 ? 41.869 -15.161 13.670 1.00 32.64 450 GLY B CA 1
ATOM 8758 C C . GLY B 1 256 ? 41.291 -15.139 12.261 1.00 34.37 450 GLY B C 1
ATOM 8759 O O . GLY B 1 256 ? 42.030 -14.832 11.320 1.00 38.44 450 GLY B O 1
ATOM 8763 N N . THR B 1 257 ? 40.010 -15.434 12.050 1.00 32.51 451 THR B N 1
ATOM 8764 C CA . THR B 1 257 ? 39.432 -15.247 10.729 1.00 29.88 451 THR B CA 1
ATOM 8765 C C . THR B 1 257 ? 38.506 -14.040 10.768 1.00 28.30 451 THR B C 1
ATOM 8766 O O . THR B 1 257 ? 37.747 -13.839 11.735 1.00 29.09 451 THR B O 1
ATOM 8777 N N . ALA B 1 258 ? 38.571 -13.238 9.714 1.00 29.28 452 ALA B N 1
ATOM 8778 C CA . ALA B 1 258 ? 37.593 -12.181 9.550 1.00 32.54 452 ALA B CA 1
ATOM 8779 C C . ALA B 1 258 ? 36.277 -12.708 8.993 1.00 31.37 452 ALA B C 1
ATOM 8780 O O . ALA B 1 258 ? 35.340 -11.930 8.808 1.00 34.43 452 ALA B O 1
ATOM 8787 N N . LYS B 1 259 ? 36.142 -14.023 8.785 1.00 28.85 453 LYS B N 1
ATOM 8788 C CA . LYS B 1 259 ? 34.927 -14.568 8.196 1.00 28.39 453 LYS B CA 1
ATOM 8789 C C . LYS B 1 259 ? 33.985 -15.126 9.239 1.00 23.80 453 LYS B C 1
ATOM 8790 O O . LYS B 1 259 ? 33.064 -15.871 8.891 1.00 24.32 453 LYS B O 1
ATOM 8809 N N . GLY B 1 260 ? 34.197 -14.783 10.516 1.00 24.95 454 GLY B N 1
ATOM 8810 C CA . GLY B 1 260 ? 33.325 -15.252 11.585 1.00 24.02 454 GLY B CA 1
ATOM 8811 C C . GLY B 1 260 ? 31.862 -14.888 11.397 1.00 22.57 454 GLY B C 1
ATOM 8812 O O . GLY B 1 260 ? 30.992 -15.533 11.991 1.00 22.50 454 GLY B O 1
ATOM 8816 N N . GLY B 1 261 ? 31.568 -13.885 10.571 1.00 21.17 455 GLY B N 1
ATOM 8817 C CA . GLY B 1 261 ? 30.195 -13.519 10.273 1.00 20.86 455 GLY B CA 1
ATOM 8818 C C . GLY B 1 261 ? 29.403 -14.651 9.652 1.00 17.67 455 GLY B C 1
ATOM 8819 O O . GLY B 1 261 ? 28.167 -14.627 9.693 1.00 19.10 455 GLY B O 1
ATOM 8823 N N . VAL B 1 262 ? 30.094 -15.672 9.131 1.00 18.39 456 VAL B N 1
ATOM 8824 C CA . VAL B 1 262 ? 29.427 -16.836 8.565 1.00 17.34 456 VAL B CA 1
ATOM 8825 C C . VAL B 1 262 ? 28.548 -17.585 9.592 1.00 15.86 456 VAL B C 1
ATOM 8826 O O . VAL B 1 262 ? 27.577 -18.249 9.213 1.00 16.81 456 VAL B O 1
ATOM 8839 N N . ILE B 1 263 ? 28.851 -17.482 10.897 1.00 14.34 457 ILE B N 1
ATOM 8840 C CA . ILE B 1 263 ? 27.999 -18.118 11.906 1.00 12.98 457 ILE B CA 1
ATOM 8841 C C . ILE B 1 263 ? 26.551 -17.641 11.783 1.00 12.11 457 ILE B C 1
ATOM 8842 O O . ILE B 1 263 ? 25.623 -18.415 12.023 1.00 12.24 457 ILE B O 1
ATOM 8858 N N . PHE B 1 264 ? 26.335 -16.368 11.430 1.00 12.12 458 PHE B N 1
ATOM 8859 C CA . PHE B 1 264 ? 24.975 -15.854 11.294 1.00 11.40 458 PHE B CA 1
ATOM 8860 C C . PHE B 1 264 ? 24.253 -16.486 10.107 1.00 11.31 458 PHE B C 1
ATOM 8861 O O . PHE B 1 264 ? 23.051 -16.749 10.196 1.00 12.80 458 PHE B O 1
ATOM 8878 N N . SER B 1 265 ? 24.957 -16.690 8.989 1.00 12.31 459 SER B N 1
ATOM 8879 C CA . SER B 1 265 ? 24.367 -17.346 7.841 1.00 12.49 459 SER B CA 1
ATOM 8880 C C . SER B 1 265 ? 23.996 -18.783 8.161 1.00 12.88 459 SER B C 1
ATOM 8881 O O . SER B 1 265 ? 22.907 -19.249 7.806 1.00 14.89 459 SER B O 1
ATOM 8889 N N . VAL B 1 266 ? 24.915 -19.512 8.787 1.00 13.77 460 VAL B N 1
ATOM 8890 C CA . VAL B 1 266 ? 24.638 -20.893 9.164 1.00 17.30 460 VAL B CA 1
ATOM 8891 C C . VAL B 1 266 ? 23.411 -20.963 10.084 1.00 14.02 460 VAL B C 1
ATOM 8892 O O . VAL B 1 266 ? 22.499 -21.781 9.903 1.00 15.54 460 VAL B O 1
ATOM 8905 N N . ALA B 1 267 ? 23.382 -20.112 11.105 1.00 12.65 461 ALA B N 1
ATOM 8906 C CA . ALA B 1 267 ? 22.260 -20.101 12.040 1.00 13.04 461 ALA B CA 1
ATOM 8907 C C . ALA B 1 267 ? 20.944 -19.787 11.341 1.00 12.32 461 ALA B C 1
ATOM 8908 O O . ALA B 1 267 ? 19.945 -20.511 11.485 1.00 14.08 461 ALA B O 1
ATOM 8915 N N . ASP B 1 268 ? 20.926 -18.707 10.569 1.00 12.64 462 ASP B N 1
ATOM 8916 C CA . ASP B 1 268 ? 19.691 -18.227 9.980 1.00 12.68 462 ASP B CA 1
ATOM 8917 C C . ASP B 1 268 ? 19.186 -19.132 8.860 1.00 13.88 462 ASP B C 1
ATOM 8918 O O . ASP B 1 268 ? 17.992 -19.386 8.759 1.00 15.07 462 ASP B O 1
ATOM 8927 N N . GLN B 1 269 ? 20.065 -19.608 7.996 1.00 13.96 463 GLN B N 1
ATOM 8928 C CA . GLN B 1 269 ? 19.602 -20.339 6.825 1.00 15.67 463 GLN B CA 1
ATOM 8929 C C . GLN B 1 269 ? 19.059 -21.698 7.196 1.00 14.84 463 GLN B C 1
ATOM 8930 O O . GLN B 1 269 ? 18.134 -22.177 6.541 1.00 16.56 463 GLN B O 1
ATOM 8944 N N . PHE B 1 270 ? 19.612 -22.352 8.225 1.00 14.44 464 PHE B N 1
ATOM 8945 C CA . PHE B 1 270 ? 19.242 -23.737 8.491 1.00 15.29 464 PHE B CA 1
ATOM 8946 C C . PHE B 1 270 ? 18.563 -23.974 9.828 1.00 15.17 464 PHE B C 1
ATOM 8947 O O . PHE B 1 270 ? 17.861 -24.979 9.959 1.00 15.66 464 PHE B O 1
ATOM 8964 N N . GLY B 1 271 ? 18.784 -23.129 10.832 1.00 14.13 465 GLY B N 1
ATOM 8965 C CA . GLY B 1 271 ? 18.089 -23.302 12.102 1.00 13.00 465 GLY B CA 1
ATOM 8966 C C . GLY B 1 271 ? 18.530 -24.504 12.891 1.00 12.78 465 GLY B C 1
ATOM 8967 O O . GLY B 1 271 ? 17.825 -24.927 13.806 1.00 15.78 465 GLY B O 1
ATOM 8971 N N . ILE B 1 272 ? 19.693 -25.059 12.582 1.00 12.66 466 ILE B N 1
ATOM 8972 C CA . ILE B 1 272 ? 20.223 -26.218 13.302 1.00 12.66 466 ILE B CA 1
ATOM 8973 C C . ILE B 1 272 ? 21.047 -25.729 14.490 1.00 10.88 466 ILE B C 1
ATOM 8974 O O . ILE B 1 272 ? 21.883 -24.826 14.323 1.00 11.48 466 ILE B O 1
ATOM 8990 N N . PRO B 1 273 ? 20.843 -26.294 15.692 1.00 10.45 467 PRO B N 1
ATOM 8991 C CA . PRO B 1 273 ? 21.656 -25.874 16.847 1.00 10.28 467 PRO B CA 1
ATOM 8992 C C . PRO B 1 273 ? 23.153 -25.907 16.571 1.00 10.40 467 PRO B C 1
ATOM 8993 O O . PRO B 1 273 ? 23.686 -26.883 16.000 1.00 10.50 467 PRO B O 1
ATOM 9004 N N . ILE B 1 274 ? 23.845 -24.844 16.980 1.00 10.10 468 ILE B N 1
ATOM 9005 C CA . ILE B 1 274 ? 25.300 -24.807 16.971 1.00 10.09 468 ILE B CA 1
ATOM 9006 C C . ILE B 1 274 ? 25.727 -25.285 18.358 1.00 9.89 468 ILE B C 1
ATOM 9007 O O . ILE B 1 274 ? 25.501 -24.608 19.366 1.00 11.06 468 ILE B O 1
ATOM 9023 N N . ARG B 1 275 ? 26.307 -26.487 18.405 1.00 10.29 469 ARG B N 1
ATOM 9024 C CA . ARG B 1 275 ? 26.617 -27.141 19.689 1.00 9.50 469 ARG B CA 1
ATOM 9025 C C . ARG B 1 275 ? 27.945 -26.683 20.257 1.00 10.10 469 ARG B C 1
ATOM 9026 O O . ARG B 1 275 ? 28.073 -26.537 21.479 1.00 10.24 469 ARG B O 1
ATOM 9047 N N . TYR B 1 276 ? 28.957 -26.509 19.404 1.00 9.57 470 TYR B N 1
ATOM 9048 C CA . TYR B 1 276 ? 30.325 -26.206 19.798 1.00 10.34 470 TYR B CA 1
ATOM 9049 C C . TYR B 1 276 ? 30.946 -25.237 18.800 1.00 10.36 470 TYR B C 1
ATOM 9050 O O . TYR B 1 276 ? 30.644 -25.272 17.598 1.00 10.62 470 TYR B O 1
ATOM 9068 N N . ILE B 1 277 ? 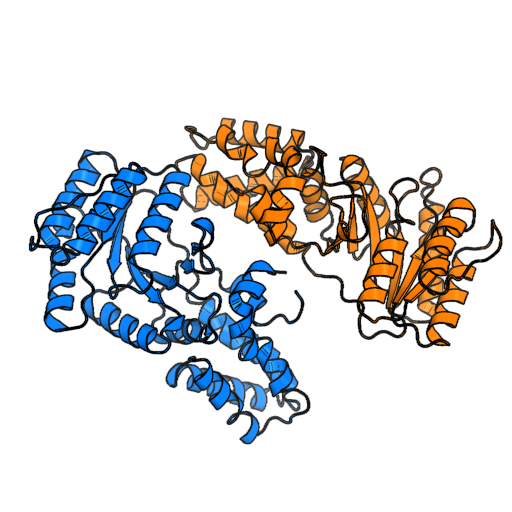31.819 -24.367 19.332 1.00 10.28 471 ILE B N 1
ATOM 9069 C CA . ILE B 1 277 ? 32.661 -23.503 18.535 1.00 11.13 471 ILE B CA 1
ATOM 9070 C C . ILE B 1 277 ? 34.117 -23.741 18.898 1.00 11.87 471 ILE B C 1
ATOM 9071 O O . ILE B 1 277 ? 34.453 -23.903 20.079 1.00 12.52 471 ILE B O 1
ATOM 9087 N N . GLY B 1 278 ? 34.963 -23.769 17.874 1.00 12.02 472 GLY B N 1
ATOM 9088 C CA . GLY B 1 278 ? 36.397 -23.883 18.032 1.00 11.94 472 GLY B CA 1
ATOM 9089 C C . GLY B 1 278 ? 37.058 -22.520 17.952 1.00 12.53 472 GLY B C 1
ATOM 9090 O O . GLY B 1 278 ? 36.910 -21.805 16.949 1.00 14.44 472 GLY B O 1
ATOM 9094 N N . VAL B 1 279 ? 37.798 -22.159 19.011 1.00 13.55 473 VAL B N 1
ATOM 9095 C CA . VAL B 1 279 ? 38.518 -20.882 19.084 1.00 15.14 473 VAL B CA 1
ATOM 9096 C C . VAL B 1 279 ? 40.017 -21.086 19.241 1.00 15.37 473 VAL B C 1
ATOM 9097 O O . VAL B 1 279 ? 40.736 -20.173 19.627 1.00 17.91 473 VAL B O 1
ATOM 9110 N N . GLY B 1 280 ? 40.490 -22.277 18.913 1.00 14.70 474 GLY B N 1
ATOM 9111 C CA . GLY B 1 280 ? 41.893 -22.639 18.961 1.00 14.58 474 GLY B CA 1
ATOM 9112 C C . GLY B 1 280 ? 41.996 -24.127 18.702 1.00 13.68 474 GLY B C 1
ATOM 9113 O O . GLY B 1 280 ? 40.988 -24.810 18.465 1.00 14.12 474 GLY B O 1
ATOM 9117 N N . GLU B 1 281 ? 43.227 -24.610 18.713 1.00 14.41 475 GLU B N 1
ATOM 9118 C CA . GLU B 1 281 ? 43.510 -25.989 18.301 1.00 15.04 475 GLU B CA 1
ATOM 9119 C C . GLU B 1 281 ? 43.431 -26.997 19.426 1.00 14.00 475 GLU B C 1
ATOM 9120 O O . GLU B 1 281 ? 43.388 -28.196 19.142 1.00 15.50 475 GLU B O 1
ATOM 9132 N N . ARG B 1 282 ? 43.463 -26.555 20.679 1.00 14.50 476 ARG B N 1
ATOM 9133 C CA . ARG B 1 282 ? 43.538 -27.495 21.781 1.00 14.52 476 ARG B CA 1
ATOM 9134 C C . ARG B 1 282 ? 42.164 -28.083 22.103 1.00 13.13 476 ARG B C 1
ATOM 9135 O O . ARG B 1 282 ? 41.127 -27.504 21.775 1.00 13.06 476 ARG B O 1
ATOM 9156 N N . ILE B 1 283 ? 42.166 -29.194 22.857 1.00 14.48 477 ILE B N 1
ATOM 9157 C CA . ILE B 1 283 ? 40.919 -29.758 23.381 1.00 14.95 477 ILE B CA 1
ATOM 9158 C C . ILE B 1 283 ? 40.103 -28.674 24.087 1.00 14.26 477 ILE B C 1
ATOM 9159 O O . ILE B 1 283 ? 38.890 -28.527 23.868 1.00 14.53 477 ILE B O 1
ATOM 9175 N N . GLU B 1 284 ? 40.760 -27.892 24.947 1.00 14.11 478 GLU B N 1
ATOM 9176 C CA . GLU B 1 284 ? 40.040 -26.923 25.756 1.00 13.92 478 GLU B CA 1
ATOM 9177 C C . GLU B 1 284 ? 39.515 -25.750 24.932 1.00 13.35 478 GLU B C 1
ATOM 9178 O O . GLU B 1 284 ? 38.669 -25.003 25.405 1.00 14.33 478 GLU B O 1
ATOM 9190 N N . ASP B 1 285 ? 39.994 -25.568 23.704 1.00 12.72 479 ASP B N 1
ATOM 9191 C CA . ASP B 1 285 ? 39.532 -24.487 22.833 1.00 12.45 479 ASP B CA 1
ATOM 9192 C C . ASP B 1 285 ? 38.288 -24.857 22.040 1.00 11.50 479 ASP B C 1
ATOM 9193 O O . ASP B 1 285 ? 37.778 -24.024 21.291 1.00 12.95 479 ASP B O 1
ATOM 9202 N N . LEU B 1 286 ? 37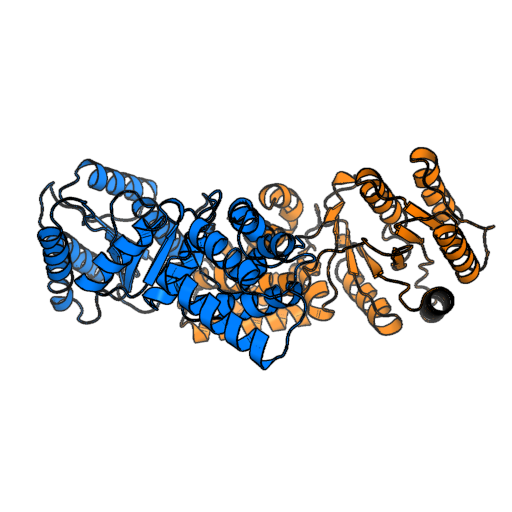.804 -26.085 22.161 1.00 11.23 480 LEU B N 1
ATOM 9203 C CA . LEU B 1 286 ? 36.519 -26.500 21.574 1.00 11.36 480 LEU B CA 1
ATOM 9204 C C . LEU B 1 286 ? 35.473 -26.329 22.663 1.00 12.08 480 LEU B C 1
ATOM 9205 O O . LEU B 1 286 ? 35.408 -27.121 23.599 1.00 14.22 480 LEU B O 1
ATOM 9221 N N . ARG B 1 287 ? 34.698 -25.241 22.580 1.00 12.66 481 ARG B N 1
ATOM 9222 C CA . ARG B 1 287 ? 33.844 -24.775 23.658 1.00 14.09 481 ARG B CA 1
ATOM 9223 C C . ARG B 1 287 ? 32.377 -25.030 23.344 1.00 13.01 481 ARG B C 1
ATOM 9224 O O . ARG B 1 287 ? 31.950 -24.846 22.201 1.00 12.46 481 ARG B O 1
ATOM 9245 N N . PRO B 1 288 ? 31.554 -25.407 24.321 1.00 11.85 482 PRO B N 1
ATOM 9246 C CA . PRO B 1 288 ? 30.109 -25.370 24.093 1.00 11.60 482 PRO B CA 1
ATOM 9247 C C . PRO B 1 288 ? 29.676 -23.978 23.654 1.00 11.39 482 PRO B C 1
ATOM 9248 O O . PRO B 1 288 ? 30.100 -22.977 24.224 1.00 12.28 482 PRO B O 1
ATOM 9259 N N . PHE B 1 289 ? 28.855 -23.902 22.611 1.00 10.79 483 PHE B N 1
ATOM 9260 C CA . PHE B 1 289 ? 28.431 -22.618 22.087 1.00 10.33 483 PHE B CA 1
ATOM 9261 C C . PHE B 1 289 ? 27.395 -21.978 22.993 1.00 10.42 483 PHE B C 1
ATOM 9262 O O . PHE B 1 289 ? 26.378 -22.584 23.326 1.00 11.45 483 PHE B O 1
ATOM 9279 N N . LYS B 1 290 ? 27.640 -20.708 23.350 1.00 11.08 484 LYS B N 1
ATOM 9280 C CA . LYS B 1 290 ? 26.735 -19.904 24.156 1.00 11.16 484 LYS B CA 1
ATOM 9281 C C . LYS B 1 290 ? 26.479 -18.629 23.357 1.00 10.79 484 LYS B C 1
ATOM 9282 O O . LYS B 1 290 ? 27.348 -17.746 23.267 1.00 11.00 484 LYS B O 1
ATOM 9301 N N . ALA B 1 291 ? 25.294 -18.541 22.759 1.00 10.89 485 ALA B N 1
ATOM 9302 C CA . ALA B 1 291 ? 24.989 -17.464 21.817 1.00 11.92 485 ALA B CA 1
ATOM 9303 C C . ALA B 1 291 ? 25.094 -16.094 22.465 1.00 11.48 485 ALA B C 1
ATOM 9304 O O . ALA B 1 291 ? 25.542 -15.126 21.829 1.00 11.86 485 ALA B O 1
ATOM 9311 N N . ASP B 1 292 ? 24.680 -16.004 23.719 1.00 11.84 486 ASP B N 1
ATOM 9312 C CA . ASP B 1 292 ? 24.737 -14.735 24.437 1.00 12.28 486 ASP B CA 1
ATOM 9313 C C . ASP B 1 292 ? 26.175 -14.324 24.742 1.00 11.59 486 ASP B C 1
ATOM 9314 O O . ASP B 1 292 ? 26.521 -13.145 24.616 1.00 12.52 486 ASP B O 1
ATOM 9323 N N . ASP B 1 293 ? 27.041 -15.252 25.165 1.00 12.56 487 ASP B N 1
ATOM 9324 C CA . ASP B 1 293 ? 28.471 -14.933 25.293 1.00 12.24 487 ASP B CA 1
ATOM 9325 C C . ASP B 1 293 ? 29.030 -14.430 23.979 1.00 11.56 487 ASP B C 1
ATOM 9326 O O . ASP B 1 293 ? 29.811 -13.476 23.952 1.00 12.37 487 ASP B O 1
ATOM 9335 N N . PHE B 1 294 ? 28.661 -15.083 22.886 1.00 11.55 488 PHE B N 1
ATOM 9336 C CA . PHE B 1 294 ? 29.205 -14.735 21.580 1.00 11.82 488 PHE B CA 1
ATOM 9337 C C . PHE B 1 294 ? 28.790 -13.321 21.201 1.00 11.36 488 PHE B C 1
ATOM 9338 O O . PHE B 1 294 ? 29.621 -12.495 20.794 1.00 12.05 488 PHE B O 1
ATOM 9355 N N . ILE B 1 295 ? 27.508 -13.005 21.341 1.00 11.23 489 ILE B N 1
ATOM 9356 C CA . ILE B 1 295 ? 27.033 -11.669 20.985 1.00 11.52 489 ILE B CA 1
ATOM 9357 C C . ILE B 1 295 ? 27.605 -10.608 21.898 1.00 12.62 489 ILE B C 1
ATOM 9358 O O . ILE B 1 295 ? 27.918 -9.503 21.447 1.00 13.12 489 ILE B O 1
ATOM 9374 N N . GLU B 1 296 ? 27.696 -10.895 23.195 1.00 12.33 490 GLU B N 1
ATOM 9375 C CA . GLU B 1 296 ? 28.244 -9.902 24.118 1.00 12.50 490 GLU B CA 1
ATOM 9376 C C . GLU B 1 296 ? 29.692 -9.595 23.775 1.00 12.85 490 GLU B C 1
ATOM 9377 O O . GLU B 1 296 ? 30.113 -8.430 23.815 1.00 13.69 490 GLU B O 1
ATOM 9389 N N . ALA B 1 297 ? 30.485 -10.628 23.426 1.00 12.74 491 ALA B N 1
ATOM 9390 C CA . ALA B 1 297 ? 31.861 -10.402 23.010 1.00 12.78 491 ALA B CA 1
ATOM 9391 C C . ALA B 1 297 ? 31.924 -9.603 21.716 1.00 12.82 491 ALA B C 1
ATOM 9392 O O . ALA B 1 297 ? 32.733 -8.682 21.579 1.00 14.77 491 ALA B O 1
ATOM 9399 N N . LEU B 1 298 ? 31.088 -9.954 20.754 1.00 12.46 492 LEU B N 1
ATOM 9400 C CA . LEU B 1 298 ? 31.112 -9.301 19.457 1.00 13.82 492 LEU B CA 1
ATOM 9401 C C . LEU B 1 298 ? 30.767 -7.817 19.576 1.00 14.06 492 LEU B C 1
ATOM 9402 O O . LEU B 1 298 ? 31.429 -6.976 18.965 1.00 15.71 492 LEU B O 1
ATOM 9418 N N . PHE B 1 299 ? 29.747 -7.480 20.370 1.00 13.75 493 PHE B N 1
ATOM 9419 C CA . PHE B 1 299 ? 29.231 -6.127 20.492 1.00 14.99 493 PHE B CA 1
ATOM 9420 C C . PHE B 1 299 ? 29.865 -5.343 21.641 1.00 16.68 493 PHE B C 1
ATOM 9421 O O . PHE B 1 299 ? 29.515 -4.190 21.834 1.00 18.33 493 PHE B O 1
ATOM 9438 N N . ALA B 1 300 ? 30.790 -5.919 22.400 1.00 17.19 494 ALA B N 1
ATOM 9439 C CA . ALA B 1 300 ? 31.431 -5.208 23.501 1.00 19.45 494 ALA B CA 1
ATOM 9440 C C . ALA B 1 300 ? 32.188 -4.018 22.949 1.00 23.74 494 ALA B C 1
ATOM 9441 O O . ALA B 1 300 ? 32.902 -4.117 21.946 1.00 24.25 494 ALA B O 1
ATOM 9448 N N . ARG B 1 301 ? 32.008 -2.898 23.620 1.00 27.19 495 ARG B N 1
ATOM 9449 C CA . ARG B 1 301 ? 32.633 -1.616 23.269 1.00 32.63 495 ARG B CA 1
ATOM 9450 C C . ARG B 1 301 ? 33.474 -1.080 24.438 1.00 37.80 495 ARG B C 1
ATOM 9451 O O . ARG B 1 301 ? 33.620 0.137 24.626 1.00 41.40 495 ARG B O 1
#

Solvent-accessible surface area: 25858 Å² total; per-residue (Å²): 15,60,8,46,3,10,176,17,0,91,100,3,31,117,42,1,0,21,11,0,38,71,16,1,152,68,70,163,36,70,126,107,4,21,126,70,0,75,97,35,0,62,119,1,26,0,10,90,101,1,1,139,98,3,23,81,61,1,55,88,5,3,83,146,102,158,54,191,60,0,84,46,0,52,41,27,0,54,118,53,0,13,102,16,0,54,142,2,52,94,79,20,69,8,22,78,85,72,1,15,1,0,0,0,0,0,31,42,68,10,21,6,69,81,2,2,7,26,0,0,77,23,4,62,54,48,29,12,45,4,0,1,0,2,0,4,4,126,94,44,64,18,15,106,111,10,69,80,52,1,162,166,31,138,5,41,31,33,29,63,132,84,27,3,58,6,2,43,0,0,42,56,0,0,88,24,0,75,87,137,130,13,22,0,0,1,0,17,0,1,2,62,151,128,93,122,80,94,5,17,96,25,0,80,84,1,29,140,31,1,81,157,45,31,118,94,0,19,35,1,8,0,0,0,0,18,0,46,38,2,77,87,0,17,62,30,0,114,42,0,60,118,14,33,28,8,58,0,0,0,0,12,119,0,48,53,13,50,85,1,0,0,0,1,2,0,3,28,74,39,49,21,25,0,19,14,3,6,9,17,148,56,49,51,7,4,46,73,1,71,3,88,22,2,14,63,0,0,0,17,185,81,74,70,34,60,162,10,87,196,16,1,99,88,1,32,111,25,0,0,27,13,0,54,84,24,2,175,67,73,168,43,70,128,97,3,22,118,64,0,77,114,30,0,63,112,0,35,0,10,92,105,1,2,144,97,2,22,75,69,0,55,113,2,4,78,187,75,145,21,137,22,0,43,8,0,13,42,23,0,32,87,35,0,14,77,17,0,40,153,0,7,91,35,28,102,7,102,74,85,64,1,16,1,0,0,0,0,0,12,48,75,12,32,12,10,52,4,0,0,29,0,0,77,30,7,54,119,110,69,35,44,5,0,0,0,3,0,5,6,149,96,46,62,5,18,100,78,0,75,76,26,2,164,149,18,143,10,30,34,35,36,62,132,87,29,4,66,4,3,46,0,0,64,59,0,0,89,26,0,82,90,132,126,10,57,0,0,0,0,3,1,20,1,133,66,144,76,101,79,121,5,13,95,37,1,73,86,1,28,125,20,0,84,152,51,32,116,91,0,18,36,2,9,0,0,0,0,16,0,50,43,2,85,87,0,16,62,21,0,104,50,0,58,122,34,36,27,10,59,0,0,0,0,19,86,0,54,54,15,42,86,0,0,0,0,0,3,0,3,31,70,36,46,5,26,1,20,14,4,3,14,20,108,139,61,110,11,8,43,81,6,69,3,34,10,0,10,12,0,0,0,13,131

Foldseek 3Di:
DLVLLLQQQVLQLCQFAQVCQVLQPPDWDDPVSLVVNLVSLVVLLLDDVLSVVLSVVLVVVCVVVVPTGSNVSNVVSLVVLLVLQVLQQDADDQPDDLAAEEEEAAADDPFSLVLVLLVCVVVVVVVFAEAEFELQQQPVVSSVVVCVSCVVVVHHYQHDHRPDQSLVSVLVRSVVSNVVSGHYYYYYHHRDDPDLVVRLVSLVSNQVSNCVVPVCPNVFYEYEEEQQVRCVSVVRLVSVCVRHNGQEYEYESSGPHNNVSNVSNNSNVPSHHHHFYQSDDDSPSRDGDDSVSNSCSSNPPDD/DLVVCLQQQVLQLCQFAVVCQVLFPPDWDDPVSLVVNLVSLVVLLLDDVLSVVLSVQLVVVCVVVVDTGSNVSNVVSLVVLLVLQVLQQDADDQFDDLAAEEEEDEAPPLCRLVVVLLVQVVVVVVPFQEAEFELQQQDVVSLVSNVVSCVVSVHHYQHDHHPDQSLVRLLVRSVVSNVVSGHYYYYYHHHHPPDLVVRLVSVVSSQVSVCVVPVCPNVFHEYEAEQLVRCVRVVRLVSCCVRPNGQEYEYEDSGPHNNVSVVSNNSNVRSHHHHWYASDDDSVRTGGDHSVSNSCSSNPD

InterPro domains:
  IPR000897 Signal recognition particle, SRP54 subunit, GTPase domain [PF00448] (293-493)
  IPR000897 Signal recognition particle, SRP54 subunit, GTPase domain [PS00300] (467-480)
  IPR000897 Signal recognition particle, SRP54 subunit, GTPase domain [SM00962] (293-494)
  IPR003593 AAA+ ATPase domain [SM00382] (292-483)
  IPR004390 Signal-recognition particle receptor FtsY [MF_00920] (222-494)
  IPR004390 Signal-recognition particle receptor FtsY [TIGR00064] (222-493)
  IPR013822 Signal recognition particle SRP54, helical bundle [PF02881] (210-275)
  IPR013822 Signal recognition particle SRP54, helical bundle [SM00963] (199-279)
  IPR027417 P-loop containing nucleoside triphosphate hydrolase [G3DSA:3.40.50.300] (285-497)
  IPR027417 P-loop containing nucleoside triphosphate hydrolase [SSF52540] (286-493)
  IPR036225 SRP/SRP receptor, N-terminal [SSF47364] (194-273)
  IPR042101 Signal recognition particle SRP54, N-terminal domain superfamily [G3DSA:1.20.120.140] (183-283)

CATH classification: 1.20.120.140 (+1 more: 3.40.50.300)

Organism: Escherichia coli (strain K12) (NCBI:txid83333)

Radius of gyration: 28.32 Å; Cα contacts (8 Å, |Δi|>4): 1220; chains: 2; bounding box: 56×81×64 Å

Secondary structure (DSSP, 8-state):
--HHHHHHTHHHHTTSTTHHHHHHTT-B-SHHHHHHHHHHHHHTT--HHHHHHHHHHHHHHHHHTT--BGGGHHHHHHHHHHHHHHTTB-----TT-TTEEEEEES-TTSSHHHHHHHHHHHHHHTT--EEEE---TT-HHHHHHHHHHHHHHT--EE---TT--HHHHHHHHHHHHHHTT-SEEEE-----SS-HHHHHHHHHHHHHHHTTT-TT-SSEEEEEEEGGGTHHHHHHHHHHHHHT--SEEEEE--TT-TTTTHHHHHHHHH---EEEEE-SSSGGGEEEP-HHHHHHHHH----/-HHHHHHHTHHHHTTSGGGGHHHHTT-B-SHHHHHHHHHHHHHTT--HHHHHHHHHHHHHHHHHHT--BGGGHHHHHHHHHHHHHHTT-PPP---S-TTEEEEEE--TTS-HHHHHHHHHHHHHHTT--EEEE---TT-HHHHHHHHHHHHHHT--EE--STT--HHHHHHHHHHHHHHTT-SEEEE-----GGGHHHHHHHHHHHHHHHHHH-TT--SEEEEEEEGGGTHHHHHHHHHHHHHT--SEEEEE--TT-TTTTHHHHHHHHH---EEEEESSSSGGGEEE--HHHHHHHHH--

B-factor: mean 23.49, std 11.14, range [8.03, 99.63]

Sequence (604 aa):
GFARLKRSLLKTKENLGSGFISLFRGKKIDDDLFEEELEEQLLIADVGVETTRKIITNLTEGASRKQLRDAEALYGLLKEEMGEILAKKVDEPLNVEGKAPFVILMVGVNGGVVGGKTTTIGKLARQFEQQGKSVMLAAGDTFRAAAVEQLQVWGQRNNIPVIAQHTGADSASVIFDAIQAAKARNIDVLIADTAGRLQNKSHLMEELKKIVRRVMKKLDVEAPHEVMLTIDASTGQNAVSQAKLFHEAVGLTGITLTKLDGTAKGGVIFSVADQFGIPIRYIGVGERIEDLRPFKADDFIEALFAREDGFARLKRSLLKTKENLGSGFISLFRGKKIDDDLFEELEEQLLIADVGVETTRKIITNLTEGASRKQLRDAEALYGLLKEEMGEILAKVDEPLNVEGKAPFVILMVGVNGVGKTTTTIGKLARQFEQQGKSVMLAAGDTFRAAAVEQLQVWGQRNNIPVIAQHTGADSASVIFDAIQAAKARRNIDVLIADTAGRLQNKSSHLMEELKKIVRVMKKLDVEAPHEVMLTIDASTGQNAVSQAKLFHEAVGLTGITLTKLDGTAKGGVIFSVADQFGIPIRYIGVGERIEDLRPFKADDFIEALFAR

GO terms:
  GO:0005737 cytoplasm (C, EXP)
  GO:0005886 plasma membrane (C, EXP)
  GO:0003924 GTPase activity (F, EXP)
  GO:0005515 protein binding (F, IPI)
  GO:0005829 cytosol (C, IDA)
  GO:0005886 plasma membrane (C, IDA)
  GO:0009898 cytoplasmic side of plasma membrane (C, IDA)
  GO:0003924 GTPase activity (F, IDA)
  GO:0015968 stringent response (P, IDA)
  GO:0042803 protein homodimerization activity (F, IDA)
  GO:0006614 SRP-dependent cotranslational protein targeting to membrane (P, IDA)